Protein AF-0000000082836150 (afdb_homodimer)

Structure (mmCIF, N/CA/C/O backbone):
data_AF-0000000082836150-model_v1
#
loop_
_entity.id
_entity.type
_entity.pdbx_description
1 polymer 'Holliday junction resolvase RuvC'
#
loop_
_atom_site.group_PDB
_atom_site.id
_atom_site.type_symbol
_atom_site.label_atom_id
_atom_site.label_alt_id
_atom_site.label_comp_id
_atom_site.label_asym_id
_atom_site.label_entity_id
_atom_site.label_seq_id
_atom_site.pdbx_PDB_ins_code
_atom_site.Cartn_x
_atom_site.Cartn_y
_atom_site.Cartn_z
_atom_site.occupancy
_atom_site.B_iso_or_equiv
_atom_site.auth_seq_id
_atom_site.auth_comp_id
_atom_site.auth_asym_id
_atom_site.auth_atom_id
_atom_site.pdbx_PDB_model_num
ATOM 1 N N . MET A 1 1 ? -58.812 46.656 53 1 19.28 1 MET A N 1
ATOM 2 C CA . MET A 1 1 ? -58.562 45.25 53.25 1 19.28 1 MET A CA 1
ATOM 3 C C . MET A 1 1 ? -57.875 44.594 52.062 1 19.28 1 MET A C 1
ATOM 5 O O . MET A 1 1 ? -57.875 45.156 50.969 1 19.28 1 MET A O 1
ATOM 9 N N . ASN A 1 2 ? -57.625 43.281 52.031 1 16.45 2 ASN A N 1
ATOM 10 C CA . ASN A 1 2 ? -56.656 42.188 52 1 16.45 2 ASN A CA 1
ATOM 11 C C . ASN A 1 2 ? -56.625 41.5 50.625 1 16.45 2 ASN A C 1
ATOM 13 O O . ASN A 1 2 ? -55.719 40.688 50.344 1 16.45 2 ASN A O 1
ATOM 17 N N . ALA A 1 3 ? -57.781 41.344 49.938 1 24.3 3 ALA A N 1
ATOM 18 C CA . ALA A 1 3 ? -57.938 40 49.375 1 24.3 3 ALA A CA 1
ATOM 19 C C . ALA A 1 3 ? -57.062 39.844 48.125 1 24.3 3 ALA A C 1
ATOM 21 O O . ALA A 1 3 ? -57.281 40.562 47.125 1 24.3 3 ALA A O 1
ATOM 22 N N . SER A 1 4 ? -55.75 39.531 48.375 1 23.56 4 SER A N 1
ATOM 23 C CA . SER A 1 4 ? -54.5 39.25 47.656 1 23.56 4 SER A CA 1
ATOM 24 C C . SER A 1 4 ? -54.719 38.156 46.656 1 23.56 4 SER A C 1
ATOM 26 O O . SER A 1 4 ? -54.906 37 47 1 23.56 4 SER A O 1
ATOM 28 N N . PRO A 1 5 ? -55.562 38.469 45.625 1 25.16 5 PRO A N 1
ATOM 29 C CA . PRO A 1 5 ? -55.938 37.344 44.781 1 25.16 5 PRO A CA 1
ATOM 30 C C . PRO A 1 5 ? -54.75 36.531 44.281 1 25.16 5 PRO A C 1
ATOM 32 O O . PRO A 1 5 ? -53.688 37.125 43.938 1 25.16 5 PRO A O 1
ATOM 35 N N . ASN A 1 6 ? -54.5 35.406 44.906 1 22.23 6 ASN A N 1
ATOM 36 C CA . ASN A 1 6 ? -53.531 34.312 44.875 1 22.23 6 ASN A CA 1
ATOM 37 C C . ASN A 1 6 ? -53.375 33.719 43.469 1 22.23 6 ASN A C 1
ATOM 39 O O . ASN A 1 6 ? -54.188 32.875 43.062 1 22.23 6 ASN A O 1
ATOM 43 N N . LEU A 1 7 ? -53.375 34.562 42.406 1 25.02 7 LEU A N 1
ATOM 44 C CA . LEU A 1 7 ? -53.344 33.938 41.062 1 25.02 7 LEU A CA 1
ATOM 45 C C . LEU A 1 7 ? -52.25 32.875 40.969 1 25.02 7 LEU A C 1
ATOM 47 O O . LEU A 1 7 ? -51.094 33.156 41.25 1 25.02 7 LEU A O 1
ATOM 51 N N . THR A 1 8 ? -52.594 31.609 41.344 1 21.92 8 THR A N 1
ATOM 52 C CA . THR A 1 8 ? -51.906 30.312 41.438 1 21.92 8 THR A CA 1
ATOM 53 C C . THR A 1 8 ? -51.188 29.984 40.125 1 21.92 8 THR A C 1
ATOM 55 O O . THR A 1 8 ? -51.812 29.766 39.094 1 21.92 8 THR A O 1
ATOM 58 N N . ASP A 1 9 ? -50.156 30.719 39.656 1 22.52 9 ASP A N 1
ATOM 59 C CA . ASP A 1 9 ? -49.344 30.406 38.5 1 22.52 9 ASP A CA 1
ATOM 60 C C . ASP A 1 9 ? -48.938 28.938 38.5 1 22.52 9 ASP A C 1
ATOM 62 O O . ASP A 1 9 ? -48.312 28.469 39.469 1 22.52 9 ASP A O 1
ATOM 66 N N . PRO A 1 10 ? -49.781 27.969 37.969 1 24.14 10 PRO A N 1
ATOM 67 C CA . PRO A 1 10 ? -49.562 26.531 38.094 1 24.14 10 PRO A CA 1
ATOM 68 C C . PRO A 1 10 ? -48.156 26.109 37.656 1 24.14 10 PRO A C 1
ATOM 70 O O . PRO A 1 10 ? -47.656 26.578 36.625 1 24.14 10 PRO A O 1
ATOM 73 N N . TYR A 1 11 ? -47.156 25.844 38.625 1 20.38 11 TYR A N 1
ATOM 74 C CA . TYR A 1 11 ? -45.781 25.391 38.781 1 20.38 11 TYR A CA 1
ATOM 75 C C . TYR A 1 11 ? -45.5 24.219 37.875 1 20.38 11 TYR A C 1
ATOM 77 O O . TYR A 1 11 ? -46.406 23.594 37.312 1 20.38 11 TYR A O 1
ATOM 85 N N . ASP A 1 12 ? -44.531 23.375 38.281 1 20.66 12 ASP A N 1
ATOM 86 C CA . ASP A 1 12 ? -43.156 22.922 38.031 1 20.66 12 ASP A CA 1
ATOM 87 C C . ASP A 1 12 ? -43.125 21.484 37.531 1 20.66 12 ASP A C 1
ATOM 89 O O . ASP A 1 12 ? -42.062 20.984 37.156 1 20.66 12 ASP A O 1
ATOM 93 N N . PRO A 1 13 ? -44.25 20.656 37.5 1 19.5 13 PRO A N 1
ATOM 94 C CA . PRO A 1 13 ? -43.906 19.359 38.125 1 19.5 13 PRO A CA 1
ATOM 95 C C . PRO A 1 13 ? -42.906 18.578 37.281 1 19.5 13 PRO A C 1
ATOM 97 O O . PRO A 1 13 ? -42.156 17.766 37.812 1 19.5 13 PRO A O 1
ATOM 100 N N . MET A 1 14 ? -43.156 18.328 35.938 1 19.7 14 MET A N 1
ATOM 101 C CA . MET A 1 14 ? -42.906 16.984 35.438 1 19.7 14 MET A CA 1
ATOM 102 C C . MET A 1 14 ? -41.406 16.734 35.281 1 19.7 14 MET A C 1
ATOM 104 O O . MET A 1 14 ? -40.812 17.094 34.25 1 19.7 14 MET A O 1
ATOM 108 N N . ALA A 1 15 ? -40.531 16.953 36.219 1 21.48 15 ALA A N 1
ATOM 109 C CA . ALA A 1 15 ? -39.094 16.641 36.281 1 21.48 15 ALA A CA 1
ATOM 110 C C . ALA A 1 15 ? -38.875 15.133 36.188 1 21.48 15 ALA A C 1
ATOM 112 O O . ALA A 1 15 ? -38.75 14.453 37.219 1 21.48 15 ALA A O 1
ATOM 113 N N . GLY A 1 16 ? -39.688 14.43 35.406 1 19.19 16 GLY A N 1
ATOM 114 C CA . GLY A 1 16 ? -39.594 12.984 35.531 1 19.19 16 GLY A CA 1
ATOM 115 C C . GLY A 1 16 ? -38.156 12.469 35.375 1 19.19 16 GLY A C 1
ATOM 116 O O . GLY A 1 16 ? -37.312 13.141 34.781 1 19.19 16 GLY A O 1
ATOM 117 N N . THR A 1 17 ? -37.719 11.516 36.25 1 20.19 17 THR A N 1
ATOM 118 C CA . THR A 1 17 ? -36.562 10.734 36.625 1 20.19 17 THR A CA 1
ATOM 119 C C . THR A 1 17 ? -36.062 9.891 35.469 1 20.19 17 THR A C 1
ATOM 121 O O . THR A 1 17 ? -36.656 8.883 35.094 1 20.19 17 THR A O 1
ATOM 124 N N . LEU A 1 18 ? -35.906 10.422 34.25 1 19.55 18 LEU A N 1
ATOM 125 C CA . LEU A 1 18 ? -35.5 9.445 33.219 1 19.55 18 LEU A CA 1
ATOM 126 C C . LEU A 1 18 ? -34.219 8.758 33.594 1 19.55 18 LEU A C 1
ATOM 128 O O . LEU A 1 18 ? -33.125 9.297 33.375 1 19.55 18 LEU A O 1
ATOM 132 N N . ALA A 1 19 ? -34.125 8.312 34.906 1 18.8 19 ALA A N 1
ATOM 133 C CA . ALA A 1 19 ? -32.875 7.75 35.406 1 18.8 19 ALA A CA 1
ATOM 134 C C . ALA A 1 19 ? -32.312 6.703 34.438 1 18.8 19 ALA A C 1
ATOM 136 O O . ALA A 1 19 ? -31.141 6.773 34.031 1 18.8 19 ALA A O 1
ATOM 137 N N . GLY A 1 20 ? -32.531 5.379 34.688 1 19.42 20 GLY A N 1
ATOM 138 C CA . GLY A 1 20 ? -31.578 4.336 35.031 1 19.42 20 GLY A CA 1
ATOM 139 C C . GLY A 1 20 ? -31.031 3.611 33.812 1 19.42 20 GLY A C 1
ATOM 140 O O . GLY A 1 20 ? -30.047 2.871 33.906 1 19.42 20 GLY A O 1
ATOM 141 N N . SER A 1 21 ? -31.828 3.225 32.781 1 19.77 21 SER A N 1
ATOM 142 C CA . SER A 1 21 ? -31.484 1.906 32.25 1 19.77 21 SER A CA 1
ATOM 143 C C . SER A 1 21 ? -30.203 1.952 31.438 1 19.77 21 SER A C 1
ATOM 145 O O . SER A 1 21 ? -30.172 2.594 30.375 1 19.77 21 SER A O 1
ATOM 147 N N . TYR A 1 22 ? -29.094 2.133 32.062 1 20.72 22 TYR A N 1
ATOM 148 C CA . TYR A 1 22 ? -27.797 1.919 31.438 1 20.72 22 TYR A CA 1
ATOM 149 C C . TYR A 1 22 ? -27.781 0.61 30.656 1 20.72 22 TYR A C 1
ATOM 151 O O . TYR A 1 22 ? -27.781 -0.472 31.25 1 20.72 22 TYR A O 1
ATOM 159 N N . ALA A 1 23 ? -28.656 0.358 29.719 1 20.95 23 ALA A N 1
ATOM 160 C CA . ALA A 1 23 ? -28.578 -0.907 28.984 1 20.95 23 ALA A CA 1
ATOM 161 C C . ALA A 1 23 ? -27.125 -1.302 28.734 1 20.95 23 ALA A C 1
ATOM 163 O O . ALA A 1 23 ? -26.266 -0.438 28.562 1 20.95 23 ALA A O 1
ATOM 164 N N . ARG A 1 24 ? -26.844 -2.629 28.859 1 22.36 24 ARG A N 1
ATOM 165 C CA . ARG A 1 24 ? -25.75 -3.574 28.688 1 22.36 24 ARG A CA 1
ATOM 166 C C . ARG A 1 24 ? -25.031 -3.365 27.359 1 22.36 24 ARG A C 1
ATOM 168 O O . ARG A 1 24 ? -25.688 -3.246 26.312 1 22.36 24 ARG A O 1
ATOM 175 N N . ALA A 1 25 ? -23.953 -2.65 27.344 1 22.39 25 ALA A N 1
ATOM 176 C CA . ALA A 1 25 ? -23 -2.639 26.234 1 22.39 25 ALA A CA 1
ATOM 177 C C . ALA A 1 25 ? -22.891 -4.02 25.594 1 22.39 25 ALA A C 1
ATOM 179 O O . ALA A 1 25 ? -22.469 -4.977 26.234 1 22.39 25 ALA A O 1
ATOM 180 N N . GLY A 1 26 ? -23.891 -4.441 24.859 1 23 26 GLY A N 1
ATOM 181 C CA . GLY A 1 26 ? -23.75 -5.738 24.203 1 23 26 GLY A CA 1
ATOM 182 C C . GLY A 1 26 ? -22.359 -6.012 23.688 1 23 26 GLY A C 1
ATOM 183 O O . GLY A 1 26 ? -21.688 -5.109 23.188 1 23 26 GLY A O 1
ATOM 184 N N . THR A 1 27 ? -21.641 -6.848 24.375 1 23.73 27 THR A N 1
ATOM 185 C CA . THR A 1 27 ? -20.422 -7.535 23.969 1 23.73 27 THR A CA 1
ATOM 186 C C . THR A 1 27 ? -20.469 -7.875 22.469 1 23.73 27 THR A C 1
ATOM 188 O O . THR A 1 27 ? -21.375 -8.586 22.031 1 23.73 27 THR A O 1
ATOM 191 N N . PHE A 1 28 ? -20.125 -6.941 21.719 1 22.89 28 PHE A N 1
ATOM 192 C CA . PHE A 1 28 ? -19.922 -7.32 20.328 1 22.89 28 PHE A CA 1
ATOM 193 C C . PHE A 1 28 ? -19.234 -8.672 20.219 1 22.89 28 PHE A C 1
ATOM 195 O O . PHE A 1 28 ? -18.047 -8.789 20.516 1 22.89 28 PHE A O 1
ATOM 202 N N . GLN A 1 29 ? -19.812 -9.758 20.719 1 23.75 29 GLN A N 1
ATOM 203 C CA . GLN A 1 29 ? -19.266 -11.062 20.359 1 23.75 29 GLN A CA 1
ATOM 204 C C . GLN A 1 29 ? -18.812 -11.094 18.906 1 23.75 29 GLN A C 1
ATOM 206 O O . GLN A 1 29 ? -19.578 -10.758 18 1 23.75 29 GLN A O 1
ATOM 211 N N . ASP A 1 30 ? -17.562 -10.922 18.688 1 25.11 30 ASP A N 1
ATOM 212 C CA . ASP A 1 30 ? -16.859 -11.242 17.453 1 25.11 30 ASP A CA 1
ATOM 213 C C . ASP A 1 30 ? -17.5 -12.445 16.766 1 25.11 30 ASP A C 1
ATOM 215 O O . ASP A 1 30 ? -17.391 -13.57 17.234 1 25.11 30 ASP A O 1
ATOM 219 N N . GLU A 1 31 ? -18.734 -12.359 16.469 1 26.58 31 GLU A N 1
ATOM 220 C CA . GLU A 1 31 ? -19.141 -13.547 15.727 1 26.58 31 GLU A CA 1
ATOM 221 C C . GLU A 1 31 ? -18.094 -13.914 14.672 1 26.58 31 GLU A C 1
ATOM 223 O O . GLU A 1 31 ? -17.625 -13.055 13.922 1 26.58 31 GLU A O 1
ATOM 228 N N . PRO A 1 32 ? -17.375 -14.977 14.867 1 27.64 32 PRO A N 1
ATOM 229 C CA . PRO A 1 32 ? -16.422 -15.414 13.852 1 27.64 32 PRO A CA 1
ATOM 230 C C . PRO A 1 32 ? -16.984 -15.344 12.438 1 27.64 32 PRO A C 1
ATOM 232 O O . PRO A 1 32 ? -18.172 -15.578 12.234 1 27.64 32 PRO A O 1
ATOM 235 N N . PHE A 1 33 ? -16.641 -14.352 11.719 1 28.42 33 PHE A N 1
ATOM 236 C CA . PHE A 1 33 ? -17.016 -14.422 10.32 1 28.42 33 PHE A CA 1
ATOM 237 C C . PHE A 1 33 ? -17.094 -15.875 9.852 1 28.42 33 PHE A C 1
ATOM 239 O O . PHE A 1 33 ? -16.297 -16.703 10.273 1 28.42 33 PHE A O 1
ATOM 246 N N . PRO A 1 34 ? -18.219 -16.312 9.508 1 27.36 34 PRO A N 1
ATOM 247 C CA . PRO A 1 34 ? -18.203 -17.719 9.07 1 27.36 34 PRO A CA 1
ATOM 248 C C . PRO A 1 34 ? -16.984 -18.031 8.195 1 27.36 34 PRO A C 1
ATOM 250 O O . PRO A 1 34 ? -16.453 -17.156 7.52 1 27.36 34 PRO A O 1
ATOM 253 N N . PRO A 1 35 ? -16.188 -19.016 8.562 1 27.19 35 PRO A N 1
ATOM 254 C CA . PRO A 1 35 ? -15.094 -19.391 7.672 1 27.19 35 PRO A CA 1
ATOM 255 C C . PRO A 1 35 ? -15.484 -19.359 6.199 1 27.19 35 PRO A C 1
ATOM 257 O O . PRO A 1 35 ? -16.641 -19.641 5.859 1 27.19 35 PRO A O 1
ATOM 260 N N . LEU A 1 36 ? -14.992 -18.391 5.496 1 29.94 36 LEU A N 1
ATOM 261 C CA . LEU A 1 36 ? -15.18 -18.531 4.055 1 29.94 36 LEU A CA 1
ATOM 262 C C . LEU A 1 36 ? -15.203 -20 3.65 1 29.94 36 LEU A C 1
ATOM 264 O O . LEU A 1 36 ? -14.352 -20.781 4.074 1 29.94 36 LEU A O 1
ATOM 268 N N . GLY A 1 37 ? -16.359 -20.5 3.418 1 29.39 37 GLY A N 1
ATOM 269 C CA . GLY A 1 37 ? -16.391 -21.844 2.863 1 29.39 37 GLY A CA 1
ATOM 270 C C . GLY A 1 37 ? -15.266 -22.125 1.892 1 29.39 37 GLY A C 1
ATOM 271 O O . GLY A 1 37 ? -14.836 -21.234 1.153 1 29.39 37 GLY A O 1
ATOM 272 N N . VAL A 1 38 ? -14.406 -23.047 2.273 1 31.75 38 VAL A N 1
ATOM 273 C CA . VAL A 1 38 ? -13.453 -23.609 1.328 1 31.75 38 VAL A CA 1
ATOM 274 C C . VAL A 1 38 ? -14.125 -23.828 -0.024 1 31.75 38 VAL A C 1
ATOM 276 O O . VAL A 1 38 ? -15.031 -24.641 -0.149 1 31.75 38 VAL A O 1
ATOM 279 N N . VAL A 1 39 ? -14.438 -22.766 -0.762 1 31.16 39 VAL A N 1
ATOM 280 C CA . VAL A 1 39 ? -14.844 -23.125 -2.117 1 31.16 39 VAL A CA 1
ATOM 281 C C . VAL A 1 39 ? -13.906 -24.203 -2.664 1 31.16 39 VAL A C 1
ATOM 283 O O . VAL A 1 39 ? -12.703 -23.984 -2.807 1 31.16 39 VAL A O 1
ATOM 286 N N . GLU A 1 40 ? -14.219 -25.406 -2.443 1 30.34 40 GLU A N 1
ATOM 287 C CA . GLU A 1 40 ? -13.594 -26.547 -3.104 1 30.34 40 GLU A CA 1
ATOM 288 C C . GLU A 1 40 ? -13.633 -26.391 -4.621 1 30.34 40 GLU A C 1
ATOM 290 O O . GLU A 1 40 ? -14.594 -26.812 -5.27 1 30.34 40 GLU A O 1
ATOM 295 N N . HIS A 1 41 ? -13.367 -25.219 -5.184 1 33.5 41 HIS A N 1
ATOM 296 C CA . HIS A 1 41 ? -13.219 -25.422 -6.621 1 33.5 41 HIS A CA 1
ATOM 297 C C . HIS A 1 41 ? -12.031 -26.344 -6.926 1 33.5 41 HIS A C 1
ATOM 299 O O . HIS A 1 41 ? -10.883 -25.891 -6.887 1 33.5 41 HIS A O 1
ATOM 305 N N . GLY A 1 42 ? -12.164 -27.594 -6.645 1 32.91 42 GLY A N 1
ATOM 306 C CA . GLY A 1 42 ? -11.18 -28.578 -7.039 1 32.91 42 GLY A CA 1
ATOM 307 C C . GLY A 1 42 ? -10.844 -28.531 -8.523 1 32.91 42 GLY A C 1
ATOM 308 O O . GLY A 1 42 ? -11.633 -28.984 -9.352 1 32.91 42 GLY A O 1
ATOM 309 N N . ALA A 1 43 ? -10.148 -27.516 -9.055 1 37.47 43 ALA A N 1
ATOM 310 C CA . ALA A 1 43 ? -9.641 -27.781 -10.398 1 37.47 43 ALA A CA 1
ATOM 311 C C . ALA A 1 43 ? -8.891 -29.109 -10.445 1 37.47 43 ALA A C 1
ATOM 313 O O . ALA A 1 43 ? -8.289 -29.516 -9.445 1 37.47 43 ALA A O 1
ATOM 314 N N . PRO A 1 44 ? -9.172 -29.859 -11.477 1 34.84 44 PRO A N 1
ATOM 315 C CA . PRO A 1 44 ? -8.469 -31.141 -11.609 1 34.84 44 PRO A CA 1
ATOM 316 C C . PRO A 1 44 ? -6.965 -31.016 -11.414 1 34.84 44 PRO A C 1
ATOM 318 O O . PRO A 1 44 ? -6.375 -29.984 -11.758 1 34.84 44 PRO A O 1
ATOM 321 N N . THR A 1 45 ? -6.449 -31.703 -10.367 1 39.28 45 THR A N 1
ATOM 322 C CA . THR A 1 45 ? -5.016 -31.859 -10.125 1 39.28 45 THR A CA 1
ATOM 323 C C . THR A 1 45 ? -4.305 -32.344 -11.391 1 39.28 45 THR A C 1
ATOM 325 O O . THR A 1 45 ? -4.773 -33.25 -12.062 1 39.28 45 THR A O 1
ATOM 328 N N . VAL A 1 46 ? -3.715 -31.469 -12.133 1 37.75 46 VAL A N 1
ATOM 329 C CA . VAL A 1 46 ? -2.816 -31.953 -13.18 1 37.75 46 VAL A CA 1
ATOM 330 C C . VAL A 1 46 ? -1.953 -33.094 -12.625 1 37.75 46 VAL A C 1
ATOM 332 O O . VAL A 1 46 ? -1.522 -33.031 -11.469 1 37.75 46 VAL A O 1
ATOM 335 N N . PRO A 1 47 ? -1.928 -34.219 -13.32 1 35.28 47 PRO A N 1
ATOM 336 C CA . PRO A 1 47 ? -1.101 -35.344 -12.891 1 35.28 47 PRO A CA 1
ATOM 337 C C . PRO A 1 47 ? 0.334 -34.938 -12.57 1 35.28 47 PRO A C 1
ATOM 339 O O . PRO A 1 47 ? 0.83 -33.938 -13.094 1 35.28 47 PRO A O 1
ATOM 342 N N . ASP A 1 48 ? 0.925 -35.531 -11.516 1 38.78 48 ASP A N 1
ATOM 343 C CA . ASP A 1 48 ? 2.307 -35.438 -11.047 1 38.78 48 ASP A CA 1
ATOM 344 C C . ASP A 1 48 ? 3.285 -35.562 -12.219 1 38.78 48 ASP A C 1
ATOM 346 O O . ASP A 1 48 ? 3.146 -36.438 -13.07 1 38.78 48 ASP A O 1
ATOM 350 N N . VAL A 1 49 ? 3.805 -34.469 -12.648 1 36.62 49 VAL A N 1
ATOM 351 C CA . VAL A 1 49 ? 4.953 -34.719 -13.523 1 36.62 49 VAL A CA 1
ATOM 352 C C . VAL A 1 49 ? 5.812 -35.844 -12.961 1 36.62 49 VAL A C 1
ATOM 354 O O . VAL A 1 49 ? 6.137 -35.844 -11.773 1 36.62 49 VAL A O 1
ATOM 357 N N . PRO A 1 50 ? 5.914 -36.969 -13.617 1 36.19 50 PRO A N 1
ATOM 358 C CA . PRO A 1 50 ? 6.605 -38.125 -13.102 1 36.19 50 PRO A CA 1
ATOM 359 C C . PRO A 1 50 ? 7.977 -37.812 -12.516 1 36.19 50 PRO A C 1
ATOM 361 O O . PRO A 1 50 ? 8.617 -38.688 -11.914 1 36.19 50 PRO A O 1
ATOM 364 N N . GLY A 1 51 ? 8.859 -37.031 -13.258 1 37.12 51 GLY A N 1
ATOM 365 C CA . GLY A 1 51 ? 10.289 -37.188 -13.062 1 37.12 51 GLY A CA 1
ATOM 366 C C . GLY A 1 51 ? 10.75 -36.844 -11.664 1 37.12 51 GLY A C 1
ATOM 367 O O . GLY A 1 51 ? 10 -36.219 -10.898 1 37.12 51 GLY A O 1
ATOM 368 N N . ASP A 1 52 ? 11.938 -37.469 -11.234 1 38.44 52 ASP A N 1
ATOM 369 C CA . ASP A 1 52 ? 12.727 -37.188 -10.039 1 38.44 52 ASP A CA 1
ATOM 370 C C . ASP A 1 52 ? 12.898 -35.688 -9.828 1 38.44 52 ASP A C 1
ATOM 372 O O . ASP A 1 52 ? 13.883 -35.094 -10.289 1 38.44 52 ASP A O 1
ATOM 376 N N . VAL A 1 53 ? 11.977 -34.875 -10.133 1 45.28 53 VAL A N 1
ATOM 377 C CA . VAL A 1 53 ? 12.234 -33.5 -9.789 1 45.28 53 VAL A CA 1
ATOM 378 C C . VAL A 1 53 ? 12.633 -33.375 -8.32 1 45.28 53 VAL A C 1
ATOM 380 O O . VAL A 1 53 ? 11.969 -33.938 -7.449 1 45.28 53 VAL A O 1
ATOM 383 N N . PRO A 1 54 ? 13.984 -33.312 -8.102 1 51.94 54 PRO A N 1
ATOM 384 C CA . PRO A 1 54 ? 14.336 -33.156 -6.684 1 51.94 54 PRO A CA 1
ATOM 385 C C . PRO A 1 54 ? 13.273 -32.406 -5.883 1 51.94 54 PRO A C 1
ATOM 387 O O . PRO A 1 54 ? 12.68 -31.453 -6.379 1 51.94 54 PRO A O 1
ATOM 390 N N . ALA A 1 55 ? 12.711 -33.031 -4.879 1 63.69 55 ALA A N 1
ATOM 391 C CA . ALA A 1 55 ? 11.586 -32.625 -4.039 1 63.69 55 ALA A CA 1
ATOM 392 C C . ALA A 1 55 ? 11.789 -31.203 -3.51 1 63.69 55 ALA A C 1
ATOM 394 O O . ALA A 1 55 ? 12.898 -30.844 -3.092 1 63.69 55 ALA A O 1
ATOM 395 N N . LEU A 1 56 ? 11.086 -30.266 -4.027 1 73.62 56 LEU A N 1
ATOM 396 C CA . LEU A 1 56 ? 11.07 -28.938 -3.434 1 73.62 56 LEU A CA 1
ATOM 397 C C . LEU A 1 56 ? 10.938 -29.016 -1.916 1 73.62 56 LEU A C 1
ATOM 399 O O . LEU A 1 56 ? 10.133 -29.797 -1.4 1 73.62 56 LEU A O 1
ATOM 403 N N . ASN A 1 57 ? 11.852 -28.547 -1.164 1 83.44 57 ASN A N 1
ATOM 404 C CA . ASN A 1 57 ? 11.805 -28.578 0.294 1 83.44 57 ASN A CA 1
ATOM 405 C C . ASN A 1 57 ? 11.141 -27.328 0.867 1 83.44 57 ASN A C 1
ATOM 407 O O . ASN A 1 57 ? 11.211 -27.078 2.072 1 83.44 57 ASN A O 1
ATOM 411 N N . VAL A 1 58 ? 10.562 -26.547 -0.057 1 94 58 VAL A N 1
ATOM 412 C CA . VAL A 1 58 ? 9.914 -25.328 0.409 1 94 58 VAL A CA 1
ATOM 413 C C . VAL A 1 58 ? 8.547 -25.172 -0.262 1 94 58 VAL A C 1
ATOM 415 O O . VAL A 1 58 ? 8.352 -25.625 -1.396 1 94 58 VAL A O 1
ATOM 418 N N . ASN A 1 59 ? 7.551 -24.578 0.426 1 97.94 59 ASN A N 1
ATOM 419 C CA . ASN A 1 59 ? 6.27 -24.172 -0.146 1 97.94 59 ASN A CA 1
ATOM 420 C C . ASN A 1 59 ? 6.348 -22.781 -0.782 1 97.94 59 ASN A C 1
ATOM 422 O O . ASN A 1 59 ? 6.758 -21.828 -0.132 1 97.94 59 ASN A O 1
ATOM 426 N N . ILE A 1 60 ? 5.957 -22.688 -2.076 1 98.62 60 ILE A N 1
ATOM 427 C CA . ILE A 1 60 ? 6.156 -21.469 -2.842 1 98.62 60 ILE A CA 1
ATOM 428 C C . ILE A 1 60 ? 4.805 -20.922 -3.307 1 98.62 60 ILE A C 1
ATOM 430 O O . ILE A 1 60 ? 3.998 -21.656 -3.881 1 98.62 60 ILE A O 1
ATOM 434 N N . LEU A 1 61 ? 4.531 -19.688 -3.008 1 98.88 61 LEU A N 1
ATOM 435 C CA . LEU A 1 61 ? 3.391 -18.938 -3.533 1 98.88 61 LEU A CA 1
ATOM 436 C C . LEU A 1 61 ? 3.84 -17.922 -4.578 1 98.88 61 LEU A C 1
ATOM 438 O O . LEU A 1 61 ? 4.762 -17.141 -4.332 1 98.88 61 LEU A O 1
ATOM 442 N N . ALA A 1 62 ? 3.283 -17.953 -5.734 1 98.94 62 ALA A N 1
ATOM 443 C CA . ALA A 1 62 ? 3.516 -16.953 -6.77 1 98.94 62 ALA A CA 1
ATOM 444 C C . ALA A 1 62 ? 2.33 -16 -6.887 1 98.94 62 ALA A C 1
ATOM 446 O O . ALA A 1 62 ? 1.174 -16.422 -6.828 1 98.94 62 ALA A O 1
ATOM 447 N N . LEU A 1 63 ? 2.674 -14.773 -7.062 1 98.94 63 LEU A N 1
ATOM 448 C CA . LEU A 1 63 ? 1.634 -13.75 -7.125 1 98.94 63 LEU A CA 1
ATOM 449 C C . LEU A 1 63 ? 1.804 -12.883 -8.367 1 98.94 63 LEU A C 1
ATOM 451 O O . LEU A 1 63 ? 2.896 -12.375 -8.625 1 98.94 63 LEU A O 1
ATOM 455 N N . ASP A 1 64 ? 0.809 -12.727 -9.148 1 98.5 64 ASP A N 1
ATOM 456 C CA . ASP A 1 64 ? 0.629 -11.641 -10.102 1 98.5 64 ASP A CA 1
ATOM 457 C C . ASP A 1 64 ? -0.197 -10.508 -9.5 1 98.5 64 ASP A C 1
ATOM 459 O O . ASP A 1 64 ? -1.424 -10.5 -9.609 1 98.5 64 ASP A O 1
ATOM 463 N N . LEU A 1 65 ? 0.489 -9.578 -8.945 1 98.69 65 LEU A N 1
ATOM 464 C CA . LEU A 1 65 ? -0.125 -8.578 -8.086 1 98.69 65 LEU A CA 1
ATOM 465 C C . LEU A 1 65 ? -0.979 -7.609 -8.898 1 98.69 65 LEU A C 1
ATOM 467 O O . LEU A 1 65 ? -0.53 -7.09 -9.922 1 98.69 65 LEU A O 1
ATOM 471 N N . GLY A 1 66 ? -2.178 -7.266 -8.344 1 97.25 66 GLY A N 1
ATOM 472 C CA . GLY A 1 66 ? -3.098 -6.301 -8.93 1 97.25 66 GLY A CA 1
ATOM 473 C C . GLY A 1 66 ? -4.512 -6.426 -8.391 1 97.25 66 GLY A C 1
ATOM 474 O O . GLY A 1 66 ? -4.781 -7.258 -7.523 1 97.25 66 GLY A O 1
ATOM 475 N N . THR A 1 67 ? -5.293 -5.547 -8.914 1 97.25 67 THR A N 1
ATOM 476 C CA . THR A 1 67 ? -6.695 -5.559 -8.508 1 97.25 67 THR A CA 1
ATOM 477 C C . THR A 1 67 ? -7.332 -6.914 -8.797 1 97.25 67 THR A C 1
ATOM 479 O O . THR A 1 67 ? -8.133 -7.41 -8.008 1 97.25 67 THR A O 1
ATOM 482 N N . ARG A 1 68 ? -6.973 -7.398 -9.945 1 97.5 68 ARG A N 1
ATOM 483 C CA . ARG A 1 68 ? -7.23 -8.805 -10.227 1 97.5 68 ARG A CA 1
ATOM 484 C C . ARG A 1 68 ? -5.984 -9.648 -9.984 1 97.5 68 ARG A C 1
ATOM 486 O O . ARG A 1 68 ? -5.086 -9.695 -10.828 1 97.5 68 ARG A O 1
ATOM 493 N N . LEU A 1 69 ? -5.938 -10.289 -8.891 1 98.56 69 LEU A N 1
ATOM 494 C CA . LEU A 1 69 ? -4.75 -11.008 -8.43 1 98.56 69 LEU A CA 1
ATOM 495 C C . LEU A 1 69 ? -4.715 -12.422 -9 1 98.56 69 LEU A C 1
ATOM 497 O O . LEU A 1 69 ? -5.66 -13.195 -8.812 1 98.56 69 LEU A O 1
ATOM 501 N N . GLY A 1 70 ? -3.668 -12.812 -9.742 1 98.75 70 GLY A N 1
ATOM 502 C CA . GLY A 1 70 ? -3.352 -14.211 -10 1 98.75 70 GLY A CA 1
ATOM 503 C C . GLY A 1 70 ? -2.479 -14.828 -8.922 1 98.75 70 GLY A C 1
ATOM 504 O O . GLY A 1 70 ? -1.573 -14.172 -8.398 1 98.75 70 GLY A O 1
ATOM 505 N N . TRP A 1 71 ? -2.773 -16.047 -8.594 1 98.88 71 TRP A N 1
ATOM 506 C CA . TRP A 1 71 ? -1.956 -16.734 -7.602 1 98.88 71 TRP A CA 1
ATOM 507 C C . TRP A 1 71 ? -1.796 -18.219 -7.961 1 98.88 71 TRP A C 1
ATOM 509 O O . TRP A 1 71 ? -2.666 -18.797 -8.609 1 98.88 71 TRP A O 1
ATOM 519 N N . ALA A 1 72 ? -0.675 -18.766 -7.609 1 98.88 72 ALA A N 1
ATOM 520 C CA . ALA A 1 72 ? -0.354 -20.188 -7.785 1 98.88 72 ALA A CA 1
ATOM 521 C C . ALA A 1 72 ? 0.509 -20.703 -6.637 1 98.88 72 ALA A C 1
ATOM 523 O O . ALA A 1 72 ? 1.418 -20 -6.176 1 98.88 72 ALA A O 1
ATOM 524 N N . LEU A 1 73 ? 0.203 -21.875 -6.152 1 98.69 73 LEU A N 1
ATOM 525 C CA . LEU A 1 73 ? 0.829 -22.422 -4.953 1 98.69 73 LEU A CA 1
ATOM 526 C C . LEU A 1 73 ? 1.371 -23.828 -5.223 1 98.69 73 LEU A C 1
ATOM 528 O O . LEU A 1 73 ? 0.658 -24.672 -5.75 1 98.69 73 LEU A O 1
ATOM 532 N N . GLN A 1 74 ? 2.604 -24.016 -4.953 1 97.88 74 GLN A N 1
ATOM 533 C CA . GLN A 1 74 ? 3.236 -25.328 -4.988 1 97.88 74 GLN A CA 1
ATOM 534 C C . GLN A 1 74 ? 3.713 -25.75 -3.602 1 97.88 74 GLN A C 1
ATOM 536 O O . GLN A 1 74 ? 4.566 -25.078 -3.008 1 97.88 74 GLN A O 1
ATOM 541 N N . MET A 1 75 ? 3.141 -26.75 -3.139 1 95.19 75 MET A N 1
ATOM 542 C CA . MET A 1 75 ? 3.562 -27.375 -1.882 1 95.19 75 MET A CA 1
ATOM 543 C C . MET A 1 75 ? 4.25 -28.703 -2.133 1 95.19 75 MET A C 1
ATOM 545 O O . MET A 1 75 ? 3.932 -29.406 -3.098 1 95.19 75 MET A O 1
ATOM 549 N N . ARG A 1 76 ? 5.113 -29.047 -1.214 1 87.12 76 ARG A N 1
ATOM 550 C CA . ARG A 1 76 ? 5.816 -30.328 -1.332 1 87.12 76 ARG A CA 1
ATOM 551 C C . ARG A 1 76 ? 4.832 -31.484 -1.432 1 87.12 76 ARG A C 1
ATOM 553 O O . ARG A 1 76 ? 3.963 -31.641 -0.574 1 87.12 76 ARG A O 1
ATOM 560 N N . GLY A 1 77 ? 4.98 -32.219 -2.473 1 86.75 77 GLY A N 1
ATOM 561 C CA . GLY A 1 77 ? 4.23 -33.469 -2.637 1 86.75 77 GLY A CA 1
ATOM 562 C C . GLY A 1 77 ? 2.77 -33.219 -2.979 1 86.75 77 GLY A C 1
ATOM 563 O O . GLY A 1 77 ? 1.955 -34.156 -2.91 1 86.75 77 GLY A O 1
ATOM 564 N N . ARG A 1 78 ? 2.33 -32.031 -3.201 1 91.75 78 ARG A N 1
ATOM 565 C CA . ARG A 1 78 ? 0.944 -31.719 -3.541 1 91.75 78 ARG A CA 1
ATOM 566 C C . ARG A 1 78 ? 0.846 -31.109 -4.93 1 91.75 78 ARG A C 1
ATOM 568 O O . ARG A 1 78 ? 1.812 -30.516 -5.426 1 91.75 78 ARG A O 1
ATOM 575 N N . PRO A 1 79 ? -0.256 -31.391 -5.547 1 93.88 79 PRO A N 1
ATOM 576 C CA . PRO A 1 79 ? -0.455 -30.719 -6.832 1 93.88 79 PRO A CA 1
ATOM 577 C C . PRO A 1 79 ? -0.483 -29.203 -6.695 1 93.88 79 PRO A C 1
ATOM 579 O O . PRO A 1 79 ? -0.812 -28.672 -5.629 1 93.88 79 PRO A O 1
ATOM 582 N N . ILE A 1 80 ? -0.174 -28.578 -7.773 1 97.5 80 ILE A N 1
ATOM 583 C CA . ILE A 1 80 ? -0.237 -27.125 -7.828 1 97.5 80 ILE A CA 1
ATOM 584 C C . ILE A 1 80 ? -1.692 -26.672 -7.754 1 97.5 80 ILE A C 1
ATOM 586 O O . ILE A 1 80 ? -2.561 -27.234 -8.43 1 97.5 80 ILE A O 1
ATOM 590 N N . THR A 1 81 ? -2.002 -25.703 -6.883 1 98.12 81 THR A N 1
ATOM 591 C CA . THR A 1 81 ? -3.279 -25 -6.859 1 98.12 81 THR A CA 1
ATOM 592 C C . THR A 1 81 ? -3.111 -23.547 -7.324 1 98.12 81 THR A C 1
ATOM 594 O O . THR A 1 81 ? -2.08 -22.922 -7.066 1 98.12 81 THR A O 1
ATOM 597 N N . HIS A 1 82 ? -4.074 -23.078 -8.094 1 98.56 82 HIS A N 1
ATOM 598 C CA . HIS A 1 82 ? -3.943 -21.75 -8.695 1 98.56 82 HIS A CA 1
ATOM 599 C C . HIS A 1 82 ? -5.309 -21.125 -8.961 1 98.56 82 HIS A C 1
ATOM 601 O O . HIS A 1 82 ? -6.332 -21.812 -8.906 1 98.56 82 HIS A O 1
ATOM 607 N N . GLY A 1 83 ? -5.367 -19.812 -9.086 1 98.44 83 GLY A N 1
ATOM 608 C CA . GLY A 1 83 ? -6.621 -19.125 -9.359 1 98.44 83 GLY A CA 1
ATOM 609 C C . GLY A 1 83 ? -6.477 -17.609 -9.414 1 98.44 83 GLY A C 1
ATOM 610 O O . GLY A 1 83 ? -5.375 -17.094 -9.617 1 98.44 83 GLY A O 1
ATOM 611 N N . THR A 1 84 ? -7.605 -16.938 -9.445 1 98.62 84 THR A N 1
ATOM 612 C CA . THR A 1 84 ? -7.688 -15.484 -9.453 1 98.62 84 THR A CA 1
ATOM 613 C C . THR A 1 84 ? -8.602 -14.992 -8.336 1 98.62 84 THR A C 1
ATOM 615 O O . THR A 1 84 ? -9.617 -15.625 -8.031 1 98.62 84 THR A O 1
ATOM 618 N N . GLU A 1 85 ? -8.18 -13.961 -7.656 1 98.38 85 GLU A N 1
ATOM 619 C CA . GLU A 1 85 ? -9.008 -13.25 -6.684 1 98.38 85 GLU A CA 1
ATOM 620 C C . GLU A 1 85 ? -9.203 -11.797 -7.082 1 98.38 85 GLU A C 1
ATOM 622 O O . GLU A 1 85 ? -8.258 -11.133 -7.508 1 98.38 85 GLU A O 1
ATOM 627 N N . SER A 1 86 ? -10.461 -11.281 -7.008 1 98.06 86 SER A N 1
ATOM 628 C CA . SER A 1 86 ? -10.734 -9.898 -7.402 1 98.06 86 SER A CA 1
ATOM 629 C C . SER A 1 86 ? -10.875 -8.992 -6.184 1 98.06 86 SER A C 1
ATOM 631 O O . SER A 1 86 ? -11.609 -9.312 -5.246 1 98.06 86 SER A O 1
ATOM 633 N N . PHE A 1 87 ? -10.211 -7.887 -6.262 1 97.75 87 PHE A N 1
ATOM 634 C CA . PHE A 1 87 ? -10.289 -6.879 -5.211 1 97.75 87 PHE A CA 1
ATOM 635 C C . PHE A 1 87 ? -10.789 -5.551 -5.77 1 97.75 87 PHE A C 1
ATOM 637 O O . PHE A 1 87 ? -10.445 -4.488 -5.254 1 97.75 87 PHE A O 1
ATOM 644 N N . THR A 1 88 ? -11.531 -5.648 -6.754 1 96 88 THR A N 1
ATOM 645 C CA . THR A 1 88 ? -12.195 -4.473 -7.309 1 96 88 THR A CA 1
ATOM 646 C C . THR A 1 88 ? -13.125 -3.844 -6.281 1 96 88 THR A C 1
ATOM 648 O O . THR A 1 88 ? -13.984 -4.523 -5.711 1 96 88 THR A O 1
ATOM 651 N N . PRO A 1 89 ? -12.898 -2.582 -6.105 1 93.88 89 PRO A N 1
ATOM 652 C CA . PRO A 1 89 ? -13.766 -1.937 -5.117 1 93.88 89 PRO A CA 1
ATOM 653 C C . PRO A 1 89 ? -15.242 -2.004 -5.492 1 93.88 89 PRO A C 1
ATOM 655 O O . PRO A 1 89 ? -15.586 -1.932 -6.676 1 93.88 89 PRO A O 1
ATOM 658 N N . ARG A 1 90 ? -16.031 -2.139 -4.461 1 93.88 90 ARG A N 1
ATOM 659 C CA . ARG A 1 90 ? -17.469 -2.08 -4.598 1 93.88 90 ARG A CA 1
ATOM 660 C C . ARG A 1 90 ? -18.031 -0.805 -3.977 1 93.88 90 ARG A C 1
ATOM 662 O O . ARG A 1 90 ? -17.438 -0.245 -3.055 1 93.88 90 ARG A O 1
ATOM 669 N N . LYS A 1 91 ? -19.141 -0.349 -4.492 1 92.12 91 LYS A N 1
ATOM 670 C CA . LYS A 1 91 ? -19.797 0.865 -4.004 1 92.12 91 LYS A CA 1
ATOM 671 C C . LYS A 1 91 ? -20.031 0.794 -2.498 1 92.12 91 LYS A C 1
ATOM 673 O O . LYS A 1 91 ? -19.953 1.81 -1.803 1 92.12 91 LYS A O 1
ATOM 678 N N . SER A 1 92 ? -20.281 -0.403 -1.993 1 94.25 92 SER A N 1
ATOM 679 C CA . SER A 1 92 ? -20.609 -0.595 -0.585 1 94.25 92 SER A CA 1
ATOM 680 C C . SER A 1 92 ? -19.359 -0.647 0.276 1 94.25 92 SER A C 1
ATOM 682 O O . SER A 1 92 ? -19.438 -0.674 1.506 1 94.25 92 SER A O 1
ATOM 684 N N . TRP A 1 93 ? -18.203 -0.598 -0.349 1 93.69 93 TRP A N 1
ATOM 685 C CA . TRP A 1 93 ? -16.969 -0.75 0.41 1 93.69 93 TRP A CA 1
ATOM 686 C C . TRP A 1 93 ? -16.438 0.605 0.876 1 93.69 93 TRP A C 1
ATOM 688 O O . TRP A 1 93 ? -16.5 1.589 0.136 1 93.69 93 TRP A O 1
ATOM 698 N N . SER A 1 94 ? -15.977 0.605 2.135 1 94.69 94 SER A N 1
ATOM 699 C CA . SER A 1 94 ? -15.148 1.722 2.592 1 94.69 94 SER A CA 1
ATOM 700 C C . SER A 1 94 ? -13.805 1.742 1.88 1 94.69 94 SER A C 1
ATOM 702 O O . SER A 1 94 ? -13.391 0.742 1.287 1 94.69 94 SER A O 1
ATOM 704 N N . PRO A 1 95 ? -13.07 2.83 1.924 1 93.12 95 PRO A N 1
ATOM 705 C CA . PRO A 1 95 ? -11.812 2.951 1.185 1 93.12 95 PRO A CA 1
ATOM 706 C C . PRO A 1 95 ? -10.805 1.867 1.559 1 93.12 95 PRO A C 1
ATOM 708 O O . PRO A 1 95 ? -10.078 1.371 0.694 1 93.12 95 PRO A O 1
ATOM 711 N N . GLY A 1 96 ? -10.781 1.508 2.762 1 97.31 96 GLY A N 1
ATOM 712 C CA . GLY A 1 96 ? -9.789 0.56 3.236 1 97.31 96 GLY A CA 1
ATOM 713 C C . GLY A 1 96 ? -10.195 -0.887 3.029 1 97.31 96 GLY A C 1
ATOM 714 O O . GLY A 1 96 ? -9.375 -1.796 3.199 1 97.31 96 GLY A O 1
ATOM 715 N N . GLN A 1 97 ? -11.375 -1.111 2.598 1 97.62 97 GLN A N 1
ATOM 716 C CA . GLN A 1 97 ? -11.922 -2.463 2.602 1 97.62 97 GLN A CA 1
ATOM 717 C C . GLN A 1 97 ? -11.195 -3.355 1.6 1 97.62 97 GLN A C 1
ATOM 719 O O . GLN A 1 97 ? -10.945 -4.531 1.873 1 97.62 97 GLN A O 1
ATOM 724 N N . ARG A 1 98 ? -10.93 -2.857 0.409 1 97.88 98 ARG A N 1
ATOM 725 C CA . ARG A 1 98 ? -10.203 -3.652 -0.576 1 97.88 98 ARG A CA 1
ATOM 726 C C . ARG A 1 98 ? -8.859 -4.117 -0.022 1 97.88 98 ARG A C 1
ATOM 728 O O . ARG A 1 98 ? -8.445 -5.258 -0.256 1 97.88 98 ARG A O 1
ATOM 735 N N . TRP A 1 99 ? -8.242 -3.289 0.67 1 98.62 99 TRP A N 1
ATOM 736 C CA . TRP A 1 99 ? -6.93 -3.6 1.229 1 98.62 99 TRP A CA 1
ATOM 737 C C . TRP A 1 99 ? -7.047 -4.609 2.365 1 98.62 99 TRP A C 1
ATOM 739 O O . TRP A 1 99 ? -6.215 -5.516 2.486 1 98.62 99 TRP A O 1
ATOM 749 N N . GLN A 1 100 ? -8.031 -4.391 3.162 1 98.19 100 GLN A N 1
ATOM 750 C CA . GLN A 1 100 ? -8.281 -5.34 4.238 1 98.19 100 GLN A CA 1
ATOM 751 C C . GLN A 1 100 ? -8.57 -6.734 3.684 1 98.19 100 GLN A C 1
ATOM 753 O O . GLN A 1 100 ? -8.086 -7.73 4.219 1 98.19 100 GLN A O 1
ATOM 758 N N . ARG A 1 101 ? -9.328 -6.816 2.67 1 98.38 101 ARG A N 1
ATOM 759 C CA . ARG A 1 101 ? -9.664 -8.094 2.045 1 98.38 101 ARG A CA 1
ATOM 760 C C . ARG A 1 101 ? -8.422 -8.758 1.459 1 98.38 101 ARG A C 1
ATOM 762 O O . ARG A 1 101 ? -8.219 -9.961 1.64 1 98.38 101 ARG A O 1
ATOM 769 N N . PHE A 1 102 ? -7.621 -8.023 0.786 1 98.81 102 PHE A N 1
ATOM 770 C CA . PHE A 1 102 ? -6.395 -8.578 0.226 1 98.81 102 PHE A CA 1
ATOM 771 C C . PHE A 1 102 ? -5.48 -9.102 1.331 1 98.81 102 PHE A C 1
ATOM 773 O O . PHE A 1 102 ? -4.965 -10.219 1.245 1 98.81 102 PHE A O 1
ATOM 780 N N . ARG A 1 103 ? -5.25 -8.234 2.283 1 98.5 103 ARG A N 1
ATOM 781 C CA . ARG A 1 103 ? -4.383 -8.625 3.389 1 98.5 103 ARG A CA 1
ATOM 782 C C . ARG A 1 103 ? -4.871 -9.914 4.043 1 98.5 103 ARG A C 1
ATOM 784 O O . ARG A 1 103 ? -4.074 -10.797 4.348 1 98.5 103 ARG A O 1
ATOM 791 N N . THR A 1 104 ? -6.145 -10.008 4.289 1 98.31 104 THR A N 1
ATOM 792 C CA . THR A 1 104 ? -6.738 -11.188 4.898 1 98.31 104 THR A CA 1
ATOM 793 C C . THR A 1 104 ? -6.531 -12.414 4.012 1 98.31 104 THR A C 1
ATOM 795 O O . THR A 1 104 ? -6.105 -13.469 4.492 1 98.31 104 THR A O 1
ATOM 798 N N . PHE A 1 105 ? -6.852 -12.258 2.762 1 98.69 105 PHE A N 1
ATOM 799 C CA . PHE A 1 105 ? -6.66 -13.344 1.808 1 98.69 105 PHE A CA 1
ATOM 800 C C . PHE A 1 105 ? -5.223 -13.852 1.85 1 98.69 105 PHE A C 1
ATOM 802 O O . PHE A 1 105 ? -4.988 -15.055 1.995 1 98.69 105 PHE A O 1
ATOM 809 N N . LEU A 1 106 ? -4.305 -12.945 1.734 1 98.81 106 LEU A N 1
ATOM 810 C CA . LEU A 1 106 ? -2.898 -13.328 1.662 1 98.81 106 LEU A CA 1
ATOM 811 C C . LEU A 1 106 ? -2.445 -13.984 2.961 1 98.81 106 LEU A C 1
ATOM 813 O O . LEU A 1 106 ? -1.73 -14.992 2.938 1 98.81 106 LEU A O 1
ATOM 817 N N . HIS A 1 107 ? -2.838 -13.375 4.066 1 98.38 107 HIS A N 1
ATOM 818 C CA . HIS A 1 107 ? -2.504 -13.953 5.367 1 98.38 107 HIS A CA 1
ATOM 819 C C . HIS A 1 107 ? -3 -15.391 5.477 1 98.38 107 HIS A C 1
ATOM 821 O O . HIS A 1 107 ? -2.262 -16.281 5.914 1 98.38 107 HIS A O 1
ATOM 827 N N . GLU A 1 108 ? -4.172 -15.609 5.07 1 98.44 108 GLU A N 1
ATOM 828 C CA . GLU A 1 108 ? -4.766 -16.938 5.16 1 98.44 108 GLU A CA 1
ATOM 829 C C . GLU A 1 108 ? -4.02 -17.938 4.285 1 98.44 108 GLU A C 1
ATOM 831 O O . GLU A 1 108 ? -3.73 -19.047 4.715 1 98.44 108 GLU A O 1
ATOM 836 N N . VAL A 1 109 ? -3.727 -17.547 3.053 1 98.56 109 VAL A N 1
ATOM 837 C CA . VAL A 1 109 ? -3.004 -18.438 2.139 1 98.56 109 VAL A CA 1
ATOM 838 C C . VAL A 1 109 ? -1.637 -18.781 2.727 1 98.56 109 VAL A C 1
ATOM 840 O O . VAL A 1 109 ? -1.24 -19.953 2.75 1 98.56 109 VAL A O 1
ATOM 843 N N . VAL A 1 110 ? -0.952 -17.797 3.248 1 98.56 110 VAL A N 1
ATOM 844 C CA . VAL A 1 110 ? 0.407 -17.953 3.756 1 98.56 110 VAL A CA 1
ATOM 845 C C . VAL A 1 110 ? 0.386 -18.812 5.016 1 98.56 110 VAL A C 1
ATOM 847 O O . VAL A 1 110 ? 1.147 -19.781 5.133 1 98.56 110 VAL A O 1
ATOM 850 N N . ALA A 1 111 ? -0.488 -18.484 5.934 1 98.12 111 ALA A N 1
ATOM 851 C CA . ALA A 1 111 ? -0.548 -19.156 7.223 1 98.12 111 ALA A CA 1
ATOM 852 C C . ALA A 1 111 ? -1.035 -20.594 7.055 1 98.12 111 ALA A C 1
ATOM 854 O O . ALA A 1 111 ? -0.444 -21.531 7.609 1 98.12 111 ALA A O 1
ATOM 855 N N . HIS A 1 112 ? -2.045 -20.844 6.27 1 97.62 112 HIS A N 1
ATOM 856 C CA . HIS A 1 112 ? -2.68 -22.156 6.137 1 97.62 112 HIS A CA 1
ATOM 857 C C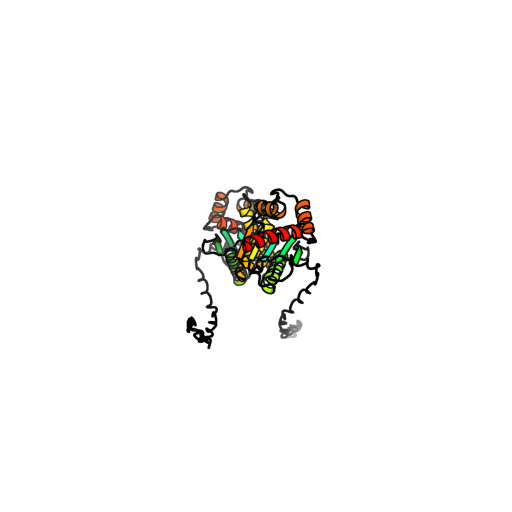 . HIS A 1 112 ? -1.777 -23.125 5.391 1 97.62 112 HIS A C 1
ATOM 859 O O . HIS A 1 112 ? -1.855 -24.344 5.602 1 97.62 112 HIS A O 1
ATOM 865 N N . ASN A 1 113 ? -0.932 -22.609 4.523 1 97.69 113 ASN A N 1
ATOM 866 C CA . ASN A 1 113 ? -0.141 -23.5 3.676 1 97.69 113 ASN A CA 1
ATOM 867 C C . ASN A 1 113 ? 1.338 -23.453 4.051 1 97.69 113 ASN A C 1
ATOM 869 O O . ASN A 1 113 ? 2.178 -24 3.332 1 97.69 113 ASN A O 1
ATOM 873 N N . ASN A 1 114 ? 1.634 -22.766 5.145 1 96.69 114 ASN A N 1
ATOM 874 C CA . ASN A 1 114 ? 3.014 -22.641 5.609 1 96.69 114 ASN A CA 1
ATOM 875 C C . ASN A 1 114 ? 3.953 -22.25 4.473 1 96.69 114 ASN A C 1
ATOM 877 O O . ASN A 1 114 ? 4.957 -22.922 4.227 1 96.69 114 ASN A O 1
ATOM 881 N N . VAL A 1 115 ? 3.623 -21.203 3.826 1 98.5 115 VAL A N 1
ATOM 882 C CA . VAL A 1 115 ? 4.395 -20.688 2.697 1 98.5 115 VAL A CA 1
ATOM 883 C C . VAL A 1 115 ? 5.77 -20.234 3.18 1 98.5 115 VAL A C 1
ATOM 885 O O . VAL A 1 115 ? 5.879 -19.547 4.203 1 98.5 115 VAL A O 1
ATOM 888 N N . HIS A 1 116 ? 6.805 -20.594 2.432 1 98.19 116 HIS A N 1
ATOM 889 C CA . HIS A 1 116 ? 8.172 -20.219 2.779 1 98.19 116 HIS A CA 1
ATOM 890 C C . HIS A 1 116 ? 8.68 -19.109 1.865 1 98.19 116 HIS A C 1
ATOM 892 O O . HIS A 1 116 ? 9.523 -18.297 2.27 1 98.19 116 HIS A O 1
ATOM 898 N N . VAL A 1 117 ? 8.18 -19.094 0.644 1 98.44 117 VAL A N 1
ATOM 899 C CA . VAL A 1 117 ? 8.664 -18.172 -0.386 1 98.44 117 VAL A CA 1
ATOM 900 C C . VAL A 1 117 ? 7.48 -17.578 -1.144 1 98.44 117 VAL A C 1
ATOM 902 O O . VAL A 1 117 ? 6.535 -18.281 -1.494 1 98.44 117 VAL A O 1
ATOM 905 N N . ILE A 1 118 ? 7.512 -16.312 -1.336 1 98.88 118 ILE A N 1
ATOM 906 C CA . ILE A 1 118 ? 6.598 -15.641 -2.252 1 98.88 118 ILE A CA 1
ATOM 907 C C . ILE A 1 118 ? 7.383 -15.062 -3.428 1 98.88 118 ILE A C 1
ATOM 909 O O . ILE A 1 118 ? 8.289 -14.25 -3.238 1 98.88 118 ILE A O 1
ATOM 913 N N . ALA A 1 119 ? 7.078 -15.492 -4.598 1 98.94 119 ALA A N 1
ATOM 914 C CA . ALA A 1 119 ? 7.605 -14.898 -5.828 1 98.94 119 ALA A CA 1
ATOM 915 C C . ALA A 1 119 ? 6.574 -13.984 -6.48 1 98.94 119 ALA A C 1
ATOM 917 O O . ALA A 1 119 ? 5.379 -14.289 -6.48 1 98.94 119 ALA A O 1
ATOM 918 N N . TYR A 1 120 ? 6.996 -12.859 -7.043 1 98.88 120 TYR A N 1
ATOM 919 C CA . TYR A 1 120 ? 6.074 -11.93 -7.688 1 98.88 120 TYR A CA 1
ATOM 920 C C . TYR A 1 120 ? 6.777 -11.125 -8.773 1 98.88 120 TYR A C 1
ATOM 922 O O . TYR A 1 120 ? 8 -10.992 -8.758 1 98.88 120 TYR A O 1
ATOM 930 N N . GLU A 1 121 ? 5.973 -10.641 -9.703 1 97.44 121 GLU A N 1
ATOM 931 C CA . GLU A 1 121 ? 6.504 -9.812 -10.773 1 97.44 121 GLU A CA 1
ATOM 932 C C . GLU A 1 121 ? 6.883 -8.422 -10.266 1 97.44 121 GLU A C 1
ATOM 934 O O . GLU A 1 121 ? 6.062 -7.738 -9.648 1 97.44 121 GLU A O 1
ATOM 939 N N . ASP A 1 122 ? 8.109 -8.055 -10.523 1 96.94 122 ASP A N 1
ATOM 940 C CA . ASP A 1 122 ? 8.609 -6.734 -10.156 1 96.94 122 ASP A CA 1
ATOM 941 C C . ASP A 1 122 ? 8.305 -5.707 -11.242 1 96.94 122 ASP A C 1
ATOM 943 O O . ASP A 1 122 ? 9.133 -5.465 -12.117 1 96.94 122 ASP A O 1
ATOM 947 N N . VAL A 1 123 ? 7.172 -5.117 -11.133 1 95.12 123 VAL A N 1
ATOM 948 C CA . VAL A 1 123 ? 6.691 -4.203 -12.164 1 95.12 123 VAL A CA 1
ATOM 949 C C . VAL A 1 123 ? 7.324 -2.826 -11.969 1 95.12 123 VAL A C 1
ATOM 951 O O . VAL A 1 123 ? 7.172 -2.207 -10.914 1 95.12 123 VAL A O 1
ATOM 954 N N . LYS A 1 124 ? 7.926 -2.318 -13.016 1 94.38 124 LYS A N 1
ATOM 955 C CA . LYS A 1 124 ? 8.648 -1.055 -12.914 1 94.38 124 LYS A CA 1
ATOM 956 C C . LYS A 1 124 ? 7.957 0.041 -13.719 1 94.38 124 LYS A C 1
ATOM 958 O O . LYS A 1 124 ? 8.32 1.216 -13.617 1 94.38 124 LYS A O 1
ATOM 963 N N . ARG A 1 125 ? 7.047 -0.388 -14.492 1 93.12 125 ARG A N 1
ATOM 964 C CA . ARG A 1 125 ? 6.34 0.575 -15.336 1 93.12 125 ARG A CA 1
ATOM 965 C C . ARG A 1 125 ? 4.852 0.257 -15.398 1 93.12 125 ARG A C 1
ATOM 967 O O . ARG A 1 125 ? 4.461 -0.913 -15.43 1 93.12 125 ARG A O 1
ATOM 974 N N . HIS A 1 126 ? 4.121 1.314 -15.438 1 94.12 126 HIS A N 1
ATOM 975 C CA . HIS A 1 126 ? 2.672 1.181 -15.516 1 94.12 126 HIS A CA 1
ATOM 976 C C . HIS A 1 126 ? 2.096 2.084 -16.594 1 94.12 126 HIS A C 1
ATOM 978 O O . HIS A 1 126 ? 2.719 3.074 -16.984 1 94.12 126 HIS A O 1
ATOM 984 N N . ALA A 1 127 ? 0.899 1.694 -17.047 1 87.69 127 ALA A N 1
ATOM 985 C CA . ALA A 1 127 ? 0.215 2.5 -18.047 1 87.69 127 ALA A CA 1
ATOM 986 C C . ALA A 1 127 ? -0.278 3.818 -17.453 1 87.69 127 ALA A C 1
ATOM 988 O O . ALA A 1 127 ? -0.407 4.816 -18.172 1 87.69 127 ALA A O 1
ATOM 989 N N . GLY A 1 128 ? -0.55 3.766 -16.109 1 93.06 128 GLY A N 1
ATOM 990 C CA . GLY A 1 128 ? -1.062 4.961 -15.453 1 93.06 128 GLY A CA 1
ATOM 991 C C . GLY A 1 128 ? -0.756 5.012 -13.969 1 93.06 128 GLY A C 1
ATOM 992 O O . GLY A 1 128 ? -0.339 4.008 -13.383 1 93.06 128 GLY A O 1
ATOM 993 N N . THR A 1 129 ? -0.999 6.207 -13.453 1 95.5 129 THR A N 1
ATOM 994 C CA . THR A 1 129 ? -0.662 6.48 -12.062 1 95.5 129 THR A CA 1
ATOM 995 C C . THR A 1 129 ? -1.513 5.633 -11.125 1 95.5 129 THR A C 1
ATOM 997 O O . THR A 1 129 ? -1.016 5.125 -10.117 1 95.5 129 THR A O 1
ATOM 1000 N N . ASP A 1 130 ? -2.752 5.445 -11.469 1 95.5 130 ASP A N 1
ATOM 1001 C CA . ASP A 1 130 ? -3.646 4.652 -10.633 1 95.5 130 ASP A CA 1
ATOM 1002 C C . ASP A 1 130 ? -3.156 3.209 -10.523 1 95.5 130 ASP A C 1
ATOM 1004 O O . ASP A 1 130 ? -3.205 2.613 -9.445 1 95.5 130 ASP A O 1
ATOM 1008 N N . ALA A 1 131 ? -2.766 2.684 -11.633 1 96.25 131 ALA A N 1
ATOM 1009 C CA . ALA A 1 131 ? -2.234 1.323 -11.641 1 96.25 131 ALA A CA 1
ATOM 1010 C C . ALA A 1 131 ? -0.969 1.223 -10.797 1 96.25 131 ALA A C 1
ATOM 1012 O O . ALA A 1 131 ? -0.773 0.241 -10.078 1 96.25 131 ALA A O 1
ATOM 1013 N N . ALA A 1 132 ? -0.134 2.256 -10.914 1 97.81 132 ALA A N 1
ATOM 1014 C CA . ALA A 1 132 ? 1.09 2.293 -10.117 1 97.81 132 ALA A CA 1
ATOM 1015 C C . ALA A 1 132 ? 0.772 2.363 -8.625 1 97.81 132 ALA A C 1
ATOM 1017 O O . ALA A 1 132 ? 1.39 1.663 -7.816 1 97.81 132 ALA A O 1
ATOM 1018 N N . HIS A 1 133 ? -0.203 3.168 -8.25 1 98.25 133 HIS A N 1
ATOM 1019 C CA . HIS A 1 133 ? -0.642 3.26 -6.859 1 98.25 133 HIS A CA 1
ATOM 1020 C C . HIS A 1 133 ? -1.115 1.907 -6.34 1 98.25 133 HIS A C 1
ATOM 1022 O O . HIS A 1 133 ? -0.713 1.478 -5.258 1 98.25 133 HIS A O 1
ATOM 1028 N N . ALA A 1 134 ? -1.953 1.308 -7.152 1 97.88 134 ALA A N 1
ATOM 1029 C CA . ALA A 1 134 ? -2.516 0.024 -6.738 1 97.88 134 ALA A CA 1
ATOM 1030 C C . ALA A 1 134 ? -1.42 -1.021 -6.551 1 97.88 134 ALA A C 1
ATOM 1032 O O . ALA A 1 134 ? -1.398 -1.73 -5.543 1 97.88 134 ALA A O 1
ATOM 1033 N N . TYR A 1 135 ? -0.55 -1.081 -7.5 1 98.38 135 TYR A N 1
ATOM 1034 C CA . TYR A 1 135 ? 0.552 -2.031 -7.398 1 98.38 135 TYR A CA 1
ATOM 1035 C C . TYR A 1 135 ? 1.362 -1.79 -6.129 1 98.38 135 TYR A C 1
ATOM 1037 O O . TYR A 1 135 ? 1.666 -2.73 -5.391 1 98.38 135 TYR A O 1
ATOM 1045 N N . GLY A 1 136 ? 1.721 -0.553 -5.898 1 98.5 136 GLY A N 1
ATOM 1046 C CA . GLY A 1 136 ? 2.463 -0.21 -4.695 1 98.5 136 GLY A CA 1
ATOM 1047 C C . GLY A 1 136 ? 1.76 -0.635 -3.418 1 98.5 136 GLY A C 1
ATOM 1048 O O . GLY A 1 136 ? 2.4 -1.117 -2.48 1 98.5 136 GLY A O 1
ATOM 1049 N N . ALA A 1 137 ? 0.53 -0.461 -3.41 1 98.81 137 ALA A N 1
ATOM 1050 C CA . ALA A 1 137 ? -0.271 -0.856 -2.254 1 98.81 137 ALA A CA 1
ATOM 1051 C C . ALA A 1 137 ? -0.253 -2.369 -2.066 1 98.81 137 ALA A C 1
ATOM 1053 O O . ALA A 1 137 ? 0.022 -2.863 -0.97 1 98.81 137 ALA A O 1
ATOM 1054 N N . PHE A 1 138 ? -0.548 -3.113 -3.135 1 98.81 138 PHE A N 1
ATOM 1055 C CA . PHE A 1 138 ? -0.542 -4.57 -3.066 1 98.81 138 PHE A CA 1
ATOM 1056 C C . PHE A 1 138 ? 0.826 -5.086 -2.637 1 98.81 138 PHE A C 1
ATOM 1058 O O . PHE A 1 138 ? 0.921 -6.008 -1.825 1 98.81 138 PHE A O 1
ATOM 1065 N N . LEU A 1 139 ? 1.845 -4.48 -3.143 1 98.81 139 LEU A N 1
ATOM 1066 C CA . LEU A 1 139 ? 3.197 -4.91 -2.803 1 98.81 139 LEU A CA 1
ATOM 1067 C C . LEU A 1 139 ? 3.506 -4.625 -1.337 1 98.81 139 LEU A C 1
ATOM 1069 O O . LEU A 1 139 ? 4.059 -5.477 -0.638 1 98.81 139 LEU A O 1
ATOM 1073 N N . ALA A 1 140 ? 3.141 -3.463 -0.881 1 98.81 140 ALA A N 1
ATOM 1074 C CA . ALA A 1 140 ? 3.391 -3.102 0.512 1 98.81 140 ALA A CA 1
ATOM 1075 C C . ALA A 1 140 ? 2.699 -4.078 1.463 1 98.81 140 ALA A C 1
ATOM 1077 O O . ALA A 1 140 ? 3.291 -4.512 2.453 1 98.81 140 ALA A O 1
ATOM 1078 N N . LEU A 1 141 ? 1.498 -4.41 1.183 1 98.88 141 LEU A N 1
ATOM 1079 C CA . LEU A 1 141 ? 0.753 -5.34 2.023 1 98.88 141 LEU A CA 1
ATOM 1080 C C . LEU A 1 141 ? 1.345 -6.742 1.938 1 98.88 141 LEU A C 1
ATOM 1082 O O . LEU A 1 141 ? 1.358 -7.477 2.928 1 98.88 141 LEU A O 1
ATOM 1086 N N . THR A 1 142 ? 1.799 -7.133 0.75 1 98.94 142 THR A N 1
ATOM 1087 C CA . THR A 1 142 ? 2.51 -8.398 0.599 1 98.94 142 THR A CA 1
ATOM 1088 C C . THR A 1 142 ? 3.76 -8.422 1.475 1 98.94 142 THR A C 1
ATOM 1090 O O . THR A 1 142 ? 4.016 -9.406 2.172 1 98.94 142 THR A O 1
ATOM 1093 N N . GLU A 1 143 ? 4.477 -7.348 1.479 1 98.81 143 GLU A N 1
ATOM 1094 C CA . GLU A 1 143 ? 5.691 -7.238 2.283 1 98.81 143 GLU A CA 1
ATOM 1095 C C . GLU A 1 143 ? 5.371 -7.309 3.773 1 98.81 143 GLU A C 1
ATOM 1097 O O . GLU A 1 143 ? 6.105 -7.934 4.543 1 98.81 143 GLU A O 1
ATOM 1102 N N . LEU A 1 144 ? 4.324 -6.645 4.152 1 98.56 144 LEU A N 1
ATOM 1103 C CA . LEU A 1 144 ? 3.902 -6.684 5.547 1 98.56 144 LEU A CA 1
ATOM 1104 C C . LEU A 1 144 ? 3.582 -8.109 5.977 1 98.56 144 LEU A C 1
ATOM 1106 O O . LEU A 1 144 ? 4.051 -8.57 7.023 1 98.56 144 LEU A O 1
ATOM 1110 N N . VAL A 1 145 ? 2.811 -8.828 5.164 1 98.62 145 VAL A N 1
ATOM 1111 C CA . VAL A 1 145 ? 2.41 -10.188 5.496 1 98.62 145 VAL A CA 1
ATOM 1112 C C . VAL A 1 145 ? 3.635 -11.102 5.504 1 98.62 145 VAL A C 1
ATOM 1114 O O . VAL A 1 145 ? 3.797 -11.93 6.406 1 98.62 145 VAL A O 1
ATOM 1117 N N . ALA A 1 146 ? 4.477 -10.953 4.543 1 98.62 146 ALA A N 1
ATOM 1118 C CA . ALA A 1 146 ? 5.688 -11.773 4.465 1 98.62 146 ALA A CA 1
ATOM 1119 C C . ALA A 1 146 ? 6.547 -11.602 5.711 1 98.62 146 ALA A C 1
ATOM 1121 O O . ALA A 1 146 ? 7.055 -12.586 6.262 1 98.62 146 ALA A O 1
ATOM 1122 N N . ASP A 1 147 ? 6.695 -10.375 6.168 1 97.69 147 ASP A N 1
ATOM 1123 C CA . ASP A 1 147 ? 7.496 -10.094 7.352 1 97.69 147 ASP A CA 1
ATOM 1124 C C . ASP A 1 147 ? 6.91 -10.773 8.586 1 97.69 147 ASP A C 1
ATOM 1126 O O . ASP A 1 147 ? 7.645 -11.328 9.406 1 97.69 147 ASP A O 1
ATOM 1130 N N . SER A 1 148 ? 5.637 -10.719 8.68 1 96.75 148 SER A N 1
ATOM 1131 C CA . SER A 1 148 ? 4.969 -11.258 9.859 1 96.75 148 SER A CA 1
ATOM 1132 C C . SER A 1 148 ? 5.09 -12.781 9.922 1 96.75 148 SER A C 1
ATOM 1134 O O . SER A 1 148 ? 4.918 -13.375 10.984 1 96.75 148 SER A O 1
ATOM 1136 N N . HIS A 1 149 ? 5.402 -13.438 8.781 1 97.25 149 HIS A N 1
ATOM 1137 C CA . HIS A 1 149 ? 5.449 -14.898 8.727 1 97.25 149 HIS A CA 1
ATOM 1138 C C . HIS A 1 149 ? 6.844 -15.391 8.359 1 97.25 149 HIS A C 1
ATOM 1140 O O . HIS A 1 149 ? 7.043 -16.578 8.117 1 97.25 149 HIS A O 1
ATOM 1146 N N . ARG A 1 150 ? 7.812 -14.445 8.258 1 96.12 150 ARG A N 1
ATOM 1147 C CA . ARG A 1 150 ? 9.195 -14.75 7.918 1 96.12 150 ARG A CA 1
ATOM 1148 C C . ARG A 1 150 ? 9.289 -15.445 6.562 1 96.12 150 ARG A C 1
ATOM 1150 O O . ARG A 1 150 ? 9.992 -16.453 6.418 1 96.12 150 ARG A O 1
ATOM 1157 N N . VAL A 1 151 ? 8.492 -15.047 5.66 1 98.44 151 VAL A N 1
ATOM 1158 C CA . VAL A 1 151 ? 8.469 -15.555 4.289 1 98.44 151 VAL A CA 1
ATOM 1159 C C . VAL A 1 151 ? 9.484 -14.789 3.445 1 98.44 151 VAL A C 1
ATOM 1161 O O . VAL A 1 151 ? 9.57 -13.562 3.518 1 98.44 151 VAL A O 1
ATOM 1164 N N . ARG A 1 152 ? 10.297 -15.453 2.715 1 98.06 152 ARG A N 1
ATOM 1165 C CA . ARG A 1 152 ? 11.242 -14.828 1.799 1 98.06 152 ARG A CA 1
ATOM 1166 C C . ARG A 1 152 ? 10.539 -14.297 0.555 1 98.06 152 ARG A C 1
ATOM 1168 O O . ARG A 1 152 ? 9.719 -15 -0.044 1 98.06 152 ARG A O 1
ATOM 1175 N N . LEU A 1 153 ? 10.836 -13.109 0.105 1 98.62 153 LEU A N 1
ATOM 1176 C CA . LEU A 1 153 ? 10.281 -12.492 -1.095 1 98.62 153 LEU A CA 1
ATOM 1177 C C . LEU A 1 153 ? 11.273 -12.562 -2.25 1 98.62 153 LEU A C 1
ATOM 1179 O O . LEU A 1 153 ? 12.445 -12.227 -2.084 1 98.62 153 LEU A O 1
ATOM 1183 N N . VAL A 1 154 ? 10.758 -12.938 -3.43 1 98.44 154 VAL A N 1
ATOM 1184 C CA . VAL A 1 154 ? 11.617 -13.086 -4.598 1 98.44 154 VAL A CA 1
ATOM 1185 C C . VAL A 1 154 ? 11.008 -12.352 -5.789 1 98.44 154 VAL A C 1
ATOM 1187 O O . VAL A 1 154 ? 10.188 -12.914 -6.52 1 98.44 154 VAL A O 1
ATOM 1190 N N . PRO A 1 155 ? 11.438 -11.125 -6.008 1 98.5 155 PRO A N 1
ATOM 1191 C CA . PRO A 1 155 ? 10.969 -10.391 -7.188 1 98.5 155 PRO A CA 1
ATOM 1192 C C . PRO A 1 155 ? 11.617 -10.891 -8.477 1 98.5 155 PRO A C 1
ATOM 1194 O O . PRO A 1 155 ? 12.781 -11.297 -8.477 1 98.5 155 PRO A O 1
ATOM 1197 N N . VAL A 1 156 ? 10.875 -10.828 -9.578 1 98.5 156 VAL A N 1
ATOM 1198 C CA . VAL A 1 156 ? 11.398 -11.227 -10.883 1 98.5 156 VAL A CA 1
ATOM 1199 C C . VAL A 1 156 ? 10.852 -10.297 -11.961 1 98.5 156 VAL A C 1
ATOM 1201 O O . VAL A 1 156 ? 9.672 -9.938 -11.938 1 98.5 156 VAL A O 1
ATOM 1204 N N . GLY A 1 157 ? 11.672 -9.922 -12.898 1 97.25 157 GLY A N 1
ATOM 1205 C CA . GLY A 1 157 ? 11.281 -9.031 -13.984 1 97.25 157 GLY A CA 1
ATOM 1206 C C . GLY A 1 157 ? 10.359 -9.688 -14.992 1 97.25 157 GLY A C 1
ATOM 1207 O O . GLY A 1 157 ? 10.453 -10.891 -15.242 1 97.25 157 GLY A O 1
ATOM 1208 N N . VAL A 1 158 ? 9.578 -8.891 -15.648 1 93.62 158 VAL A N 1
ATOM 1209 C CA . VAL A 1 158 ? 8.57 -9.336 -16.609 1 93.62 158 VAL A CA 1
ATOM 1210 C C . VAL A 1 158 ? 9.25 -10.086 -17.75 1 93.62 158 VAL A C 1
ATOM 1212 O O . VAL A 1 158 ? 8.828 -11.188 -18.109 1 93.62 158 VAL A O 1
ATOM 1215 N N . GLY A 1 159 ? 10.273 -9.555 -18.266 1 95.69 159 GLY A N 1
ATOM 1216 C CA . GLY A 1 159 ? 10.969 -10.188 -19.375 1 95.69 159 GLY A CA 1
ATOM 1217 C C . GLY A 1 159 ? 11.562 -11.531 -19.016 1 95.69 159 GLY A C 1
ATOM 1218 O O . GLY A 1 159 ? 11.555 -12.461 -19.828 1 95.69 159 GLY A O 1
ATOM 1219 N N . THR A 1 160 ? 12.109 -11.68 -17.812 1 97.69 160 THR A N 1
ATOM 1220 C CA . THR A 1 160 ? 12.695 -12.922 -17.328 1 97.69 160 THR A CA 1
ATOM 1221 C C . THR A 1 160 ? 11.641 -14.023 -17.266 1 97.69 160 THR A C 1
ATOM 1223 O O . THR A 1 160 ? 11.898 -15.156 -17.688 1 97.69 160 THR A O 1
ATOM 1226 N N . ILE A 1 161 ? 10.453 -13.695 -16.812 1 97.81 161 ILE A N 1
ATOM 1227 C CA . ILE A 1 161 ? 9.367 -14.656 -16.688 1 97.81 161 ILE A CA 1
ATOM 1228 C C . ILE A 1 161 ? 8.938 -15.133 -18.078 1 97.81 161 ILE A C 1
ATOM 1230 O O . ILE A 1 161 ? 8.797 -16.328 -18.312 1 97.81 161 ILE A O 1
ATOM 1234 N N . LYS A 1 162 ? 8.719 -14.156 -18.953 1 97.31 162 LYS A N 1
ATOM 1235 C CA . LYS A 1 162 ? 8.273 -14.469 -20.312 1 97.31 162 LYS A CA 1
ATOM 1236 C C . LYS A 1 162 ? 9.289 -15.359 -21.031 1 97.31 162 LYS A C 1
ATOM 1238 O O . LYS A 1 162 ? 8.914 -16.344 -21.656 1 97.31 162 LYS A O 1
ATOM 1243 N N . LYS A 1 163 ? 10.547 -15.023 -20.875 1 98.19 163 LYS A N 1
ATOM 1244 C CA . LYS A 1 163 ? 11.602 -15.797 -21.516 1 98.19 163 LYS A CA 1
ATOM 1245 C C . LYS A 1 163 ? 11.672 -17.203 -20.938 1 98.19 163 LYS A C 1
ATOM 1247 O O . LYS A 1 163 ? 11.773 -18.188 -21.672 1 98.19 163 LYS A O 1
ATOM 1252 N N . HIS A 1 164 ? 11.602 -17.328 -19.703 1 97.75 164 HIS A N 1
ATOM 1253 C CA . HIS A 1 164 ? 11.641 -18.625 -19.031 1 97.75 164 HIS A CA 1
ATOM 1254 C C . HIS A 1 164 ? 10.453 -19.5 -19.453 1 97.75 164 HIS A C 1
ATOM 1256 O O . HIS A 1 164 ? 10.609 -20.703 -19.656 1 97.75 164 HIS A O 1
ATOM 1262 N N . TRP A 1 165 ? 9.258 -18.891 -19.594 1 98.06 165 TRP A N 1
ATOM 1263 C CA . TRP A 1 165 ? 7.984 -19.562 -19.781 1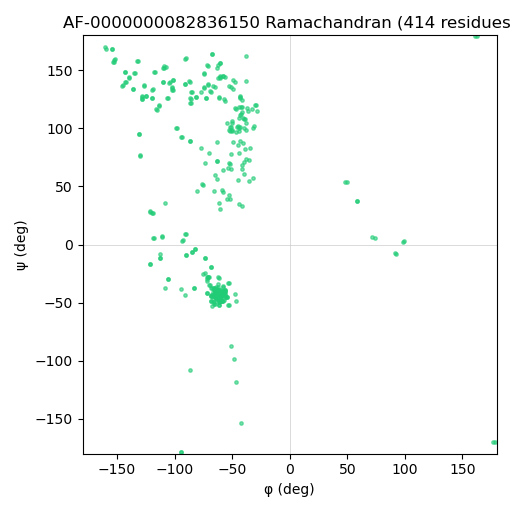 98.06 165 TRP A CA 1
ATOM 1264 C C . TRP A 1 165 ? 7.766 -19.922 -21.25 1 98.06 165 TRP A C 1
ATOM 1266 O O . TRP A 1 165 ? 7.32 -21.031 -21.562 1 98.06 165 TRP A O 1
ATOM 1276 N N . THR A 1 166 ? 8.203 -19.016 -22.125 1 98 166 THR A N 1
ATOM 1277 C CA . THR A 1 166 ? 7.836 -19.188 -23.531 1 98 166 THR A CA 1
ATOM 1278 C C . THR A 1 166 ? 9.078 -19.297 -24.406 1 98 166 THR A C 1
ATOM 1280 O O . THR A 1 166 ? 8.992 -19.656 -25.578 1 98 166 THR A O 1
ATOM 1283 N N . GLY A 1 167 ? 10.227 -18.875 -23.844 1 97.5 167 GLY A N 1
ATOM 1284 C CA . GLY A 1 167 ? 11.438 -18.781 -24.641 1 97.5 167 GLY A CA 1
ATOM 1285 C C . GLY A 1 167 ? 11.625 -17.406 -25.281 1 97.5 167 GLY A C 1
ATOM 1286 O O . GLY A 1 167 ? 12.664 -17.141 -25.875 1 97.5 167 GLY A O 1
ATOM 1287 N N . LYS A 1 168 ? 10.602 -16.5 -25.172 1 96.5 168 LYS A N 1
ATOM 1288 C CA . LYS A 1 168 ? 10.641 -15.164 -25.734 1 96.5 168 LYS A CA 1
ATOM 1289 C C . LYS A 1 168 ? 10.367 -14.109 -24.672 1 96.5 168 LYS A C 1
ATOM 1291 O O . LYS A 1 168 ? 9.32 -14.133 -24.016 1 96.5 168 LYS A O 1
ATOM 1296 N N . GLY A 1 169 ? 11.211 -13.18 -24.578 1 95.06 169 GLY A N 1
ATOM 1297 C CA . GLY A 1 169 ? 11.117 -12.164 -23.547 1 95.06 169 GLY A CA 1
ATOM 1298 C C . GLY A 1 169 ? 10.008 -11.156 -23.797 1 95.06 169 GLY A C 1
ATOM 1299 O O . GLY A 1 169 ? 9.656 -10.375 -22.906 1 95.06 169 GLY A O 1
ATOM 1300 N N . ASN A 1 170 ? 9.445 -11.18 -24.984 1 94.5 170 ASN A N 1
ATOM 1301 C CA . ASN A 1 170 ? 8.367 -10.258 -25.312 1 94.5 170 ASN A CA 1
ATOM 1302 C C . ASN A 1 170 ? 7.074 -11 -25.656 1 94.5 170 ASN A C 1
ATOM 1304 O O . ASN A 1 170 ? 6.258 -10.508 -26.438 1 94.5 170 ASN A O 1
ATOM 1308 N N . ALA A 1 171 ? 6.926 -12.188 -25.094 1 96.25 171 ALA A N 1
ATOM 1309 C CA . ALA A 1 171 ? 5.738 -13.008 -25.344 1 96.25 171 ALA A CA 1
ATOM 1310 C C . ALA A 1 171 ? 4.469 -12.258 -24.953 1 96.25 171 ALA A C 1
ATOM 1312 O O . ALA A 1 171 ? 4.453 -11.523 -23.953 1 96.25 171 ALA A O 1
ATOM 1313 N N . ASP A 1 172 ? 3.395 -12.477 -25.719 1 96.25 172 ASP A N 1
ATOM 1314 C CA . ASP A 1 172 ? 2.131 -11.812 -25.406 1 96.25 172 ASP A CA 1
ATOM 1315 C C . ASP A 1 172 ? 1.243 -12.711 -24.547 1 96.25 172 ASP A C 1
ATOM 1317 O O . ASP A 1 172 ? 1.652 -13.805 -24.141 1 96.25 172 ASP A O 1
ATOM 1321 N N . LYS A 1 173 ? 0.067 -12.219 -24.234 1 95.06 173 LYS A N 1
ATOM 1322 C CA . LYS A 1 173 ? -0.828 -12.898 -23.297 1 95.06 173 LYS A CA 1
ATOM 1323 C C . LYS A 1 173 ? -1.279 -14.242 -23.859 1 95.06 173 LYS A C 1
ATOM 1325 O O . LYS A 1 173 ? -1.41 -15.219 -23.109 1 95.06 173 LYS A O 1
ATOM 1330 N N . ALA A 1 174 ? -1.545 -14.289 -25.078 1 96.88 174 ALA A N 1
ATOM 1331 C CA . ALA A 1 174 ? -1.978 -15.531 -25.719 1 96.88 174 ALA A CA 1
ATOM 1332 C C . ALA A 1 174 ? -0.898 -16.609 -25.625 1 96.88 174 ALA A C 1
ATOM 1334 O O . ALA A 1 174 ? -1.196 -17.766 -25.344 1 96.88 174 ALA A O 1
ATOM 1335 N N . ALA A 1 175 ? 0.309 -16.219 -25.891 1 97.75 175 ALA A N 1
ATOM 1336 C CA . ALA A 1 175 ? 1.434 -17.141 -25.797 1 97.75 175 ALA A CA 1
ATOM 1337 C C . ALA A 1 175 ? 1.592 -17.672 -24.359 1 97.75 175 ALA A C 1
ATOM 1339 O O . ALA A 1 175 ? 1.884 -18.844 -24.156 1 97.75 175 ALA A O 1
ATOM 1340 N N . MET A 1 176 ? 1.438 -16.812 -23.391 1 97.81 176 MET A N 1
ATOM 1341 C CA . MET A 1 176 ? 1.532 -17.188 -21.984 1 97.81 176 MET A CA 1
ATOM 1342 C C . MET A 1 176 ? 0.48 -18.234 -21.625 1 97.81 176 MET A C 1
ATOM 1344 O O . MET A 1 176 ? 0.792 -19.25 -21 1 97.81 176 MET A O 1
ATOM 1348 N N . GLU A 1 177 ? -0.743 -18.016 -22.062 1 97.88 177 GLU A N 1
ATOM 1349 C CA . GLU A 1 177 ? -1.848 -18.922 -21.812 1 97.88 177 GLU A CA 1
ATOM 1350 C C . GLU A 1 177 ? -1.633 -20.266 -22.5 1 97.88 177 GLU A C 1
ATOM 1352 O O . GLU A 1 177 ? -1.92 -21.328 -21.938 1 97.88 177 GLU A O 1
ATOM 1357 N N . ALA A 1 178 ? -1.217 -20.219 -23.703 1 97.88 178 ALA A N 1
ATOM 1358 C CA . ALA A 1 178 ? -0.972 -21.438 -24.469 1 97.88 178 ALA A CA 1
ATOM 1359 C C . ALA A 1 178 ? 0.039 -22.344 -23.766 1 97.88 178 ALA A C 1
ATOM 1361 O O . ALA A 1 178 ? -0.114 -23.562 -23.75 1 97.88 178 ALA A O 1
ATOM 1362 N N . GLN A 1 179 ? 1.047 -21.703 -23.219 1 98.19 179 GLN A N 1
ATOM 1363 C CA . GLN A 1 179 ? 2.057 -22.469 -22.5 1 98.19 179 GLN A CA 1
ATOM 1364 C C . GLN A 1 179 ? 1.464 -23.141 -21.25 1 98.19 179 GLN A C 1
ATOM 1366 O O . GLN A 1 179 ? 1.816 -24.266 -20.922 1 98.19 179 GLN A O 1
ATOM 1371 N N . ALA A 1 180 ? 0.607 -22.438 -20.562 1 98.25 180 ALA A N 1
ATOM 1372 C CA . ALA A 1 180 ? -0.055 -23.031 -19.391 1 98.25 180 ALA A CA 1
ATOM 1373 C C . ALA A 1 180 ? -0.855 -24.266 -19.781 1 98.25 180 ALA A C 1
ATOM 1375 O O . ALA A 1 180 ? -0.752 -25.312 -19.141 1 98.25 180 ALA A O 1
ATOM 1376 N N . ARG A 1 181 ? -1.584 -24.156 -20.859 1 97.81 181 ARG A N 1
ATOM 1377 C CA . ARG A 1 181 ? -2.404 -25.266 -21.344 1 97.81 181 ARG A CA 1
ATOM 1378 C C . ARG A 1 181 ? -1.537 -26.438 -21.781 1 97.81 181 ARG A C 1
ATOM 1380 O O . ARG A 1 181 ? -1.857 -27.594 -21.516 1 97.81 181 ARG A O 1
ATOM 1387 N N . ALA A 1 182 ? -0.468 -26.141 -22.438 1 97.88 182 ALA A N 1
ATOM 1388 C CA . ALA A 1 182 ? 0.46 -27.156 -22.906 1 97.88 182 ALA A CA 1
ATOM 1389 C C . ALA A 1 182 ? 1.054 -27.938 -21.734 1 97.88 182 ALA A C 1
ATOM 1391 O O . ALA A 1 182 ? 1.402 -29.109 -21.859 1 97.88 182 ALA A O 1
ATOM 1392 N N . ARG A 1 183 ? 1.159 -27.328 -20.594 1 96.62 183 ARG A N 1
ATOM 1393 C CA . ARG A 1 183 ? 1.752 -27.922 -19.406 1 96.62 183 ARG A CA 1
ATOM 1394 C C . ARG A 1 183 ? 0.684 -28.578 -18.531 1 96.62 183 ARG A C 1
ATOM 1396 O O . ARG A 1 183 ? 0.96 -28.969 -17.391 1 96.62 183 ARG A O 1
ATOM 1403 N N . GLY A 1 184 ? -0.576 -28.547 -19.047 1 96.94 184 GLY A N 1
ATOM 1404 C CA . GLY A 1 184 ? -1.64 -29.297 -18.406 1 96.94 184 GLY A CA 1
ATOM 1405 C C . GLY A 1 184 ? -2.514 -28.453 -17.516 1 96.94 184 GLY A C 1
ATOM 1406 O O . GLY A 1 184 ? -3.395 -28.953 -16.812 1 96.94 184 GLY A O 1
ATOM 1407 N N . PHE A 1 185 ? -2.211 -27.156 -17.5 1 97.81 185 PHE A N 1
ATOM 1408 C CA . PHE A 1 185 ? -3.021 -26.266 -16.672 1 97.81 185 PHE A CA 1
ATOM 1409 C C . PHE A 1 185 ? -4.195 -25.703 -17.469 1 97.81 185 PHE A C 1
ATOM 1411 O O . PHE A 1 185 ? -4.195 -25.75 -18.703 1 97.81 185 PHE A O 1
ATOM 1418 N N . ARG A 1 186 ? -5.27 -25.203 -16.766 1 97.56 186 ARG A N 1
ATOM 1419 C CA . ARG A 1 186 ? -6.422 -24.516 -17.328 1 97.56 186 ARG A CA 1
ATOM 1420 C C . ARG A 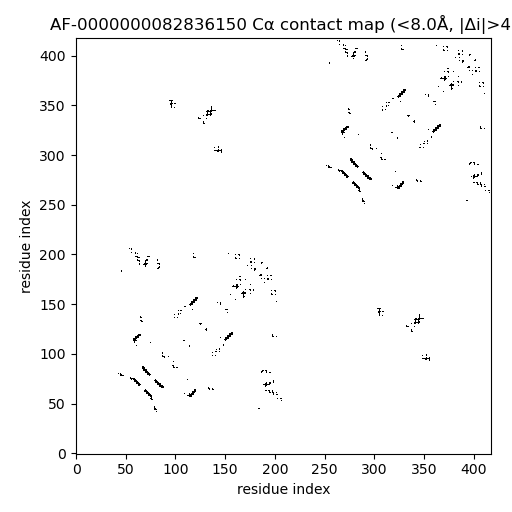1 186 ? -6.695 -23.203 -16.594 1 97.56 186 ARG A C 1
ATOM 1422 O O . ARG A 1 186 ? -7.641 -23.125 -15.812 1 97.56 186 ARG A O 1
ATOM 1429 N N . PRO A 1 187 ? -5.898 -22.234 -16.891 1 98.12 187 PRO A N 1
ATOM 1430 C CA . PRO A 1 187 ? -6.062 -20.969 -16.188 1 98.12 187 PRO A CA 1
ATOM 1431 C C . PRO A 1 187 ? -7.43 -20.328 -16.438 1 98.12 187 PRO A C 1
ATOM 1433 O O . PRO A 1 187 ? -7.973 -20.422 -17.531 1 98.12 187 PRO A O 1
ATOM 1436 N N . GLU A 1 188 ? -7.977 -19.703 -15.406 1 97.88 188 GLU A N 1
ATOM 1437 C CA . GLU A 1 188 ? -9.297 -19.094 -15.508 1 97.88 188 GLU A CA 1
ATOM 1438 C C . GLU A 1 188 ? -9.203 -17.641 -15.977 1 97.88 188 GLU A C 1
ATOM 1440 O O . GLU A 1 188 ? -10.219 -17 -16.234 1 97.88 188 GLU A O 1
ATOM 1445 N N . SER A 1 189 ? -8.016 -17.031 -16.062 1 97.5 189 SER A N 1
ATOM 1446 C CA . SER A 1 189 ? -7.754 -15.672 -16.5 1 97.5 189 SER A CA 1
ATOM 1447 C C . SER A 1 189 ? -6.301 -15.492 -16.922 1 97.5 189 SER A C 1
ATOM 1449 O O . SER A 1 189 ? -5.469 -16.375 -16.703 1 97.5 189 SER A O 1
ATOM 1451 N N . ASP A 1 190 ? -6.031 -14.359 -17.531 1 97.19 190 ASP A N 1
ATOM 1452 C CA . ASP A 1 190 ? -4.652 -14.039 -17.891 1 97.19 190 ASP A CA 1
ATOM 1453 C C . ASP A 1 190 ? -3.783 -13.898 -16.641 1 97.19 190 ASP A C 1
ATOM 1455 O O . ASP A 1 190 ? -2.619 -14.305 -16.641 1 97.19 190 ASP A O 1
ATOM 1459 N N . ASN A 1 191 ? -4.336 -13.359 -15.586 1 97.75 191 ASN A N 1
ATOM 1460 C CA . ASN A 1 191 ? -3.604 -13.195 -14.336 1 97.75 191 ASN A CA 1
ATOM 1461 C C . ASN A 1 191 ? -3.258 -14.539 -13.703 1 97.75 191 ASN A C 1
ATOM 1463 O O . ASN A 1 191 ? -2.178 -14.703 -13.133 1 97.75 191 ASN A O 1
ATOM 1467 N N . ASP A 1 192 ? -4.172 -15.422 -13.828 1 98.5 192 ASP A N 1
ATOM 1468 C CA . ASP A 1 192 ? -3.943 -16.797 -13.391 1 98.5 192 ASP A CA 1
ATOM 1469 C C . ASP A 1 192 ? -2.785 -17.438 -14.148 1 98.5 192 ASP A C 1
ATOM 1471 O O . ASP A 1 192 ? -1.868 -17.984 -13.547 1 98.5 192 ASP A O 1
ATOM 1475 N N . ALA A 1 193 ? -2.83 -17.281 -15.438 1 98.5 193 ALA A N 1
ATOM 1476 C CA . ALA A 1 193 ? -1.771 -17.812 -16.281 1 98.5 193 ALA A CA 1
ATOM 1477 C C . ALA A 1 193 ? -0.418 -17.203 -15.93 1 98.5 193 ALA A C 1
ATOM 1479 O O . ALA A 1 193 ? 0.589 -17.906 -15.852 1 98.5 193 ALA A O 1
ATOM 1480 N N . ASP A 1 194 ? -0.389 -15.922 -15.711 1 98.12 194 ASP A N 1
ATOM 1481 C CA . ASP A 1 194 ? 0.847 -15.234 -15.352 1 98.12 194 ASP A CA 1
ATOM 1482 C C . ASP A 1 194 ? 1.399 -15.734 -14.023 1 98.12 194 ASP A C 1
ATOM 1484 O O . ASP A 1 194 ? 2.611 -15.906 -13.875 1 98.12 194 ASP A O 1
ATOM 1488 N N . ALA A 1 195 ? 0.5 -15.977 -13.086 1 98.81 195 ALA A N 1
ATOM 1489 C CA . ALA A 1 195 ? 0.934 -16.5 -11.789 1 98.81 195 ALA A CA 1
ATOM 1490 C C . ALA A 1 195 ? 1.573 -17.875 -11.945 1 98.81 195 ALA A C 1
ATOM 1492 O O . ALA A 1 195 ? 2.572 -18.188 -11.289 1 98.81 195 ALA A O 1
ATOM 1493 N N . LEU A 1 196 ? 1.003 -18.688 -12.773 1 98.75 196 LEU A N 1
ATOM 1494 C CA . LEU A 1 196 ? 1.569 -20.016 -13.047 1 98.75 196 LEU A CA 1
ATOM 1495 C C . LEU A 1 196 ? 2.977 -19.891 -13.617 1 98.75 196 LEU A C 1
ATOM 1497 O O . LEU A 1 196 ? 3.875 -20.641 -13.234 1 98.75 196 LEU A O 1
ATOM 1501 N N . ALA A 1 197 ? 3.152 -18.953 -14.508 1 98.75 197 ALA A N 1
ATOM 1502 C CA . ALA A 1 197 ? 4.473 -18.734 -15.102 1 98.75 197 ALA A CA 1
ATOM 1503 C C . ALA A 1 197 ? 5.477 -18.297 -14.039 1 98.75 197 ALA A C 1
ATOM 1505 O O . ALA A 1 197 ? 6.617 -18.766 -14.016 1 98.75 197 ALA A O 1
ATOM 1506 N N . ILE A 1 198 ? 5.059 -17.406 -13.172 1 98.81 198 ILE A N 1
ATOM 1507 C CA . ILE A 1 198 ? 5.918 -16.953 -12.086 1 98.81 198 ILE A CA 1
ATOM 1508 C C . ILE A 1 198 ? 6.305 -18.125 -11.195 1 98.81 198 ILE A C 1
ATOM 1510 O O . ILE A 1 198 ? 7.469 -18.266 -10.82 1 98.81 198 ILE A O 1
ATOM 1514 N N . LEU A 1 199 ? 5.348 -18.938 -10.859 1 98.75 199 LEU A N 1
ATOM 1515 C CA . LEU A 1 199 ? 5.598 -20.094 -10 1 98.75 199 LEU A CA 1
ATOM 1516 C C . LEU A 1 199 ? 6.621 -21.031 -10.641 1 98.75 199 LEU A C 1
ATOM 1518 O O . LEU A 1 199 ? 7.551 -21.484 -9.969 1 98.75 199 LEU A O 1
ATOM 1522 N N . HIS A 1 200 ? 6.379 -21.297 -11.891 1 98.06 200 HIS A N 1
ATOM 1523 C CA . HIS A 1 200 ? 7.281 -22.188 -12.609 1 98.06 200 HIS A CA 1
ATOM 1524 C C . HIS A 1 200 ? 8.719 -21.688 -12.562 1 98.06 200 HIS A C 1
ATOM 1526 O O . HIS A 1 200 ? 9.648 -22.453 -12.344 1 98.06 200 HIS A O 1
ATOM 1532 N N . TRP A 1 201 ? 8.898 -20.422 -12.742 1 98.31 201 TRP A N 1
ATOM 1533 C CA . TRP A 1 201 ? 10.211 -19.812 -12.648 1 98.31 201 TRP A CA 1
ATOM 1534 C C . TRP A 1 201 ? 10.781 -19.953 -11.242 1 98.31 201 TRP A C 1
ATOM 1536 O O . TRP A 1 201 ? 11.938 -20.359 -11.07 1 98.31 201 TRP A O 1
ATOM 1546 N N . ALA A 1 202 ? 10 -19.656 -10.242 1 98.25 202 ALA A N 1
ATOM 1547 C CA . ALA A 1 202 ? 10.453 -19.688 -8.859 1 98.25 202 ALA A CA 1
ATOM 1548 C C . ALA A 1 202 ? 10.867 -21.109 -8.453 1 98.25 202 ALA A C 1
ATOM 1550 O O . ALA A 1 202 ? 11.867 -21.281 -7.754 1 98.25 202 ALA A O 1
ATOM 1551 N N . VAL A 1 203 ? 10.133 -22.062 -8.867 1 96.94 203 VAL A N 1
ATOM 1552 C CA . VAL A 1 203 ? 10.453 -23.453 -8.578 1 96.94 203 VAL A CA 1
ATOM 1553 C C . VAL A 1 203 ? 11.812 -23.812 -9.188 1 96.94 203 VAL A C 1
ATOM 1555 O O . VAL A 1 203 ? 12.641 -24.453 -8.531 1 96.94 203 VAL A O 1
ATOM 1558 N N . ALA A 1 204 ? 11.969 -23.375 -10.422 1 95.81 204 ALA A N 1
ATOM 1559 C CA . ALA A 1 204 ? 13.242 -23.641 -11.094 1 95.81 204 ALA A CA 1
ATOM 1560 C C . ALA A 1 204 ? 14.398 -23 -10.344 1 95.81 204 ALA A C 1
ATOM 1562 O O . ALA A 1 204 ? 15.484 -23.578 -10.242 1 95.81 204 ALA A O 1
ATOM 1563 N N . GLN A 1 205 ? 14.18 -21.797 -9.836 1 95.88 205 GLN A N 1
ATOM 1564 C CA . GLN A 1 205 ? 15.219 -21.109 -9.078 1 95.88 205 GLN A CA 1
ATOM 1565 C C . GLN A 1 205 ? 15.562 -21.875 -7.805 1 95.88 205 GLN A C 1
ATOM 1567 O O . GLN A 1 205 ? 16.734 -21.953 -7.41 1 95.88 205 GLN A O 1
ATOM 1572 N N . GLU A 1 206 ? 14.57 -22.422 -7.113 1 93.31 206 GLU A N 1
ATOM 1573 C CA . GLU A 1 206 ? 14.773 -23.156 -5.867 1 93.31 206 GLU A CA 1
ATOM 1574 C C . GLU A 1 206 ? 15.477 -24.484 -6.113 1 93.31 206 GLU A C 1
ATOM 1576 O O . GLU A 1 206 ? 16.25 -24.938 -5.273 1 93.31 206 GLU A O 1
ATOM 1581 N N . ARG A 1 207 ? 15.188 -25.078 -7.191 1 89.75 207 ARG A N 1
ATOM 1582 C CA . ARG A 1 207 ? 15.805 -26.359 -7.531 1 89.75 207 ARG A CA 1
ATOM 1583 C C . ARG A 1 207 ? 17.266 -26.188 -7.906 1 89.75 207 ARG A C 1
ATOM 1585 O O . ARG A 1 207 ? 18.078 -27.094 -7.73 1 89.75 207 ARG A O 1
ATOM 1592 N N . LYS A 1 208 ? 17.578 -25.078 -8.438 1 85.81 208 LYS A N 1
ATOM 1593 C CA . LYS A 1 208 ? 18.969 -24.766 -8.766 1 85.81 208 LYS A CA 1
ATOM 1594 C C . LYS A 1 208 ? 19.781 -24.422 -7.516 1 85.81 208 LYS A C 1
ATOM 1596 O O . LYS A 1 208 ? 20.984 -24.641 -7.473 1 85.81 208 LYS A O 1
ATOM 1601 N N . ALA A 1 209 ? 19.141 -23.953 -6.477 1 75.38 209 ALA A N 1
ATOM 1602 C CA . ALA A 1 209 ? 19.812 -23.562 -5.238 1 75.38 209 ALA A CA 1
ATOM 1603 C C . ALA A 1 209 ? 20.094 -24.781 -4.367 1 75.38 209 ALA A C 1
A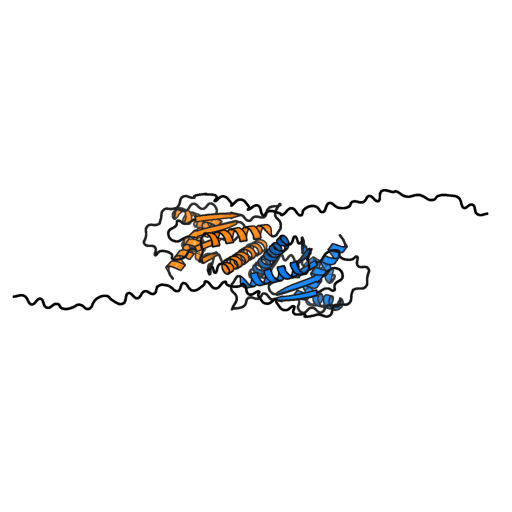TOM 1605 O O . ALA A 1 209 ? 21.125 -24.844 -3.693 1 75.38 209 ALA A O 1
ATOM 1606 N N . MET B 1 1 ? 39.344 -78.062 6.785 1 21.94 1 MET B N 1
ATOM 1607 C CA . MET B 1 1 ? 38.188 -77.188 6.938 1 21.94 1 MET B CA 1
ATOM 1608 C C . MET B 1 1 ? 38.594 -75.75 6.941 1 21.94 1 MET B C 1
ATOM 1610 O O . MET B 1 1 ? 39.75 -75.438 7.246 1 21.94 1 MET B O 1
ATOM 1614 N N . ASN B 1 2 ? 37.688 -74.75 6.465 1 19.11 2 ASN B N 1
ATOM 1615 C CA . ASN B 1 2 ? 37.469 -73.5 5.816 1 19.11 2 ASN B CA 1
ATOM 1616 C C . ASN B 1 2 ? 37.688 -72.312 6.777 1 19.11 2 ASN B C 1
ATOM 1618 O O . ASN B 1 2 ? 36.781 -71.875 7.426 1 19.11 2 ASN B O 1
ATOM 1622 N N . ALA B 1 3 ? 38.812 -72.375 7.551 1 28.59 3 ALA B N 1
ATOM 1623 C CA . ALA B 1 3 ? 39.094 -71.5 8.688 1 28.59 3 ALA B CA 1
ATOM 1624 C C . ALA B 1 3 ? 39.219 -70.062 8.242 1 28.59 3 ALA B C 1
ATOM 1626 O O . ALA B 1 3 ? 40.281 -69.688 7.766 1 28.59 3 ALA B O 1
ATOM 1627 N N . SER B 1 4 ? 38 -69.625 7.535 1 24.44 4 SER B N 1
ATOM 1628 C CA . SER B 1 4 ? 37.938 -68.312 6.828 1 24.44 4 SER B CA 1
ATOM 1629 C C . SER B 1 4 ? 38.312 -67.188 7.742 1 24.44 4 SER B C 1
ATOM 1631 O O . SER B 1 4 ? 37.75 -67 8.82 1 24.44 4 SER B O 1
ATOM 1633 N N . PRO B 1 5 ? 39.5 -66.688 7.57 1 23.7 5 PRO B N 1
ATOM 1634 C CA . PRO B 1 5 ? 40.281 -65.812 8.422 1 23.7 5 PRO B CA 1
ATOM 1635 C C . PRO B 1 5 ? 39.531 -64.562 8.883 1 23.7 5 PRO B C 1
ATOM 1637 O O . PRO B 1 5 ? 39.469 -64.25 10.086 1 23.7 5 PRO B O 1
ATOM 1640 N N . ASN B 1 6 ? 39.625 -63.594 8.078 1 21.95 6 ASN B N 1
ATOM 1641 C CA . ASN B 1 6 ? 40.281 -62.312 8.43 1 21.95 6 ASN B CA 1
ATOM 1642 C C . ASN B 1 6 ? 39.312 -61.344 9.109 1 21.95 6 ASN B C 1
ATOM 1644 O O . ASN B 1 6 ? 39.594 -60.844 10.203 1 21.95 6 ASN B O 1
ATOM 1648 N N . LEU B 1 7 ? 38.844 -60.188 8.398 1 23.58 7 LEU B N 1
ATOM 1649 C CA . LEU B 1 7 ? 39.156 -58.781 8.5 1 23.58 7 LEU B CA 1
ATOM 1650 C C . LEU B 1 7 ? 38 -58 9.117 1 23.58 7 LEU B C 1
ATOM 1652 O O . LEU B 1 7 ? 37.188 -57.438 8.406 1 23.58 7 LEU B O 1
ATOM 1656 N N . THR B 1 8 ? 37.25 -58.531 10.07 1 23.27 8 THR B N 1
ATOM 1657 C CA . THR B 1 8 ? 35.969 -57.906 10.406 1 23.27 8 THR B CA 1
ATOM 1658 C C . THR B 1 8 ? 36.188 -56.5 10.945 1 23.27 8 THR B C 1
ATOM 1660 O O . THR B 1 8 ? 36.906 -56.312 11.93 1 23.27 8 THR B O 1
ATOM 1663 N N . ASP B 1 9 ? 36.25 -55.406 10.016 1 22.75 9 ASP B N 1
ATOM 1664 C CA . ASP B 1 9 ? 36.5 -53.969 10.234 1 22.75 9 ASP B CA 1
ATOM 1665 C C . ASP B 1 9 ? 35.562 -53.438 11.328 1 22.75 9 ASP B C 1
ATOM 1667 O O . ASP B 1 9 ? 34.344 -53.406 11.156 1 22.75 9 ASP B O 1
ATOM 1671 N N . PRO B 1 10 ? 35.781 -53.656 12.602 1 25 10 PRO B N 1
ATOM 1672 C CA . PRO B 1 10 ? 34.781 -53.375 13.648 1 25 10 PRO B CA 1
ATOM 1673 C C . PRO B 1 10 ? 34.469 -51.906 13.766 1 25 10 PRO B C 1
ATOM 1675 O O . PRO B 1 10 ? 35.344 -51.094 14.141 1 25 10 PRO B O 1
ATOM 1678 N N . TYR B 1 11 ? 33.938 -51.188 12.625 1 22.88 11 TYR B N 1
ATOM 1679 C CA . TYR B 1 11 ? 33.625 -49.75 12.688 1 22.88 11 TYR B CA 1
ATOM 1680 C C . TYR B 1 11 ? 33.031 -49.375 14.039 1 22.88 11 TYR B C 1
ATOM 1682 O O . TYR B 1 11 ? 32.469 -50.219 14.727 1 22.88 11 TYR B O 1
ATOM 1690 N N . ASP B 1 12 ? 33.062 -47.969 14.344 1 22.03 12 ASP B N 1
ATOM 1691 C CA . ASP B 1 12 ? 33.219 -47 15.422 1 22.03 12 ASP B CA 1
ATOM 1692 C C . ASP B 1 12 ? 31.953 -46.875 16.266 1 22.03 12 ASP B C 1
ATOM 1694 O O . ASP B 1 12 ? 30.844 -46.906 15.727 1 22.03 12 ASP B O 1
ATOM 1698 N N . PRO B 1 13 ? 32.062 -46.938 17.562 1 21.19 13 PRO B N 1
ATOM 16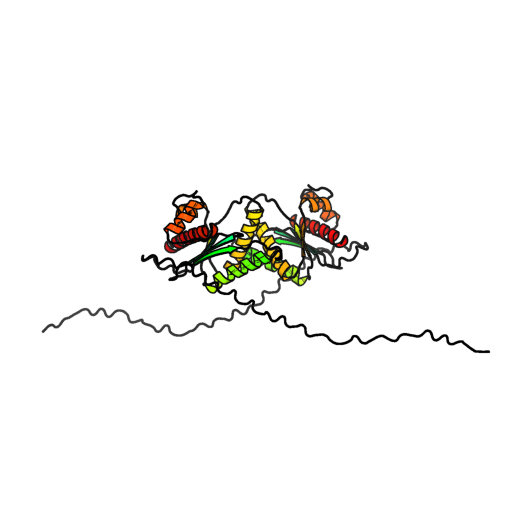99 C CA . PRO B 1 13 ? 31.188 -47.094 18.703 1 21.19 13 PRO B CA 1
ATOM 1700 C C . PRO B 1 13 ? 30.188 -45.938 18.844 1 21.19 13 PRO B C 1
ATOM 1702 O O . PRO B 1 13 ? 29.188 -46.062 19.562 1 21.19 13 PRO B O 1
ATOM 1705 N N . MET B 1 14 ? 30.578 -44.656 18.469 1 20.53 14 MET B N 1
ATOM 1706 C CA . MET B 1 14 ? 30.109 -43.625 19.375 1 20.53 14 MET B CA 1
ATOM 1707 C C . MET B 1 14 ? 28.641 -43.344 19.156 1 20.53 14 MET B C 1
ATOM 1709 O O . MET B 1 14 ? 28.266 -42.562 18.266 1 20.53 14 MET B O 1
ATOM 1713 N N . ALA B 1 15 ? 27.797 -44.188 19.141 1 22.38 15 ALA B N 1
ATOM 1714 C CA . ALA B 1 15 ? 26.344 -44.031 19 1 22.38 15 ALA B CA 1
ATOM 1715 C C . ALA B 1 15 ? 25.766 -43.188 20.141 1 22.38 15 ALA B C 1
ATOM 1717 O O . ALA B 1 15 ? 24.984 -43.688 20.938 1 22.38 15 ALA B O 1
ATOM 1718 N N . GLY B 1 16 ? 26.594 -42.219 20.688 1 19.62 16 GLY B N 1
ATOM 1719 C CA . GLY B 1 16 ? 26.094 -41.719 21.953 1 19.62 16 GLY B CA 1
ATOM 1720 C C . GLY B 1 16 ? 24.703 -41.125 21.844 1 19.62 16 GLY B C 1
ATOM 1721 O O . GLY B 1 16 ? 24.234 -40.812 20.75 1 19.62 16 GLY B O 1
ATOM 1722 N N . THR B 1 17 ? 23.859 -41.281 22.875 1 21.09 17 THR B N 1
ATOM 1723 C CA . THR B 1 17 ? 22.484 -41.094 23.297 1 21.09 17 THR B CA 1
ATOM 1724 C C . THR B 1 17 ? 22.109 -39.625 23.344 1 21.09 17 THR B C 1
ATOM 1726 O O . THR B 1 17 ? 22.516 -38.906 24.25 1 21.09 17 THR B O 1
ATOM 1729 N N . LEU B 1 18 ? 22.438 -38.812 22.328 1 20.11 18 LEU B N 1
ATOM 1730 C CA . LEU B 1 18 ? 22.172 -37.406 22.609 1 20.11 18 LEU B CA 1
ATOM 1731 C C . LEU B 1 18 ? 20.703 -37.188 22.938 1 20.11 18 LEU B C 1
ATOM 1733 O O . LEU B 1 18 ? 19.859 -37.188 22.047 1 20.11 18 LEU B O 1
ATOM 1737 N N . ALA B 1 19 ? 20.281 -37.781 24.031 1 18.88 19 ALA B N 1
ATOM 1738 C CA . ALA B 1 19 ? 18.906 -37.719 24.562 1 18.88 19 ALA B CA 1
ATOM 1739 C C . ALA B 1 19 ? 18.375 -36.281 24.562 1 18.88 19 ALA B C 1
ATOM 1741 O O . ALA B 1 19 ? 17.312 -36.031 23.984 1 18.88 19 ALA B O 1
ATOM 1742 N N . GLY B 1 20 ? 18.031 -35.719 25.812 1 19.94 20 GLY B N 1
ATOM 1743 C CA . GLY B 1 20 ? 16.781 -35.25 26.406 1 19.94 20 GLY B CA 1
ATOM 1744 C C . GLY B 1 20 ? 16.547 -33.781 26.25 1 19.94 20 GLY B C 1
ATOM 1745 O O . GLY B 1 20 ? 15.5 -33.25 26.625 1 19.94 20 GLY B O 1
ATOM 1746 N N . SER B 1 21 ? 17.594 -32.938 26.359 1 21.11 21 SER B N 1
ATOM 1747 C CA . SER B 1 21 ? 17.219 -31.703 27.031 1 21.11 21 SER B CA 1
ATOM 1748 C C . SER B 1 21 ? 16.312 -30.844 26.172 1 21.11 21 SER B C 1
ATOM 1750 O O . SER B 1 21 ? 16.703 -30.422 25.078 1 21.11 21 SER B O 1
ATOM 1752 N N . TYR B 1 22 ? 15.086 -31.234 26.172 1 21.09 22 TYR B N 1
ATOM 1753 C CA . TYR B 1 22 ? 14.008 -30.422 25.609 1 21.09 22 TYR B CA 1
ATOM 1754 C C . TYR B 1 22 ? 14.156 -28.969 26.031 1 21.09 22 TYR B C 1
ATOM 1756 O O . TYR B 1 22 ? 14.141 -28.656 27.219 1 21.09 22 TYR B O 1
ATOM 1764 N N . ALA B 1 23 ? 15.008 -28.234 25.422 1 20.03 23 ALA B N 1
ATOM 1765 C CA . ALA B 1 23 ? 15.195 -26.797 25.656 1 20.03 23 ALA B CA 1
ATOM 1766 C C . ALA B 1 23 ? 13.852 -26.094 25.812 1 20.03 23 ALA B C 1
ATOM 1768 O O . ALA B 1 23 ? 12.93 -26.328 25.031 1 20.03 23 ALA B O 1
ATOM 1769 N N . ARG B 1 24 ? 13.641 -25.516 26.969 1 22.47 24 ARG B N 1
ATOM 1770 C CA . ARG B 1 24 ? 12.625 -24.609 27.469 1 22.47 24 ARG B CA 1
ATOM 1771 C C . ARG B 1 24 ? 12.328 -23.5 26.453 1 22.47 24 ARG B C 1
ATOM 1773 O O . ARG B 1 24 ? 13.242 -22.844 25.969 1 22.47 24 ARG B O 1
ATOM 1780 N N . ALA B 1 25 ? 11.312 -23.672 25.703 1 24.16 25 ALA B N 1
ATOM 1781 C CA . ALA B 1 25 ? 10.727 -22.625 24.875 1 24.16 25 ALA B CA 1
ATOM 1782 C C . ALA B 1 25 ? 10.672 -21.297 25.625 1 24.16 25 ALA B C 1
ATOM 1784 O O . ALA B 1 25 ? 9.938 -21.156 26.609 1 24.16 25 ALA B O 1
ATOM 1785 N N . GLY B 1 26 ? 11.82 -20.688 25.906 1 23.66 26 GLY B N 1
ATOM 1786 C CA . GLY B 1 26 ? 11.703 -19.422 26.594 1 23.66 26 GLY B CA 1
ATOM 1787 C C . GLY B 1 26 ? 10.547 -18.578 26.094 1 23.66 26 GLY B C 1
ATOM 1788 O O . GLY B 1 26 ? 10.281 -18.531 24.891 1 23.66 26 GLY B O 1
ATOM 1789 N N . THR B 1 27 ? 9.555 -18.469 26.875 1 23.52 27 THR B N 1
ATOM 1790 C CA . THR B 1 27 ? 8.445 -17.516 26.812 1 23.52 27 THR B CA 1
ATOM 1791 C C . THR B 1 27 ? 8.945 -16.141 26.391 1 23.52 27 THR B C 1
ATOM 1793 O O . THR B 1 27 ? 9.773 -15.531 27.078 1 23.52 27 THR B O 1
ATOM 1796 N N . PHE B 1 28 ? 9.094 -15.961 25.156 1 22.89 28 PHE B N 1
ATOM 1797 C CA . PHE B 1 28 ? 9.336 -14.586 24.719 1 22.89 28 PHE B CA 1
ATOM 1798 C C . PHE B 1 28 ? 8.445 -13.609 25.469 1 22.89 28 PHE B C 1
ATOM 1800 O O . PHE B 1 28 ? 7.234 -13.57 25.25 1 22.89 28 PHE B O 1
ATOM 1807 N N . GLN B 1 29 ? 8.602 -13.469 26.766 1 24.11 29 GLN B N 1
ATOM 1808 C CA . GLN B 1 29 ? 7.941 -12.352 27.422 1 24.11 29 GLN B CA 1
ATOM 1809 C C . GLN B 1 29 ? 8.008 -11.094 26.562 1 24.11 29 GLN B C 1
ATOM 1811 O O . GLN B 1 29 ? 9.094 -10.688 26.141 1 24.11 29 GLN B O 1
ATOM 1816 N N . ASP B 1 30 ? 6.992 -10.797 25.906 1 25.23 30 ASP B N 1
ATOM 1817 C CA . ASP B 1 30 ? 6.699 -9.523 25.25 1 25.23 30 ASP B CA 1
ATOM 1818 C C . ASP B 1 30 ? 7.234 -8.344 26.062 1 25.23 30 ASP B C 1
ATOM 1820 O O . ASP B 1 30 ? 6.699 -8.023 27.125 1 25.23 30 ASP B O 1
ATOM 1824 N N . GLU B 1 31 ? 8.492 -8.367 26.359 1 27.22 31 GLU B N 1
ATOM 1825 C CA . GLU B 1 31 ? 8.844 -7.129 27.047 1 27.22 31 GLU B CA 1
ATOM 1826 C C . GLU B 1 31 ? 8.211 -5.922 26.359 1 27.22 31 GLU B C 1
ATOM 1828 O O . GLU B 1 31 ? 8.258 -5.805 25.125 1 27.22 31 GLU B O 1
ATOM 1833 N N . PRO B 1 32 ? 7.281 -5.281 26.984 1 28.31 32 PRO B N 1
ATOM 1834 C CA . PRO B 1 32 ? 6.676 -4.062 26.438 1 28.31 32 PRO B CA 1
ATOM 1835 C C . PRO B 1 32 ? 7.711 -3.086 25.891 1 28.31 32 PRO B C 1
ATOM 1837 O O . PRO B 1 32 ? 8.805 -2.961 26.453 1 28.31 32 PRO B O 1
ATOM 1840 N N . PHE B 1 33 ? 7.863 -3.072 24.641 1 29.14 33 PHE B N 1
ATOM 1841 C CA . PHE B 1 33 ? 8.703 -2.006 24.109 1 29.14 33 PHE B CA 1
ATOM 1842 C C . PHE B 1 33 ? 8.578 -0.745 24.953 1 29.14 33 PHE B C 1
ATOM 1844 O O . PHE B 1 33 ? 7.496 -0.43 25.453 1 29.14 33 PHE B O 1
ATOM 1851 N N . PRO B 1 34 ? 9.633 -0.347 25.547 1 28.61 34 PRO B N 1
ATOM 1852 C CA . PRO B 1 34 ? 9.43 0.873 26.328 1 28.61 34 PRO B CA 1
ATOM 1853 C C . PRO B 1 34 ? 8.594 1.918 25.594 1 28.61 34 PRO B C 1
ATOM 1855 O O . PRO B 1 34 ? 8.609 1.965 24.359 1 28.61 34 PRO B O 1
ATOM 1858 N N . PRO B 1 35 ? 7.516 2.412 26.188 1 27.7 35 PRO B N 1
ATOM 1859 C CA . PRO B 1 35 ? 6.766 3.492 25.531 1 27.7 35 PRO B CA 1
ATOM 1860 C C . PRO B 1 35 ? 7.676 4.523 24.875 1 27.7 35 PRO B C 1
ATOM 1862 O O . PRO B 1 35 ? 8.789 4.77 25.344 1 27.7 35 PRO B O 1
ATOM 1865 N N . LEU B 1 36 ? 7.703 4.527 23.578 1 30.03 36 LEU B N 1
ATOM 1866 C CA . LEU B 1 36 ? 8.383 5.664 22.969 1 30.03 36 LEU B CA 1
ATOM 1867 C C . LEU B 1 36 ? 8.227 6.914 23.828 1 30.03 36 LEU B C 1
ATOM 1869 O O . LEU B 1 36 ? 7.109 7.254 24.234 1 30.03 36 LEU B O 1
ATOM 1873 N N . GLY B 1 37 ? 9.219 7.219 24.578 1 29.78 37 GLY B N 1
ATOM 1874 C CA . GLY B 1 37 ? 9.156 8.492 25.266 1 29.78 37 GLY B CA 1
ATOM 1875 C C . GLY B 1 37 ? 8.516 9.594 24.438 1 29.78 37 GLY B C 1
ATOM 1876 O O . GLY B 1 37 ? 8.641 9.602 23.203 1 29.78 37 GLY B O 1
ATOM 1877 N N . VAL B 1 38 ? 7.414 10.094 24.922 1 30.16 38 VAL B N 1
ATOM 1878 C CA . VAL B 1 38 ? 6.844 11.32 24.375 1 30.16 38 VAL B CA 1
ATOM 1879 C C . VAL B 1 38 ? 7.965 12.289 24.016 1 30.16 38 VAL B C 1
ATOM 1881 O O . VAL B 1 38 ? 8.695 12.766 24.891 1 30.16 38 VAL B O 1
ATOM 1884 N N . VAL B 1 39 ? 8.703 12.047 22.953 1 30.86 39 VAL B N 1
ATOM 1885 C CA . VAL B 1 39 ? 9.555 13.18 22.594 1 30.86 39 VAL B CA 1
ATOM 1886 C C . VAL B 1 39 ? 8.781 14.484 22.766 1 30.86 39 VAL B C 1
ATOM 1888 O O . VAL B 1 39 ? 7.789 14.727 22.078 1 30.86 39 VAL B O 1
ATOM 1891 N N . GLU B 1 40 ? 8.805 15.023 23.922 1 29.25 40 GLU B N 1
ATOM 1892 C CA . GLU B 1 40 ? 8.312 16.375 24.203 1 29.25 40 GLU B CA 1
ATOM 1893 C C . GLU B 1 40 ? 8.977 17.391 23.281 1 29.25 40 GLU B C 1
ATOM 1895 O O . GLU B 1 40 ? 10.008 17.969 23.625 1 29.25 40 GLU B O 1
ATOM 1900 N N . HIS B 1 41 ? 9.211 17.094 22.016 1 33.72 41 HIS B N 1
ATOM 1901 C CA . HIS B 1 41 ? 9.609 18.328 21.359 1 33.72 41 HIS B CA 1
ATOM 1902 C C . HIS B 1 41 ? 8.484 19.359 21.391 1 33.72 41 HIS B C 1
ATOM 1904 O O . HIS B 1 41 ? 7.531 19.266 20.609 1 33.72 41 HIS B O 1
ATOM 1910 N N . GLY B 1 42 ? 8.227 19.906 22.516 1 32.5 42 GLY B N 1
ATOM 1911 C CA . GLY B 1 42 ? 7.289 21.016 22.641 1 32.5 42 GLY B CA 1
ATOM 1912 C C . GLY B 1 42 ? 7.594 22.156 21.688 1 32.5 42 GLY B C 1
ATOM 1913 O O . GLY B 1 42 ? 8.539 22.922 21.906 1 32.5 42 GLY B O 1
ATOM 1914 N N . ALA B 1 43 ? 7.422 22.031 20.359 1 37.91 43 ALA B N 1
ATOM 1915 C CA . ALA B 1 43 ? 7.441 23.312 19.656 1 37.91 43 ALA B CA 1
ATOM 1916 C C . ALA B 1 43 ? 6.508 24.328 20.344 1 37.91 43 ALA B C 1
ATOM 1918 O O . ALA B 1 43 ? 5.48 23.938 20.906 1 37.91 43 ALA B O 1
ATOM 1919 N N . PRO B 1 44 ? 7.02 25.516 20.531 1 34.22 44 PRO B N 1
ATOM 1920 C CA . PRO B 1 44 ? 6.176 26.531 21.141 1 34.22 44 PRO B CA 1
ATOM 1921 C C . PRO B 1 44 ? 4.777 26.594 20.531 1 34.22 44 PRO B C 1
ATOM 1923 O O . PRO B 1 44 ? 4.617 26.359 19.328 1 34.22 44 PRO B O 1
ATOM 1926 N N . THR B 1 45 ? 3.756 26.297 21.359 1 39.44 45 THR B N 1
ATOM 1927 C CA . THR B 1 45 ? 2.354 26.484 21.016 1 39.44 45 THR B CA 1
ATOM 1928 C C . THR B 1 45 ? 2.119 27.891 20.469 1 39.44 45 THR B C 1
ATOM 1930 O O . THR B 1 45 ? 2.611 28.859 21.031 1 39.44 45 THR B O 1
ATOM 1933 N N . VAL B 1 46 ? 2.062 28.062 19.188 1 37.53 46 VAL B N 1
ATOM 1934 C CA . VAL B 1 46 ? 1.578 29.328 18.672 1 37.53 46 VAL B CA 1
ATOM 1935 C C . VAL B 1 46 ? 0.346 29.766 19.469 1 37.53 46 VAL B C 1
ATOM 1937 O O . VAL B 1 46 ? -0.497 28.953 19.828 1 37.53 46 VAL B O 1
ATOM 1940 N N . PRO B 1 47 ? 0.37 31 20 1 34.91 47 PRO B N 1
ATOM 1941 C CA . PRO B 1 47 ? -0.778 31.531 20.734 1 34.91 47 PRO B CA 1
ATOM 1942 C C . PRO B 1 47 ? -2.1 31.328 20 1 34.91 47 PRO B C 1
ATOM 1944 O O . PRO B 1 47 ? -2.115 31.25 18.766 1 34.91 47 PRO B O 1
ATOM 1947 N N . ASP B 1 48 ? -3.164 30.984 20.734 1 38.38 48 ASP B N 1
ATOM 1948 C CA . ASP B 1 48 ? -4.566 30.875 20.328 1 38.38 48 ASP B CA 1
ATOM 1949 C C . ASP B 1 48 ? -4.984 32.062 19.469 1 38.38 48 ASP B C 1
ATOM 1951 O O . ASP B 1 48 ? -4.715 33.219 19.828 1 38.38 48 ASP B O 1
ATOM 1955 N N . VAL B 1 49 ? -5.027 31.906 18.219 1 36.22 49 VAL B N 1
ATOM 1956 C CA . VAL B 1 49 ? -5.738 32.969 17.531 1 36.22 49 VAL B CA 1
ATOM 1957 C C . VAL B 1 49 ? -7 33.344 18.297 1 36.22 49 VAL B C 1
ATOM 1959 O O . VAL B 1 49 ? -7.781 32.469 18.688 1 36.22 49 VAL B O 1
ATOM 1962 N N . PRO B 1 50 ? -7.082 34.531 18.875 1 36.03 50 PRO B N 1
ATOM 1963 C CA . PRO B 1 50 ? -8.188 34.938 19.734 1 36.03 50 PRO B CA 1
ATOM 1964 C C . PRO B 1 50 ? -9.555 34.625 19.125 1 36.03 50 PRO B C 1
ATOM 1966 O O . PRO B 1 50 ? -10.586 34.938 19.734 1 36.03 50 PRO B O 1
ATOM 1969 N N . GLY B 1 51 ? -9.789 34.875 17.766 1 37 51 GLY B N 1
ATOM 1970 C CA . GLY B 1 51 ? -11.164 35.156 17.344 1 37 51 GLY B CA 1
ATOM 1971 C C . GLY B 1 51 ? -12.094 33.969 17.578 1 37 51 GLY B C 1
ATOM 1972 O O . GLY B 1 51 ? -11.641 32.844 17.828 1 37 51 GLY B O 1
ATOM 1973 N N . ASP B 1 52 ? -13.422 34.281 17.797 1 38.22 52 ASP B N 1
ATOM 1974 C CA . ASP B 1 52 ? -14.57 33.406 17.859 1 38.22 52 ASP B CA 1
ATOM 1975 C C . ASP B 1 52 ? -14.492 32.344 16.766 1 38.22 52 ASP B C 1
ATOM 1977 O O . ASP B 1 52 ? -15.023 32.531 15.664 1 38.22 52 ASP B O 1
ATOM 1981 N N . VAL B 1 53 ? -13.383 31.875 16.375 1 45.19 53 VAL B N 1
ATOM 1982 C CA . VAL B 1 53 ? -13.469 30.812 15.383 1 45.19 53 VAL B CA 1
ATOM 1983 C C . VAL B 1 53 ? -14.406 29.719 15.883 1 45.19 53 VAL B C 1
ATOM 1985 O O . VAL B 1 53 ? -14.289 29.25 17.016 1 45.19 53 VAL B O 1
ATOM 1988 N N . PRO B 1 54 ? -15.68 29.781 15.391 1 51.62 54 PRO B N 1
ATOM 1989 C CA . PRO B 1 54 ? -16.547 28.688 15.852 1 51.62 54 PRO B CA 1
ATOM 1990 C C . PRO B 1 54 ? -15.773 27.406 16.125 1 51.62 54 PRO B C 1
ATOM 1992 O O . PRO B 1 54 ? -14.844 27.062 15.398 1 51.62 54 PRO B O 1
ATOM 1995 N N . ALA B 1 55 ? -15.805 26.906 17.344 1 63.69 55 ALA B N 1
ATOM 1996 C CA . ALA B 1 55 ? -15.062 25.797 17.938 1 63.69 55 ALA B CA 1
ATOM 1997 C C . ALA B 1 55 ? -15.156 24.547 17.047 1 63.69 55 ALA B C 1
ATOM 1999 O O . ALA B 1 55 ? -16.234 24.234 16.531 1 63.69 55 ALA B O 1
ATOM 2000 N N . LEU B 1 56 ? -14.125 24.219 16.344 1 73.88 56 LEU B N 1
ATOM 2001 C CA . LEU B 1 56 ? -14.07 22.922 15.664 1 73.88 56 LEU B CA 1
ATOM 2002 C C . LEU B 1 56 ? -14.586 21.812 16.562 1 73.88 56 LEU B C 1
ATOM 2004 O O . LEU B 1 56 ? -14.234 21.734 17.734 1 73.88 56 LEU B O 1
ATOM 2008 N N . ASN B 1 57 ? -15.609 21.141 16.203 1 83.44 57 ASN B N 1
ATOM 2009 C CA . ASN B 1 57 ? -16.172 20.062 17 1 83.44 57 ASN B CA 1
ATOM 2010 C C . ASN B 1 57 ? -15.562 18.703 16.625 1 83.44 57 ASN B C 1
ATOM 2012 O O . ASN B 1 57 ? -16.062 17.656 17.031 1 83.44 57 ASN B O 1
ATOM 2016 N N . VAL B 1 58 ? -14.516 18.781 15.789 1 93.94 58 VAL B N 1
ATOM 2017 C CA . VAL B 1 58 ? -13.883 17.547 15.375 1 93.94 58 VAL B CA 1
ATOM 2018 C C . VAL B 1 58 ? -12.359 17.672 15.477 1 93.94 58 VAL B C 1
ATOM 2020 O O . VAL B 1 58 ? -11.82 18.766 15.312 1 93.94 58 VAL B O 1
ATOM 2023 N N . ASN B 1 59 ? -11.633 16.578 15.781 1 98 59 ASN B N 1
ATOM 2024 C CA . ASN B 1 59 ? -10.18 16.5 15.711 1 98 59 ASN B CA 1
ATOM 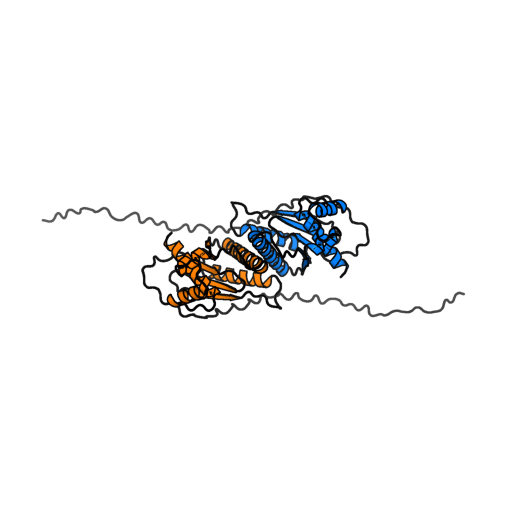2025 C C . ASN B 1 59 ? -9.711 16.125 14.305 1 98 59 ASN B C 1
ATOM 2027 O O . ASN B 1 59 ? -10.148 15.117 13.742 1 98 59 ASN B O 1
ATOM 2031 N N . ILE B 1 60 ? -8.805 16.953 13.727 1 98.62 60 ILE B N 1
ATOM 2032 C CA . ILE B 1 60 ? -8.414 16.812 12.328 1 98.62 60 ILE B CA 1
ATOM 2033 C C . ILE B 1 60 ? -6.918 16.547 12.234 1 98.62 60 ILE B C 1
ATOM 2035 O O . ILE B 1 60 ? -6.113 17.266 12.82 1 98.62 60 ILE B O 1
ATOM 2039 N N . LEU B 1 61 ? -6.547 15.5 11.562 1 98.88 61 LEU B N 1
ATOM 2040 C CA . LEU B 1 61 ? -5.168 15.203 11.195 1 98.88 61 LEU B CA 1
ATOM 2041 C C . LEU B 1 61 ? -4.93 15.445 9.711 1 98.88 61 LEU B C 1
ATOM 2043 O O . LEU B 1 61 ? -5.691 14.961 8.867 1 98.88 61 LEU B O 1
ATOM 2047 N N . ALA B 1 62 ? -3.969 16.219 9.367 1 98.94 62 ALA B N 1
ATOM 2048 C CA . ALA B 1 62 ? -3.547 16.422 7.984 1 98.94 62 ALA B CA 1
ATOM 2049 C C . ALA B 1 62 ? -2.248 15.68 7.691 1 98.94 62 ALA B C 1
ATOM 2051 O O . ALA B 1 62 ? -1.333 15.664 8.516 1 98.94 62 ALA B O 1
ATOM 2052 N N . LEU B 1 63 ? -2.24 15.109 6.527 1 98.94 63 LEU B N 1
ATOM 2053 C CA . LEU B 1 63 ? -1.08 14.312 6.152 1 98.94 63 LEU B CA 1
ATOM 2054 C C . LEU B 1 63 ? -0.545 14.734 4.789 1 98.94 63 LEU B C 1
ATOM 2056 O O . LEU B 1 63 ? -1.306 14.844 3.826 1 98.94 63 LEU B O 1
ATOM 2060 N N . ASP B 1 64 ? 0.696 15.031 4.684 1 98.5 64 ASP B N 1
ATOM 2061 C CA . ASP B 1 64 ? 1.469 15.039 3.443 1 98.5 64 ASP B CA 1
ATOM 2062 C C . ASP B 1 64 ? 2.182 13.703 3.236 1 98.5 64 ASP B C 1
ATOM 2064 O O . ASP B 1 64 ? 3.32 13.531 3.674 1 98.5 64 ASP B O 1
ATOM 2068 N N . LEU B 1 65 ? 1.531 12.852 2.537 1 98.69 65 LEU B N 1
ATOM 2069 C CA . LEU B 1 65 ? 1.926 11.445 2.469 1 98.69 65 LEU B CA 1
ATOM 2070 C C . LEU B 1 65 ? 3.215 11.281 1.671 1 98.69 65 LEU B C 1
ATOM 2072 O O . LEU B 1 65 ? 3.34 11.82 0.568 1 98.69 65 LEU B O 1
ATOM 2076 N N . GLY B 1 66 ? 4.133 10.414 2.189 1 97.25 66 GLY B N 1
ATOM 2077 C CA . GLY B 1 66 ? 5.383 10.062 1.541 1 97.25 66 GLY B CA 1
ATOM 2078 C C . GLY B 1 66 ? 6.395 9.438 2.488 1 97.25 66 GLY B C 1
ATOM 2079 O O . GLY B 1 66 ? 6.109 9.25 3.672 1 97.25 66 GLY B O 1
ATOM 2080 N N . THR B 1 67 ? 7.484 9.133 1.869 1 97.25 67 THR B N 1
ATOM 2081 C CA . THR B 1 67 ? 8.562 8.539 2.658 1 97.25 67 THR B CA 1
ATOM 2082 C C . THR B 1 67 ? 8.969 9.469 3.793 1 97.25 67 THR B C 1
ATOM 2084 O O . THR B 1 67 ? 9.258 9.016 4.902 1 97.25 67 THR B O 1
ATOM 2087 N N . ARG B 1 68 ? 9.023 10.711 3.438 1 97.56 68 ARG B N 1
ATOM 2088 C CA . ARG B 1 68 ? 9.086 11.75 4.461 1 97.56 68 ARG B CA 1
ATOM 2089 C C . ARG B 1 68 ? 7.711 12.359 4.707 1 97.56 68 ARG B C 1
ATOM 2091 O O . ARG B 1 68 ? 7.262 13.219 3.949 1 97.56 68 ARG B O 1
ATOM 2098 N N . LEU B 1 69 ? 7.082 11.938 5.73 1 98.62 69 LEU B N 1
ATOM 2099 C CA . LEU B 1 69 ? 5.695 12.281 6.016 1 98.62 69 LEU B CA 1
ATOM 2100 C C . LEU B 1 69 ? 5.613 13.602 6.777 1 98.62 69 LEU B C 1
ATOM 2102 O O . LEU B 1 69 ? 6.227 13.75 7.836 1 98.62 69 LEU B O 1
ATOM 2106 N N . GLY B 1 70 ? 4.906 14.617 6.27 1 98.75 70 GLY B N 1
ATOM 2107 C CA . GLY B 1 70 ? 4.441 15.742 7.066 1 98.75 70 GLY B CA 1
ATOM 2108 C C . GLY B 1 70 ? 3.102 15.5 7.73 1 98.75 70 GLY B C 1
ATOM 2109 O O . GLY B 1 70 ? 2.215 14.875 7.137 1 98.75 70 GLY B O 1
ATOM 2110 N N . TRP B 1 71 ? 2.973 15.945 8.938 1 98.88 71 TRP B N 1
ATOM 2111 C CA . TRP B 1 71 ? 1.699 15.797 9.633 1 98.88 71 TRP B CA 1
ATOM 2112 C C . TRP B 1 71 ? 1.4 17.016 10.492 1 98.88 71 TRP B C 1
ATOM 2114 O O . TRP B 1 71 ? 2.32 17.688 10.961 1 98.88 71 TRP B O 1
ATOM 2124 N N . ALA B 1 72 ? 0.152 17.328 10.641 1 98.88 72 ALA B N 1
ATOM 2125 C CA . ALA B 1 72 ? -0.35 18.406 11.484 1 98.88 72 ALA B CA 1
ATOM 2126 C C . ALA B 1 72 ? -1.691 18.047 12.109 1 98.88 72 ALA B C 1
ATOM 2128 O O . ALA B 1 72 ? -2.547 17.453 11.453 1 98.88 72 ALA B O 1
ATOM 2129 N N . LEU B 1 73 ? -1.862 18.344 13.375 1 98.69 73 LEU B N 1
ATOM 2130 C CA . LEU B 1 73 ? -3.02 17.906 14.148 1 98.69 73 LEU B CA 1
ATOM 2131 C C . LEU B 1 73 ? -3.68 19.094 14.852 1 98.69 73 LEU B C 1
ATOM 2133 O O . LEU B 1 73 ? -3.004 19.875 15.516 1 98.69 73 LEU B O 1
ATOM 2137 N N . GLN B 1 74 ? -4.922 19.25 14.617 1 97.94 74 GLN B N 1
ATOM 2138 C CA . GLN B 1 74 ? -5.734 20.234 15.328 1 97.94 74 GLN B CA 1
ATOM 2139 C C . GLN B 1 74 ? -6.816 19.547 16.156 1 97.94 74 GLN B C 1
ATOM 2141 O O . GLN B 1 74 ? -7.68 18.859 15.617 1 97.94 74 GLN B O 1
ATOM 2146 N N . MET B 1 75 ? -6.715 19.719 17.406 1 95.19 75 MET B N 1
ATOM 2147 C CA . MET B 1 75 ? -7.73 19.234 18.344 1 95.19 75 MET B CA 1
ATOM 2148 C C . MET B 1 75 ? -8.516 20.391 18.938 1 95.19 75 MET B C 1
ATOM 2150 O O . MET B 1 75 ? -7.98 21.5 19.094 1 95.19 75 MET B O 1
ATOM 2154 N N . ARG B 1 76 ? -9.711 20.094 19.328 1 87.38 76 ARG B N 1
ATOM 2155 C CA . ARG B 1 76 ? -10.547 21.109 19.938 1 87.38 76 ARG B CA 1
ATOM 2156 C C . ARG B 1 76 ? -9.867 21.719 21.156 1 87.38 76 ARG B C 1
ATOM 2158 O O . ARG B 1 76 ? -9.477 21 22.078 1 87.38 76 ARG B O 1
ATOM 2165 N N . GLY B 1 77 ? -9.742 23 21.141 1 86.81 77 GLY B N 1
ATOM 2166 C CA . GLY B 1 77 ? -9.258 23.75 22.281 1 86.81 77 GLY B CA 1
ATOM 2167 C C . GLY B 1 77 ? -7.77 23.562 22.531 1 86.81 77 GLY B C 1
ATOM 2168 O O . GLY B 1 77 ? -7.262 23.922 23.594 1 86.81 77 GLY B O 1
ATOM 2169 N N . ARG B 1 78 ? -7.039 22.891 21.688 1 91.81 78 ARG B N 1
ATOM 2170 C CA . ARG B 1 78 ? -5.605 22.672 21.859 1 91.81 78 ARG B CA 1
ATOM 2171 C C . ARG B 1 78 ? -4.82 23.312 20.719 1 91.81 78 ARG B C 1
ATOM 2173 O O . ARG B 1 78 ? -5.359 23.516 19.625 1 91.81 78 ARG B O 1
ATOM 2180 N N . PRO B 1 79 ? -3.637 23.734 21.062 1 93.88 79 PRO B N 1
ATOM 2181 C CA . PRO B 1 79 ? -2.795 24.234 19.969 1 93.88 79 PRO B CA 1
ATOM 2182 C C . PRO B 1 79 ? -2.518 23.172 18.906 1 93.88 79 PRO B C 1
ATOM 2184 O O . PRO B 1 79 ? -2.562 21.984 19.188 1 93.88 79 PRO B O 1
ATOM 2187 N N . ILE B 1 80 ? -2.221 23.672 17.75 1 97.5 80 ILE B N 1
ATOM 2188 C CA . ILE B 1 80 ? -1.85 22.781 16.656 1 97.5 80 ILE B CA 1
ATOM 2189 C C . ILE B 1 80 ? -0.493 22.141 16.938 1 97.5 80 ILE B C 1
ATOM 2191 O O . ILE B 1 80 ? 0.443 22.828 17.375 1 97.5 80 ILE B O 1
ATOM 2195 N N . THR B 1 81 ? -0.374 20.828 16.781 1 98.06 81 THR B N 1
ATOM 2196 C CA . THR B 1 81 ? 0.895 20.109 16.797 1 98.06 81 THR B CA 1
ATOM 2197 C C . THR B 1 81 ? 1.231 19.594 15.398 1 98.06 81 THR B C 1
ATOM 2199 O O . THR B 1 81 ? 0.337 19.219 14.641 1 98.06 81 THR B O 1
ATOM 2202 N N . HIS B 1 82 ? 2.5 19.688 15.031 1 98.56 82 HIS B N 1
ATOM 2203 C CA . HIS B 1 82 ? 2.898 19.344 13.672 1 98.56 82 HIS B CA 1
ATOM 2204 C C . HIS B 1 82 ? 4.348 18.859 13.625 1 98.56 82 HIS B C 1
ATOM 2206 O O . HIS B 1 82 ? 5.094 19.031 14.594 1 98.56 82 HIS B O 1
ATOM 2212 N N . GLY B 1 83 ? 4.719 18.141 12.586 1 98.44 83 GLY B N 1
ATOM 2213 C CA . GLY B 1 83 ? 6.086 17.656 12.438 1 98.44 83 GLY B CA 1
ATOM 2214 C C . GLY B 1 83 ? 6.285 16.781 11.211 1 98.44 83 GLY B C 1
ATOM 2215 O O . GLY B 1 83 ? 5.488 16.844 10.273 1 98.44 83 GLY B O 1
ATOM 2216 N N . THR B 1 84 ? 7.438 16.156 11.148 1 98.62 84 THR B N 1
ATOM 2217 C CA . THR B 1 84 ? 7.809 15.234 10.078 1 98.62 84 THR B CA 1
ATOM 2218 C C . THR B 1 84 ? 8.266 13.891 10.656 1 98.62 84 THR B C 1
ATOM 2220 O O . THR B 1 84 ? 8.906 13.852 11.711 1 98.62 84 THR B O 1
ATOM 2223 N N . GLU B 1 85 ? 7.828 12.844 10.055 1 98.38 85 GLU B N 1
ATOM 2224 C CA . GLU B 1 85 ? 8.305 11.5 10.352 1 98.38 85 GLU B CA 1
ATOM 2225 C C . GLU B 1 85 ? 8.938 10.844 9.125 1 98.38 85 GLU B C 1
ATOM 2227 O O . GLU B 1 85 ? 8.398 10.938 8.023 1 98.38 85 GLU B O 1
ATOM 2232 N N . SER B 1 86 ? 10.141 10.219 9.297 1 98.12 86 SER B N 1
ATOM 2233 C CA . SER B 1 86 ? 10.828 9.594 8.172 1 98.12 86 SER B CA 1
ATOM 2234 C C . SER B 1 86 ? 10.633 8.086 8.172 1 98.12 86 SER B C 1
ATOM 2236 O O . SER B 1 86 ? 10.836 7.422 9.188 1 98.12 86 SER B O 1
ATOM 2238 N N . PHE B 1 87 ? 10.297 7.586 7.02 1 97.81 87 PHE B N 1
ATOM 2239 C CA . PHE B 1 87 ? 10.141 6.148 6.828 1 97.81 87 PHE B CA 1
ATOM 2240 C C . PHE B 1 87 ? 11.086 5.641 5.75 1 97.81 87 PHE B C 1
ATOM 2242 O O . PHE B 1 87 ? 10.789 4.648 5.074 1 97.81 87 PHE B O 1
ATOM 2249 N N . THR B 1 88 ? 12.133 6.301 5.609 1 96.06 88 THR B N 1
ATOM 2250 C CA . THR B 1 88 ? 13.188 5.852 4.711 1 96.06 88 THR B CA 1
ATOM 2251 C C . THR B 1 88 ? 13.734 4.496 5.148 1 96.06 88 THR B C 1
ATOM 2253 O O . THR B 1 88 ? 14.125 4.324 6.305 1 96.06 88 THR B O 1
ATOM 2256 N N . PRO B 1 89 ? 13.711 3.611 4.191 1 93.94 89 PRO B N 1
ATOM 2257 C CA . PRO B 1 89 ? 14.211 2.289 4.574 1 93.94 89 PRO B CA 1
ATOM 2258 C C . PRO B 1 89 ? 15.664 2.32 5.031 1 93.94 89 PRO B C 1
ATOM 2260 O O . PRO B 1 89 ? 16.469 3.086 4.496 1 93.94 89 PRO B O 1
ATOM 2263 N N . ARG B 1 90 ? 15.914 1.477 5.996 1 94 90 ARG B N 1
ATOM 2264 C CA . ARG B 1 90 ? 17.281 1.248 6.469 1 94 90 ARG B CA 1
ATOM 2265 C C . ARG B 1 90 ? 17.781 -0.13 6.051 1 94 90 ARG B C 1
ATOM 2267 O O . ARG B 1 90 ? 16.984 -1.051 5.848 1 94 90 ARG B O 1
ATOM 2274 N N . LYS B 1 91 ? 19.062 -0.254 5.887 1 92.12 91 LYS B N 1
ATOM 2275 C CA . LYS B 1 91 ? 19.688 -1.509 5.477 1 92.12 91 LYS B CA 1
ATOM 2276 C C . LYS B 1 91 ? 19.266 -2.656 6.391 1 92.12 91 LYS B C 1
ATOM 2278 O O . LYS B 1 91 ? 19.125 -3.793 5.938 1 92.12 91 LYS B O 1
ATOM 2283 N N . SER B 1 92 ? 19.047 -2.354 7.656 1 94.25 92 SER B N 1
ATOM 2284 C CA . SER B 1 92 ? 18.734 -3.373 8.648 1 94.25 92 SER B CA 1
ATOM 2285 C C . SER B 1 92 ? 17.25 -3.732 8.617 1 94.25 92 SER B C 1
ATOM 2287 O O . SER B 1 92 ? 16.812 -4.672 9.289 1 94.25 92 SER B O 1
ATOM 2289 N N . TRP B 1 93 ? 16.484 -3.051 7.789 1 93.81 93 TRP B N 1
ATOM 2290 C CA . TRP B 1 93 ? 15.039 -3.275 7.793 1 93.81 93 TRP B CA 1
ATOM 2291 C C . TRP B 1 93 ? 14.656 -4.363 6.797 1 93.81 93 TRP B C 1
ATOM 2293 O O . TRP B 1 93 ? 15.219 -4.434 5.699 1 93.81 93 TRP B O 1
ATOM 2303 N N . SER B 1 94 ? 13.727 -5.215 7.254 1 94.94 94 SER B N 1
ATOM 2304 C CA . SER B 1 94 ? 13.031 -6.09 6.309 1 94.94 94 SER B CA 1
ATOM 2305 C C . SER B 1 94 ? 12.125 -5.289 5.383 1 94.94 94 SER B C 1
ATOM 2307 O O . SER B 1 94 ? 11.805 -4.133 5.664 1 94.94 94 SER B O 1
ATOM 2309 N N . PRO B 1 95 ? 11.68 -5.852 4.281 1 93.44 95 PRO B N 1
ATOM 2310 C CA . PRO B 1 95 ? 10.883 -5.109 3.301 1 93.44 95 PRO B CA 1
ATOM 2311 C C . PRO B 1 95 ? 9.609 -4.512 3.9 1 93.44 95 PRO B C 1
ATOM 2313 O O . PRO B 1 95 ? 9.211 -3.402 3.535 1 93.44 95 PRO B O 1
ATOM 2316 N N . GLY B 1 96 ? 9.023 -5.188 4.781 1 97.5 96 GLY B N 1
ATOM 2317 C CA . GLY B 1 96 ? 7.754 -4.75 5.336 1 97.5 96 GLY B CA 1
ATOM 2318 C C . GLY B 1 96 ? 7.906 -3.771 6.484 1 97.5 96 GLY B C 1
ATOM 2319 O O . GLY B 1 96 ? 6.926 -3.168 6.926 1 97.5 96 GLY B O 1
ATOM 2320 N N . GLN B 1 97 ? 9.086 -3.549 6.914 1 97.69 97 GLN B N 1
ATOM 2321 C CA . GLN B 1 97 ? 9.297 -2.816 8.156 1 97.69 97 GLN B CA 1
ATOM 2322 C C . GLN B 1 97 ? 8.875 -1.357 8.016 1 97.69 97 GLN B C 1
ATOM 2324 O O . GLN B 1 97 ? 8.305 -0.779 8.945 1 97.69 97 GLN B O 1
ATOM 2329 N N . ARG B 1 98 ? 9.227 -0.716 6.922 1 97.94 98 ARG B N 1
ATOM 2330 C CA . ARG B 1 98 ? 8.82 0.671 6.719 1 97.94 98 ARG B CA 1
ATOM 2331 C C . ARG B 1 98 ? 7.309 0.817 6.809 1 97.94 98 ARG B C 1
ATOM 2333 O O . ARG B 1 98 ? 6.805 1.786 7.379 1 97.94 98 ARG B O 1
ATOM 2340 N N . TRP B 1 99 ? 6.641 -0.102 6.289 1 98.62 99 TRP B N 1
ATOM 2341 C CA . TRP B 1 99 ? 5.18 -0.065 6.277 1 98.62 99 TRP B CA 1
ATOM 2342 C C . TRP B 1 99 ? 4.617 -0.313 7.672 1 98.62 99 TRP B C 1
ATOM 2344 O O . TRP B 1 99 ? 3.648 0.329 8.078 1 98.62 99 TRP B O 1
ATOM 2354 N N . GLN B 1 100 ? 5.223 -1.251 8.312 1 98.19 100 GLN B N 1
ATOM 2355 C CA . GLN B 1 100 ? 4.816 -1.522 9.688 1 98.19 100 GLN B CA 1
ATOM 2356 C C . GLN B 1 100 ? 5.012 -0.294 10.57 1 98.19 100 GLN B C 1
ATOM 2358 O O . GLN B 1 100 ? 4.156 0.023 11.398 1 98.19 100 GLN B O 1
ATOM 2363 N N . ARG B 1 101 ? 6.074 0.37 10.422 1 98.38 101 ARG B N 1
ATOM 2364 C CA . ARG B 1 101 ? 6.371 1.566 11.203 1 98.38 101 ARG B CA 1
ATOM 2365 C C . ARG B 1 101 ? 5.375 2.678 10.906 1 98.38 101 ARG B C 1
ATOM 2367 O O . ARG B 1 101 ? 4.875 3.334 11.82 1 98.38 101 ARG B O 1
ATOM 2374 N N . PHE B 1 102 ? 5.094 2.891 9.672 1 98.81 102 PHE B N 1
ATOM 2375 C CA . PHE B 1 102 ? 4.121 3.912 9.305 1 98.81 102 PHE B CA 1
ATOM 2376 C C . PHE B 1 102 ? 2.752 3.588 9.891 1 98.81 102 PHE B C 1
ATOM 2378 O O . PHE B 1 102 ? 2.102 4.453 10.477 1 98.81 102 PHE B O 1
ATOM 2385 N N . ARG B 1 103 ? 2.32 2.379 9.633 1 98.5 103 ARG B N 1
ATOM 2386 C CA . ARG B 1 103 ? 1.015 1.966 10.141 1 98.5 103 ARG B CA 1
ATOM 2387 C C . ARG B 1 103 ? 0.92 2.174 11.648 1 98.5 103 ARG B C 1
ATOM 2389 O O . ARG B 1 103 ? -0.094 2.662 12.148 1 98.5 103 ARG B O 1
ATOM 2396 N N . THR B 1 104 ? 1.938 1.783 12.359 1 98.31 104 THR B N 1
ATOM 2397 C CA . THR B 1 104 ? 1.978 1.938 13.812 1 98.31 104 THR B CA 1
ATOM 2398 C C . THR B 1 104 ? 1.904 3.412 14.195 1 98.31 104 THR B C 1
ATOM 2400 O O . THR B 1 104 ? 1.113 3.795 15.062 1 98.31 104 THR B O 1
ATOM 2403 N N . PHE B 1 105 ? 2.73 4.195 13.578 1 98.69 105 PHE B N 1
ATOM 2404 C CA . PHE B 1 105 ? 2.727 5.633 13.828 1 98.69 105 PHE B CA 1
ATOM 2405 C C . PHE B 1 105 ? 1.329 6.207 13.648 1 98.69 105 PHE B C 1
ATOM 2407 O O . PHE B 1 105 ? 0.815 6.898 14.531 1 98.69 105 PHE B O 1
ATOM 2414 N N . LEU B 1 106 ? 0.745 5.914 12.523 1 98.81 106 LEU B N 1
ATOM 2415 C CA . LEU B 1 106 ? -0.555 6.488 12.195 1 98.81 106 LEU B CA 1
ATOM 2416 C C . LEU B 1 106 ? -1.625 6.008 13.164 1 98.81 106 LEU B C 1
ATOM 2418 O O . LEU B 1 106 ? -2.457 6.801 13.617 1 98.81 106 LEU B O 1
ATOM 2422 N N . HIS B 1 107 ? -1.606 4.719 13.438 1 98.38 107 HIS B N 1
ATOM 2423 C CA . HIS B 1 107 ? -2.553 4.168 14.398 1 98.38 107 HIS B CA 1
ATOM 2424 C C . HIS B 1 107 ? -2.451 4.883 15.742 1 98.38 107 HIS B C 1
ATOM 2426 O O . HIS B 1 107 ? -3.471 5.25 16.328 1 98.38 107 HIS B O 1
ATOM 2432 N N . GLU B 1 108 ? -1.286 5.082 16.188 1 98.44 108 GLU B N 1
ATOM 2433 C CA . GLU B 1 108 ? -1.065 5.723 17.469 1 98.44 108 GLU B CA 1
ATOM 2434 C C . GLU B 1 108 ? -1.575 7.16 17.469 1 98.44 108 GLU B C 1
ATOM 2436 O O . GLU B 1 108 ? -2.238 7.59 18.422 1 98.44 108 GLU B O 1
ATOM 2441 N N . VAL B 1 109 ? -1.25 7.906 16.438 1 98.56 109 VAL B N 1
ATOM 2442 C CA . VAL B 1 109 ? -1.699 9.289 16.344 1 98.56 109 VAL B CA 1
ATOM 2443 C C . VAL B 1 109 ? -3.225 9.344 16.344 1 98.56 109 VAL B C 1
ATOM 2445 O O . VAL B 1 109 ? -3.826 10.133 17.078 1 98.56 109 VAL B O 1
ATOM 2448 N N . VAL B 1 110 ? -3.848 8.477 15.578 1 98.56 110 VAL B N 1
ATOM 2449 C CA . VAL B 1 110 ? -5.297 8.477 15.406 1 98.56 110 VAL B CA 1
ATOM 2450 C C . VAL B 1 110 ? -5.973 8.055 16.719 1 98.56 110 VAL B C 1
ATOM 2452 O O . VAL B 1 110 ? -6.891 8.727 17.188 1 98.56 110 VAL B O 1
ATOM 2455 N N . ALA B 1 111 ? -5.504 6.973 17.297 1 98.06 111 ALA B N 1
ATOM 2456 C CA . ALA B 1 111 ? -6.117 6.414 18.5 1 98.06 111 ALA B CA 1
ATOM 2457 C C . ALA B 1 111 ? -5.91 7.336 19.688 1 98.06 111 ALA B C 1
ATOM 2459 O O . ALA B 1 111 ? -6.852 7.613 20.438 1 98.06 111 ALA B O 1
ATOM 2460 N N . HIS B 1 112 ? -4.734 7.875 19.891 1 97.62 112 HIS B N 1
ATOM 2461 C CA . HIS B 1 112 ? -4.383 8.664 21.062 1 97.62 112 HIS B CA 1
ATOM 2462 C C . HIS B 1 112 ? -5.078 10.016 21.047 1 97.62 112 HIS B C 1
ATOM 2464 O O . HIS B 1 112 ? -5.336 10.602 22.094 1 97.62 112 HIS B O 1
ATOM 2470 N N . ASN B 1 113 ? -5.371 10.523 19.875 1 97.69 113 ASN B N 1
ATOM 2471 C CA . ASN B 1 113 ? -5.906 11.875 19.781 1 97.69 113 ASN B CA 1
ATOM 2472 C C . ASN B 1 113 ? -7.367 11.875 19.344 1 97.69 113 ASN B C 1
ATOM 2474 O O . ASN B 1 113 ? -7.93 12.922 19.031 1 97.69 113 ASN B O 1
ATOM 2478 N N . ASN B 1 114 ? -7.945 10.688 19.25 1 96.69 114 ASN B N 1
ATOM 2479 C CA . ASN B 1 114 ? -9.336 10.547 18.844 1 96.69 114 ASN B CA 1
ATOM 2480 C C . ASN B 1 114 ? -9.625 11.344 17.578 1 96.69 114 ASN B C 1
ATOM 2482 O O . ASN B 1 114 ? -10.555 12.148 17.547 1 96.69 114 ASN B O 1
ATOM 2486 N N . VAL B 1 115 ? -8.859 11.102 16.578 1 98.5 115 VAL B N 1
ATOM 2487 C CA . VAL B 1 115 ? -8.977 11.797 15.305 1 98.5 115 VAL B CA 1
ATOM 2488 C C . VAL B 1 115 ? -10.297 11.422 14.641 1 98.5 115 VAL B C 1
ATOM 2490 O O . VAL B 1 115 ? -10.68 10.25 14.609 1 98.5 115 VAL B O 1
ATOM 2493 N N . HIS B 1 116 ? -10.984 12.422 14.102 1 98.19 116 HIS B N 1
ATOM 2494 C CA . HIS B 1 116 ? -12.266 12.203 13.438 1 98.19 116 HIS B CA 1
ATOM 2495 C C . HIS B 1 116 ? -12.117 12.312 11.922 1 98.19 116 HIS B C 1
ATOM 2497 O O . HIS B 1 116 ? -12.875 11.68 11.18 1 98.19 116 HIS B O 1
ATOM 2503 N N . VAL B 1 117 ? -11.164 13.125 11.492 1 98.44 117 VAL B N 1
ATOM 2504 C CA . VAL B 1 117 ? -10.992 13.43 10.078 1 98.44 117 VAL B CA 1
ATOM 2505 C C . VAL B 1 117 ? -9.508 13.383 9.719 1 98.44 117 VAL B C 1
ATOM 2507 O O . VAL B 1 117 ? -8.664 13.891 10.461 1 98.44 117 VAL B O 1
ATOM 2510 N N . ILE B 1 118 ? -9.195 12.742 8.64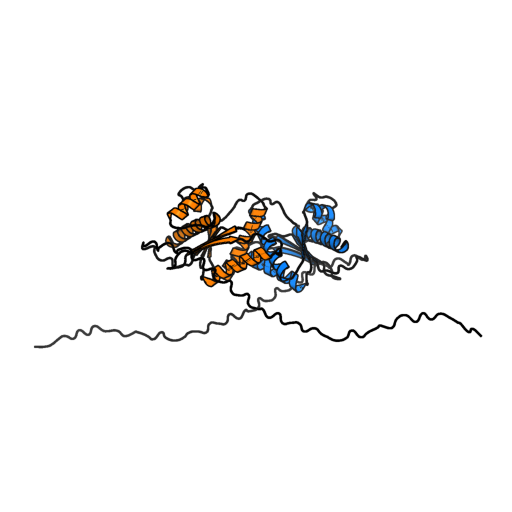8 1 98.88 118 ILE B N 1
ATOM 2511 C CA . ILE B 1 118 ? -7.871 12.828 8.047 1 98.88 118 ILE B CA 1
ATOM 2512 C C . ILE B 1 118 ? -7.969 13.516 6.688 1 98.88 118 ILE B C 1
ATOM 2514 O O . ILE B 1 118 ? -8.688 13.055 5.801 1 98.88 118 ILE B O 1
ATOM 2518 N N . ALA B 1 119 ? -7.312 14.602 6.535 1 98.94 119 ALA B N 1
ATOM 2519 C CA . ALA B 1 119 ? -7.156 15.273 5.246 1 98.94 119 ALA B CA 1
ATOM 2520 C C . ALA B 1 119 ? -5.785 14.984 4.641 1 98.94 119 ALA B C 1
ATOM 2522 O O . ALA B 1 119 ? -4.781 14.93 5.359 1 98.94 119 ALA B O 1
ATOM 2523 N N . TYR B 1 120 ? -5.699 14.789 3.328 1 98.88 120 TYR B N 1
ATOM 2524 C CA . TYR B 1 120 ? -4.426 14.516 2.674 1 98.88 120 TYR B CA 1
ATOM 2525 C C . TYR B 1 120 ? -4.449 14.977 1.222 1 98.88 120 TYR B C 1
ATOM 2527 O O . TYR B 1 120 ? -5.516 15.125 0.628 1 98.88 120 TYR B O 1
ATOM 2535 N N . GLU B 1 121 ? -3.252 15.211 0.709 1 97.44 121 GLU B N 1
ATOM 2536 C CA . GLU B 1 121 ? -3.119 15.609 -0.688 1 97.44 121 GLU B CA 1
ATOM 2537 C C . GLU B 1 121 ? -3.385 14.438 -1.625 1 97.44 121 GLU B C 1
ATOM 2539 O O . GLU B 1 121 ? -2.773 13.375 -1.487 1 97.44 121 GLU B O 1
ATOM 2544 N N . ASP B 1 122 ? -4.301 14.656 -2.547 1 96.94 122 ASP B N 1
ATOM 2545 C CA . ASP B 1 122 ? -4.633 13.648 -3.557 1 96.94 122 ASP B CA 1
ATOM 2546 C C . ASP B 1 122 ? -3.709 13.766 -4.766 1 96.94 122 ASP B C 1
ATOM 2548 O O . ASP B 1 122 ? -4.039 14.445 -5.742 1 96.94 122 ASP B O 1
ATOM 2552 N N . VAL B 1 123 ? -2.619 13.086 -4.695 1 95.12 123 VAL B N 1
ATOM 2553 C CA . VAL B 1 123 ? -1.584 13.203 -5.719 1 95.12 123 VAL B CA 1
ATOM 2554 C C . VAL B 1 123 ? -1.944 12.328 -6.918 1 95.12 123 VAL B C 1
ATOM 2556 O O . VAL B 1 123 ? -2.117 11.117 -6.785 1 95.12 123 VAL B O 1
ATOM 2559 N N . LYS B 1 124 ? -1.946 12.922 -8.086 1 94.31 124 LYS B N 1
ATOM 2560 C CA . LYS B 1 124 ? -2.371 12.211 -9.289 1 94.31 124 LYS B CA 1
ATOM 2561 C C . LYS B 1 124 ? -1.2 12 -10.242 1 94.31 124 LYS B C 1
ATOM 2563 O O . LYS B 1 124 ? -1.319 11.266 -11.227 1 94.31 124 LYS B O 1
ATOM 2568 N N . ARG B 1 125 ? -0.156 12.672 -9.938 1 93.06 125 ARG B N 1
ATOM 2569 C CA . ARG B 1 125 ? 1.014 12.562 -10.805 1 93.06 125 ARG B CA 1
ATOM 2570 C C . ARG B 1 125 ? 2.299 12.5 -9.984 1 93.06 125 ARG B C 1
ATOM 2572 O O . ARG B 1 125 ? 2.42 13.172 -8.961 1 93.06 125 ARG B O 1
ATOM 2579 N N . HIS B 1 126 ? 3.174 11.719 -10.492 1 94.12 126 HIS B N 1
ATOM 2580 C CA . HIS B 1 126 ? 4.469 11.562 -9.836 1 94.12 126 HIS B CA 1
ATOM 2581 C C . HIS B 1 126 ? 5.613 11.695 -10.844 1 94.12 126 HIS B C 1
ATOM 2583 O O . HIS B 1 126 ? 5.418 11.5 -12.039 1 94.12 126 HIS B O 1
ATOM 2589 N N . ALA B 1 127 ? 6.773 12.023 -10.289 1 87.75 127 ALA B N 1
ATOM 2590 C CA . ALA B 1 127 ? 7.961 12.141 -11.133 1 87.75 127 ALA B CA 1
ATOM 2591 C C . ALA B 1 127 ? 8.422 10.773 -11.625 1 87.75 127 ALA B C 1
ATOM 2593 O O . ALA B 1 127 ? 9.031 10.664 -12.695 1 87.75 127 ALA B O 1
ATOM 2594 N N . GLY B 1 128 ? 8.102 9.727 -10.789 1 93.12 128 GLY B N 1
ATOM 2595 C CA . GLY B 1 128 ? 8.531 8.383 -11.148 1 93.12 128 GLY B CA 1
ATOM 2596 C C . GLY B 1 128 ? 7.66 7.297 -10.547 1 93.12 128 GLY B C 1
ATOM 2597 O O . GLY B 1 128 ? 6.848 7.566 -9.656 1 93.12 128 GLY B O 1
ATOM 2598 N N . THR B 1 129 ? 7.918 6.105 -11.086 1 95.62 129 THR B N 1
ATOM 2599 C CA . THR B 1 129 ? 7.105 4.957 -10.711 1 95.62 129 THR B CA 1
ATOM 2600 C C . THR B 1 129 ? 7.305 4.609 -9.234 1 95.62 129 THR B C 1
ATOM 2602 O O . THR B 1 129 ? 6.348 4.266 -8.539 1 95.62 129 THR B O 1
ATOM 2605 N N . ASP B 1 130 ? 8.508 4.734 -8.766 1 95.5 130 ASP B N 1
ATOM 2606 C CA . ASP B 1 130 ? 8.797 4.422 -7.371 1 95.5 130 ASP B CA 1
ATOM 2607 C C . ASP B 1 130 ? 8.023 5.336 -6.426 1 95.5 130 ASP B C 1
ATOM 2609 O O . ASP B 1 130 ? 7.5 4.883 -5.406 1 95.5 130 ASP B O 1
ATOM 2613 N N . ALA B 1 131 ? 8.016 6.586 -6.77 1 96.25 131 ALA B N 1
ATOM 2614 C CA . ALA B 1 131 ? 7.27 7.547 -5.965 1 96.25 131 ALA B CA 1
ATOM 2615 C C . ALA B 1 131 ? 5.777 7.23 -5.973 1 96.25 131 ALA B C 1
ATOM 2617 O O . ALA B 1 131 ? 5.105 7.344 -4.945 1 96.25 131 ALA B O 1
ATOM 2618 N N . ALA B 1 132 ? 5.293 6.84 -7.152 1 97.81 132 ALA B N 1
ATOM 2619 C CA . ALA B 1 132 ? 3.889 6.461 -7.273 1 97.81 132 ALA B CA 1
ATOM 2620 C C . ALA B 1 132 ? 3.576 5.23 -6.434 1 97.81 132 ALA B C 1
ATOM 2622 O O . ALA B 1 132 ? 2.555 5.184 -5.742 1 97.81 132 ALA B O 1
ATOM 2623 N N . HIS B 1 133 ? 4.457 4.242 -6.457 1 98.25 133 HIS B N 1
ATOM 2624 C CA . HIS B 1 133 ? 4.301 3.049 -5.633 1 98.25 133 HIS B CA 1
ATOM 2625 C C . HIS B 1 133 ? 4.234 3.404 -4.152 1 98.25 133 HIS B C 1
ATOM 2627 O O . HIS B 1 133 ? 3.346 2.936 -3.436 1 98.25 133 HIS B O 1
ATOM 2633 N N . ALA B 1 134 ? 5.184 4.219 -3.77 1 97.88 134 ALA B N 1
ATOM 2634 C CA . ALA B 1 134 ? 5.258 4.598 -2.359 1 97.88 134 ALA B CA 1
ATOM 2635 C C . ALA B 1 134 ? 3.994 5.328 -1.921 1 97.88 134 ALA B C 1
ATOM 2637 O O . ALA B 1 134 ? 3.416 5.012 -0.877 1 97.88 134 ALA B O 1
ATOM 2638 N N . TYR B 1 135 ? 3.592 6.266 -2.713 1 98.38 135 TYR B N 1
ATOM 2639 C CA . TYR B 1 135 ? 2.377 7.004 -2.391 1 98.38 135 TYR B CA 1
ATOM 2640 C C . TYR B 1 135 ? 1.187 6.066 -2.254 1 98.38 135 TYR B C 1
ATOM 2642 O O . TYR B 1 135 ? 0.424 6.156 -1.289 1 98.38 135 TYR B O 1
ATOM 2650 N N . GLY B 1 136 ? 1.03 5.191 -3.213 1 98.5 136 GLY B N 1
ATOM 2651 C CA . GLY B 1 136 ? -0.053 4.223 -3.158 1 98.5 136 GLY B CA 1
ATOM 2652 C C . GLY B 1 136 ? -0.037 3.379 -1.896 1 98.5 136 GLY B C 1
ATOM 2653 O O . GLY B 1 136 ? -1.088 3.105 -1.313 1 98.5 136 GLY B O 1
ATOM 2654 N N . ALA B 1 137 ? 1.087 3.008 -1.523 1 98.81 137 ALA B N 1
ATOM 2655 C CA . ALA B 1 137 ? 1.247 2.217 -0.305 1 98.81 137 ALA B CA 1
ATOM 2656 C C . ALA B 1 137 ? 0.845 3.021 0.927 1 98.81 137 ALA B C 1
ATOM 2658 O O . ALA B 1 137 ? 0.051 2.557 1.749 1 98.81 137 ALA B O 1
ATOM 2659 N N . PHE B 1 138 ? 1.394 4.23 1.06 1 98.81 138 PHE B N 1
ATOM 2660 C CA . PHE B 1 138 ? 1.062 5.086 2.193 1 98.81 138 PHE B CA 1
ATOM 2661 C C . PHE B 1 138 ? -0.435 5.363 2.242 1 98.81 138 PHE B C 1
ATOM 2663 O O . PHE B 1 138 ? -1.04 5.348 3.316 1 98.81 138 PHE B O 1
ATOM 2670 N N . LEU B 1 139 ? -1.006 5.578 1.11 1 98.81 139 LEU B N 1
ATOM 2671 C CA . LEU B 1 139 ? -2.436 5.867 1.055 1 98.81 139 LEU B CA 1
ATOM 2672 C C . LEU B 1 139 ? -3.252 4.645 1.465 1 98.81 139 LEU B C 1
ATOM 2674 O O . LEU B 1 139 ? -4.203 4.762 2.24 1 98.81 139 LEU B O 1
ATOM 2678 N N . ALA B 1 140 ? -2.877 3.508 0.972 1 98.81 140 ALA B N 1
ATOM 2679 C CA . ALA B 1 140 ? -3.598 2.283 1.312 1 98.81 140 ALA B CA 1
ATOM 2680 C C . ALA B 1 140 ? -3.57 2.031 2.818 1 98.81 140 ALA B C 1
ATOM 2682 O O . ALA B 1 140 ? -4.59 1.679 3.412 1 98.81 140 ALA B O 1
ATOM 2683 N N . LEU B 1 141 ? -2.451 2.201 3.416 1 98.88 141 LEU B N 1
ATOM 2684 C CA . LEU B 1 141 ? -2.322 1.997 4.855 1 98.88 141 LEU B CA 1
ATOM 2685 C C . LEU B 1 141 ? -3.102 3.057 5.625 1 98.88 141 LEU B C 1
ATOM 2687 O O . LEU B 1 141 ? -3.672 2.768 6.68 1 98.88 141 LEU B O 1
ATOM 2691 N N . THR B 1 142 ? -3.102 4.285 5.125 1 98.94 142 THR B N 1
ATOM 2692 C CA . THR B 1 142 ? -3.93 5.332 5.711 1 98.94 142 THR B CA 1
ATOM 2693 C C . THR B 1 142 ? -5.406 4.941 5.668 1 98.94 142 THR B C 1
ATOM 2695 O O . THR B 1 142 ? -6.117 5.078 6.664 1 98.94 142 THR B O 1
ATOM 2698 N N . GLU B 1 143 ? -5.828 4.41 4.57 1 98.81 143 GLU B N 1
ATOM 2699 C CA . GLU B 1 143 ? -7.215 3.984 4.402 1 98.81 143 GLU B CA 1
ATOM 2700 C C . GLU B 1 143 ? -7.555 2.834 5.348 1 98.81 143 GLU B C 1
ATOM 2702 O O . GLU B 1 143 ? -8.648 2.793 5.91 1 98.81 143 GLU B O 1
ATOM 2707 N N . LEU B 1 144 ? -6.637 1.928 5.469 1 98.56 144 LEU B N 1
ATOM 2708 C CA . LEU B 1 144 ? -6.844 0.812 6.383 1 98.56 144 LEU B CA 1
ATOM 2709 C C . LEU B 1 144 ? -7.027 1.31 7.812 1 98.56 144 LEU B C 1
ATOM 2711 O O . LEU B 1 144 ? -7.965 0.902 8.5 1 98.56 144 LEU B O 1
ATOM 2715 N N . VAL B 1 145 ? -6.156 2.209 8.25 1 98.62 145 VAL B N 1
ATOM 2716 C CA . VAL B 1 145 ? -6.211 2.725 9.617 1 98.62 145 VAL B CA 1
ATOM 2717 C C . VAL B 1 145 ? -7.492 3.537 9.805 1 98.62 145 VAL B C 1
ATOM 2719 O O . VAL B 1 145 ? -8.172 3.4 10.828 1 98.62 145 VAL B O 1
ATOM 2722 N N . ALA B 1 146 ? -7.812 4.34 8.867 1 98.62 146 ALA B N 1
ATOM 2723 C CA . ALA B 1 146 ? -9.023 5.16 8.945 1 98.62 146 ALA B CA 1
ATOM 2724 C C . ALA B 1 146 ? -10.266 4.289 9.102 1 98.62 146 ALA B C 1
ATOM 2726 O O . ALA B 1 146 ? -11.141 4.59 9.914 1 98.62 146 ALA B O 1
ATOM 2727 N N . ASP B 1 147 ? -10.328 3.215 8.336 1 97.62 147 ASP B N 1
ATOM 2728 C CA . ASP B 1 147 ? -11.477 2.311 8.398 1 97.62 147 ASP B CA 1
ATOM 2729 C C . ASP B 1 147 ? -11.602 1.677 9.781 1 97.62 147 ASP B C 1
ATOM 2731 O O . ASP B 1 147 ? -12.703 1.556 10.32 1 97.62 147 ASP B O 1
ATOM 2735 N N . SER B 1 148 ? -10.5 1.321 10.312 1 96.62 148 SER B N 1
ATOM 2736 C CA . SER B 1 148 ? -10.5 0.627 11.594 1 96.62 148 SER B CA 1
ATOM 2737 C C . SER B 1 148 ? -10.945 1.553 12.727 1 96.62 148 SER B C 1
ATOM 2739 O O . SER B 1 148 ? -11.352 1.089 13.789 1 96.62 148 SER B O 1
ATOM 2741 N N . HIS B 1 149 ? -10.875 2.881 12.523 1 97.19 149 HIS B N 1
ATOM 2742 C CA . HIS B 1 149 ? -11.195 3.842 13.578 1 97.19 149 HIS B CA 1
ATOM 2743 C C . HIS B 1 149 ? -12.391 4.711 13.188 1 97.19 149 HIS B C 1
ATOM 2745 O O . HIS B 1 149 ? -12.711 5.676 13.883 1 97.19 149 HIS B O 1
ATOM 2751 N N . ARG B 1 150 ? -13.023 4.395 12.023 1 96.06 150 ARG B N 1
ATOM 2752 C CA . ARG B 1 150 ? -14.172 5.129 11.508 1 96.06 150 ARG B CA 1
ATOM 2753 C C . ARG B 1 150 ? -13.836 6.602 11.305 1 96.06 150 ARG B C 1
ATOM 2755 O O . ARG B 1 150 ? -14.609 7.48 11.695 1 96.06 150 ARG B O 1
ATOM 2762 N N . VAL B 1 151 ? -12.672 6.887 10.875 1 98.44 151 VAL B N 1
ATOM 2763 C CA . VAL B 1 151 ? -12.188 8.227 10.562 1 98.44 151 VAL B CA 1
ATOM 2764 C C . VAL B 1 151 ? -12.602 8.602 9.141 1 98.44 151 VAL B C 1
ATOM 2766 O O . VAL B 1 151 ? -12.453 7.801 8.219 1 98.44 151 VAL B O 1
ATOM 2769 N N . ARG B 1 152 ? -13.156 9.727 8.945 1 98.06 152 ARG B N 1
ATOM 2770 C CA . ARG B 1 152 ? -13.508 10.227 7.617 1 98.06 152 ARG B CA 1
ATOM 2771 C C . ARG B 1 152 ? -12.266 10.688 6.863 1 98.06 152 ARG B C 1
ATOM 2773 O O . ARG B 1 152 ? -11.43 11.414 7.414 1 98.06 152 ARG B O 1
ATOM 2780 N N . LEU B 1 153 ? -12.094 10.344 5.605 1 98.62 153 LEU B N 1
ATOM 2781 C CA . LEU B 1 153 ? -10.984 10.75 4.754 1 98.62 153 LEU B CA 1
ATOM 2782 C C . LEU B 1 153 ? -11.398 11.867 3.803 1 98.62 153 LEU B C 1
ATOM 2784 O O . LEU B 1 153 ? -12.453 11.781 3.16 1 98.62 153 LEU B O 1
ATOM 2788 N N . VAL B 1 154 ? -10.531 12.883 3.703 1 98.44 154 VAL B N 1
ATOM 2789 C CA . VAL B 1 154 ? -10.844 14.039 2.867 1 98.44 154 VAL B CA 1
ATOM 2790 C C . VAL B 1 154 ? -9.664 14.352 1.952 1 98.44 154 VAL B C 1
ATOM 2792 O O . VAL B 1 154 ? -8.75 15.086 2.336 1 98.44 154 VAL B O 1
ATOM 2795 N N . PRO B 1 155 ? -9.719 13.836 0.729 1 98.44 155 PRO B N 1
ATOM 2796 C CA . PRO B 1 155 ? -8.672 14.172 -0.239 1 98.44 155 PRO B CA 1
ATOM 2797 C C . PRO B 1 155 ? -8.812 15.586 -0.795 1 98.44 155 PRO B C 1
ATOM 2799 O O . PRO B 1 155 ? -9.938 16.078 -0.966 1 98.44 155 PRO B O 1
ATOM 2802 N N . VAL B 1 156 ? -7.691 16.234 -1.093 1 98.5 156 VAL B N 1
ATOM 2803 C CA . VAL B 1 156 ? -7.711 17.578 -1.674 1 98.5 156 VAL B CA 1
ATOM 2804 C C . VAL B 1 156 ? -6.594 17.703 -2.707 1 98.5 156 VAL B C 1
ATOM 2806 O O . VAL B 1 156 ? -5.48 17.219 -2.49 1 98.5 156 VAL B O 1
ATOM 2809 N N . GLY B 1 157 ? -6.871 18.344 -3.807 1 97.19 157 GLY B N 1
ATOM 2810 C CA . GLY B 1 157 ? -5.906 18.531 -4.875 1 97.19 157 GLY B CA 1
ATOM 2811 C C . GLY B 1 157 ? -4.801 19.516 -4.52 1 97.19 157 GLY B C 1
ATOM 2812 O O . GLY B 1 157 ? -5.031 20.469 -3.775 1 97.19 157 GLY B O 1
ATOM 2813 N N . VAL B 1 158 ? -3.678 19.344 -5.145 1 93.5 158 VAL B N 1
ATOM 2814 C CA . VAL B 1 158 ? -2.48 20.141 -4.891 1 93.5 158 VAL B CA 1
ATOM 2815 C C . VAL B 1 158 ? -2.766 21.609 -5.188 1 93.5 158 VAL B C 1
ATOM 2817 O O . VAL B 1 158 ? -2.469 22.484 -4.371 1 93.5 158 VAL B O 1
ATOM 2820 N N . GLY B 1 159 ? -3.363 21.875 -6.27 1 95.56 159 GLY B N 1
ATOM 2821 C CA . GLY B 1 159 ? -3.666 23.25 -6.648 1 95.56 159 GLY B CA 1
ATOM 2822 C C . GLY B 1 159 ? -4.613 23.938 -5.684 1 95.56 159 GLY B C 1
ATOM 2823 O O . GLY B 1 159 ? -4.461 25.125 -5.402 1 95.56 159 GLY B O 1
ATOM 2824 N N . THR B 1 160 ? -5.605 23.234 -5.18 1 97.62 160 THR B N 1
ATOM 2825 C CA . THR B 1 160 ? -6.578 23.766 -4.227 1 97.62 160 THR B CA 1
ATOM 2826 C C . THR B 1 160 ? -5.891 24.188 -2.932 1 97.62 160 THR B C 1
ATOM 2828 O O . THR B 1 160 ? -6.172 25.266 -2.396 1 97.62 160 THR B O 1
ATOM 2831 N N . ILE B 1 161 ? -4.957 23.406 -2.471 1 97.75 161 ILE B N 1
ATOM 2832 C CA . ILE B 1 161 ? -4.23 23.688 -1.238 1 97.75 161 ILE B CA 1
ATOM 2833 C C . ILE B 1 161 ? -3.373 24.938 -1.421 1 97.75 161 ILE B C 1
ATOM 2835 O O . ILE B 1 161 ? -3.391 25.828 -0.577 1 97.75 161 ILE B O 1
ATOM 2839 N N . LYS B 1 162 ? -2.631 24.953 -2.518 1 97.25 162 LYS B N 1
ATOM 2840 C CA . LYS B 1 162 ? -1.744 26.078 -2.791 1 97.25 162 LYS B CA 1
ATOM 2841 C C . LYS B 1 162 ? -2.529 27.375 -2.9 1 97.25 162 LYS B C 1
ATOM 2843 O O . LYS B 1 162 ? -2.137 28.391 -2.322 1 97.25 162 LYS B O 1
ATOM 2848 N N . LYS B 1 163 ? -3.635 27.312 -3.592 1 98.12 163 LYS B N 1
ATOM 2849 C CA . LYS B 1 163 ? -4.477 28.5 -3.758 1 98.12 163 LYS B CA 1
ATOM 2850 C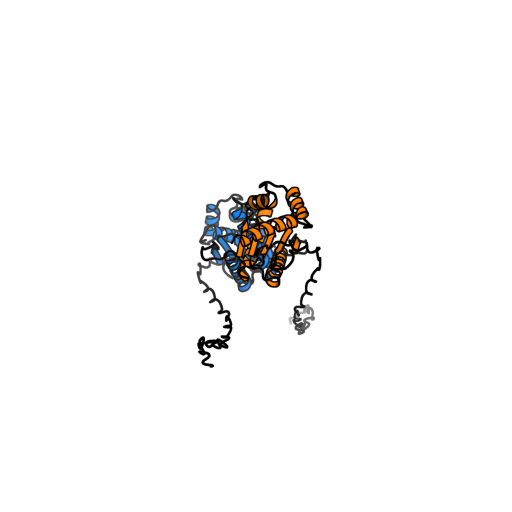 C . LYS B 1 163 ? -5.055 28.953 -2.422 1 98.12 163 LYS B C 1
ATOM 2852 O O . LYS B 1 163 ? -5.043 30.156 -2.109 1 98.12 163 LYS B O 1
ATOM 2857 N N . HIS B 1 164 ? -5.52 28.078 -1.68 1 97.75 164 HIS B N 1
ATOM 2858 C CA . HIS B 1 164 ? -6.09 28.391 -0.374 1 97.75 164 HIS B CA 1
ATOM 2859 C C . HIS B 1 164 ? -5.047 29 0.551 1 97.75 164 HIS B C 1
ATOM 2861 O O . HIS B 1 164 ? -5.34 29.953 1.289 1 97.75 164 HIS B O 1
ATOM 2867 N N . TRP B 1 165 ? -3.807 28.484 0.524 1 98.06 165 TRP B N 1
ATOM 2868 C CA . TRP B 1 165 ? -2.732 28.797 1.464 1 98.06 165 TRP B CA 1
ATOM 2869 C C . TRP B 1 165 ? -2.014 30.078 1.069 1 98.06 165 TRP B C 1
ATOM 2871 O O . TRP B 1 165 ? -1.716 30.922 1.923 1 98.06 165 TRP B O 1
ATOM 2881 N N . THR B 1 166 ? -1.853 30.266 -0.238 1 98 166 THR B N 1
ATOM 2882 C CA . THR B 1 166 ? -0.988 31.359 -0.674 1 98 166 THR B CA 1
ATOM 2883 C C . THR B 1 166 ? -1.758 32.344 -1.554 1 98 166 THR B C 1
ATOM 2885 O O . THR B 1 166 ? -1.276 33.438 -1.833 1 98 166 THR B O 1
ATOM 2888 N N . GLY B 1 167 ? -2.918 31.891 -2.066 1 97.5 167 GLY B N 1
ATOM 2889 C CA . GLY B 1 167 ? -3.645 32.688 -3.045 1 97.5 167 GLY B CA 1
ATOM 2890 C C . GLY B 1 167 ? -3.273 32.344 -4.477 1 97.5 167 GLY B C 1
ATOM 2891 O O . GLY B 1 167 ? -3.9 32.844 -5.418 1 97.5 167 GLY B O 1
ATOM 2892 N N . LYS B 1 168 ? -2.234 31.5 -4.699 1 96.38 168 LYS B N 1
ATOM 2893 C CA . LYS B 1 168 ? -1.765 31.094 -6.02 1 96.38 168 LYS B CA 1
ATOM 2894 C C . LYS B 1 168 ? -1.745 29.578 -6.156 1 96.38 168 LYS B C 1
ATOM 2896 O O . LYS B 1 168 ? -1.093 28.891 -5.375 1 96.38 168 LYS B O 1
ATOM 2901 N N . GLY B 1 169 ? -2.346 29.094 -7.156 1 94.94 169 GLY B N 1
ATOM 2902 C CA . GLY B 1 169 ? -2.482 27.672 -7.359 1 94.94 169 GLY B CA 1
ATOM 2903 C C . GLY B 1 169 ? -1.189 27 -7.789 1 94.94 169 GLY B C 1
ATOM 2904 O O . GLY B 1 169 ? -1.089 25.766 -7.785 1 94.94 169 GLY B O 1
ATOM 2905 N N . ASN B 1 170 ? -0.196 27.781 -8.141 1 94.38 170 ASN B N 1
ATOM 2906 C CA . ASN B 1 170 ? 1.087 27.234 -8.57 1 94.38 170 ASN B CA 1
ATOM 2907 C C . ASN B 1 170 ? 2.223 27.688 -7.66 1 94.38 170 ASN B C 1
ATOM 2909 O O . ASN B 1 170 ? 3.369 27.797 -8.102 1 94.38 170 ASN B O 1
ATOM 2913 N N . ALA B 1 171 ? 1.885 27.984 -6.418 1 96.12 171 ALA B N 1
ATOM 2914 C CA . ALA B 1 171 ? 2.873 28.422 -5.438 1 96.12 171 ALA B CA 1
ATOM 2915 C C . ALA B 1 171 ? 3.996 27.406 -5.289 1 96.12 171 ALA B C 1
ATOM 2917 O O . ALA B 1 171 ? 3.754 26.203 -5.324 1 96.12 171 ALA B O 1
ATOM 2918 N N . ASP B 1 172 ? 5.211 27.906 -5.078 1 96.19 172 ASP B N 1
ATOM 2919 C CA . ASP B 1 172 ? 6.344 27 -4.902 1 96.19 172 ASP B CA 1
ATOM 2920 C C . ASP B 1 172 ? 6.598 26.719 -3.422 1 96.19 172 ASP B C 1
ATOM 2922 O O . ASP B 1 172 ? 5.852 27.188 -2.559 1 96.19 172 ASP B O 1
ATOM 2926 N N . LYS B 1 173 ? 7.617 25.938 -3.148 1 95.06 173 LYS B N 1
ATOM 2927 C CA . LYS B 1 173 ? 7.898 25.484 -1.792 1 95.06 173 LYS B CA 1
ATOM 2928 C C . LYS B 1 173 ? 8.25 26.656 -0.878 1 95.06 173 LYS B C 1
ATOM 2930 O O . LYS B 1 173 ? 7.863 26.672 0.292 1 95.06 173 LYS B O 1
ATOM 2935 N N . ALA B 1 174 ? 8.984 27.547 -1.366 1 96.81 174 ALA B N 1
ATOM 2936 C CA . ALA B 1 174 ? 9.383 28.719 -0.579 1 96.81 174 ALA B CA 1
ATOM 2937 C C . ALA B 1 174 ? 8.164 29.531 -0.157 1 96.81 174 ALA B C 1
ATOM 2939 O O . ALA B 1 174 ? 8.07 29.984 0.987 1 96.81 174 ALA B O 1
ATOM 2940 N N . ALA B 1 175 ? 7.273 29.734 -1.082 1 97.75 175 ALA B N 1
ATOM 2941 C CA . ALA B 1 175 ? 6.047 30.469 -0.792 1 97.75 175 ALA B CA 1
ATOM 2942 C C . ALA B 1 175 ? 5.219 29.75 0.271 1 97.75 175 ALA B C 1
ATOM 2944 O O . ALA B 1 175 ? 4.637 30.391 1.15 1 97.75 175 ALA B O 1
ATOM 2945 N N . MET B 1 176 ? 5.125 28.438 0.198 1 97.81 176 MET B N 1
ATOM 2946 C CA . MET B 1 176 ? 4.387 27.641 1.172 1 97.81 176 MET B CA 1
ATOM 2947 C C . MET B 1 176 ? 4.969 27.812 2.57 1 97.81 176 MET B C 1
ATOM 2949 O O . MET B 1 176 ? 4.227 28.031 3.531 1 97.81 176 MET B O 1
ATOM 2953 N N . GLU B 1 177 ? 6.273 27.75 2.664 1 97.88 177 GLU B N 1
ATOM 2954 C CA . GLU B 1 177 ? 6.965 27.906 3.943 1 97.88 177 GLU B CA 1
ATOM 2955 C C . GLU B 1 177 ? 6.789 29.312 4.508 1 97.88 177 GLU B C 1
ATOM 2957 O O . GLU B 1 177 ? 6.598 29.484 5.711 1 97.88 177 GLU B O 1
ATOM 2962 N N . ALA B 1 178 ? 6.93 30.281 3.682 1 97.88 178 ALA B N 1
ATOM 2963 C CA . ALA B 1 178 ? 6.781 31.656 4.109 1 97.88 178 ALA B CA 1
ATOM 2964 C C . ALA B 1 178 ? 5.41 31.906 4.738 1 97.88 178 ALA B C 1
ATOM 2966 O O . ALA B 1 178 ? 5.289 32.625 5.734 1 97.88 178 ALA B O 1
ATOM 2967 N N . GLN B 1 179 ? 4.402 31.297 4.133 1 98.19 179 GLN B N 1
ATOM 2968 C CA . GLN B 1 179 ? 3.055 31.438 4.672 1 98.19 179 GLN B CA 1
ATOM 2969 C C . GLN B 1 179 ? 2.939 30.797 6.047 1 98.19 179 GLN B C 1
ATOM 2971 O O . GLN B 1 179 ? 2.262 31.328 6.934 1 98.19 179 GLN B O 1
ATOM 2976 N N . ALA B 1 180 ? 3.559 29.656 6.227 1 98.25 180 ALA B N 1
ATOM 2977 C CA . ALA B 1 180 ? 3.553 29 7.535 1 98.25 180 ALA B CA 1
ATOM 2978 C C . ALA B 1 180 ? 4.176 29.906 8.594 1 98.25 180 ALA B C 1
ATOM 2980 O O . ALA B 1 180 ? 3.607 30.094 9.672 1 98.25 180 ALA B O 1
ATOM 2981 N N . ARG B 1 181 ? 5.289 30.516 8.273 1 97.81 181 ARG B N 1
ATOM 2982 C CA . ARG B 1 181 ? 5.988 31.391 9.203 1 97.81 181 ARG B CA 1
ATOM 2983 C C . ARG B 1 181 ? 5.168 32.625 9.5 1 97.81 181 ARG B C 1
ATOM 2985 O O . ARG B 1 181 ? 5.105 33.094 10.641 1 97.81 181 ARG B O 1
ATOM 2992 N N . ALA B 1 182 ? 4.547 33.156 8.5 1 97.88 182 ALA B N 1
ATOM 2993 C CA . ALA B 1 182 ? 3.703 34.344 8.664 1 97.88 182 ALA B CA 1
ATOM 2994 C C . ALA B 1 182 ? 2.537 34.062 9.602 1 97.88 182 ALA B C 1
ATOM 2996 O O . ALA B 1 182 ? 2.045 34.969 10.281 1 97.88 182 ALA B O 1
ATOM 2997 N N . ARG B 1 183 ? 2.1 32.844 9.672 1 96.69 183 ARG B N 1
ATOM 2998 C CA . ARG B 1 183 ? 0.962 32.438 10.5 1 96.69 183 ARG B CA 1
ATOM 2999 C C . ARG B 1 183 ? 1.422 31.969 11.867 1 96.69 183 ARG B C 1
ATOM 3001 O O . ARG B 1 183 ? 0.631 31.422 12.633 1 96.69 183 ARG B O 1
ATOM 3008 N N . GLY B 1 184 ? 2.762 32.094 12.102 1 96.88 184 GLY B N 1
ATOM 3009 C CA . GLY B 1 184 ? 3.291 31.859 13.438 1 96.88 184 GLY B CA 1
ATOM 3010 C C . GLY B 1 184 ? 3.877 30.469 13.609 1 96.88 184 GLY B C 1
ATOM 3011 O O . GLY B 1 184 ? 4.273 30.094 14.711 1 96.88 184 GLY B O 1
ATOM 3012 N N . PHE B 1 185 ? 3.861 29.703 12.531 1 97.81 185 PHE B N 1
ATOM 3013 C CA . PHE B 1 185 ? 4.422 28.359 12.617 1 97.81 185 PHE B CA 1
ATOM 3014 C C . PHE B 1 185 ? 5.906 28.375 12.266 1 97.81 185 PHE B C 1
ATOM 3016 O O . PHE B 1 185 ? 6.398 29.328 11.664 1 97.81 185 PHE B O 1
ATOM 3023 N N . ARG B 1 186 ? 6.68 27.312 12.688 1 97.56 186 ARG B N 1
ATOM 3024 C CA . ARG B 1 186 ? 8.078 27.078 12.344 1 97.56 186 ARG B CA 1
ATOM 3025 C C . ARG B 1 186 ? 8.281 25.641 11.844 1 97.56 186 ARG B C 1
ATOM 3027 O O . ARG B 1 186 ? 8.812 24.797 12.562 1 97.56 186 ARG B O 1
ATOM 3034 N N . PRO B 1 187 ? 7.891 25.422 10.641 1 98.12 187 PRO B N 1
ATOM 3035 C CA . PRO B 1 187 ? 8.008 24.062 10.102 1 98.12 187 PRO B CA 1
ATOM 3036 C C . PRO B 1 187 ? 9.445 23.562 10.062 1 98.12 187 PRO B C 1
ATOM 3038 O O . PRO B 1 187 ? 10.367 24.344 9.781 1 98.12 187 PRO B O 1
ATOM 3041 N N . GLU B 1 188 ? 9.648 22.297 10.328 1 97.88 188 GLU B N 1
ATOM 3042 C CA . GLU B 1 188 ? 10.992 21.734 10.352 1 97.88 188 GLU B CA 1
ATOM 3043 C C . GLU B 1 188 ? 11.391 21.203 8.977 1 97.88 188 GLU B C 1
ATOM 3045 O O . GLU B 1 188 ? 12.531 20.781 8.773 1 97.88 188 GLU B O 1
ATOM 3050 N N . SER B 1 189 ? 10.492 21.125 7.996 1 97.5 189 SER B N 1
ATOM 3051 C CA . SER B 1 189 ? 10.711 20.656 6.633 1 97.5 189 SER B CA 1
ATOM 3052 C C . SER B 1 189 ? 9.633 21.156 5.688 1 97.5 189 SER B C 1
ATOM 3054 O O . SER B 1 189 ? 8.617 21.703 6.129 1 97.5 189 SER B O 1
ATOM 3056 N N . ASP B 1 190 ? 9.875 20.984 4.402 1 97.12 190 ASP B N 1
ATOM 3057 C CA . ASP B 1 190 ? 8.859 21.328 3.418 1 97.12 190 ASP B CA 1
ATOM 3058 C C . ASP B 1 190 ? 7.602 20.484 3.594 1 97.12 190 ASP B C 1
ATOM 3060 O O . ASP B 1 190 ? 6.484 20.969 3.428 1 97.12 190 ASP B O 1
ATOM 3064 N N . ASN B 1 191 ? 7.77 19.234 3.955 1 97.75 191 ASN B N 1
ATOM 3065 C CA . ASN B 1 191 ? 6.645 18.328 4.176 1 97.75 191 ASN B CA 1
ATOM 3066 C C . ASN B 1 191 ? 5.805 18.766 5.371 1 97.75 191 ASN B C 1
ATOM 3068 O O . ASN B 1 191 ? 4.574 18.656 5.348 1 97.75 191 ASN B O 1
ATOM 3072 N N . ASP B 1 192 ? 6.484 19.219 6.348 1 98.5 192 ASP B N 1
ATOM 3073 C CA . ASP B 1 192 ? 5.824 19.797 7.516 1 98.5 192 ASP B CA 1
ATOM 3074 C C . ASP B 1 192 ? 4.977 21 7.133 1 98.5 192 ASP B C 1
ATOM 3076 O O . ASP B 1 192 ? 3.801 21.078 7.492 1 98.5 192 ASP B O 1
ATOM 3080 N N . ALA B 1 193 ? 5.57 21.875 6.383 1 98.5 193 ALA B N 1
ATOM 3081 C CA . ALA B 1 193 ? 4.867 23.062 5.918 1 98.5 193 ALA B CA 1
ATOM 3082 C C . ALA B 1 193 ? 3.645 22.688 5.086 1 98.5 193 ALA B C 1
ATOM 3084 O O . ALA B 1 193 ? 2.572 23.281 5.246 1 98.5 193 ALA B O 1
ATOM 3085 N N . ASP B 1 194 ? 3.795 21.734 4.215 1 98.12 194 ASP B N 1
ATOM 3086 C CA . ASP B 1 194 ? 2.689 21.281 3.369 1 98.12 194 ASP B CA 1
ATOM 3087 C C . ASP B 1 194 ? 1.552 20.719 4.207 1 98.12 194 ASP B C 1
ATOM 3089 O O . ASP B 1 194 ? 0.377 20.953 3.92 1 98.12 194 ASP B O 1
ATOM 3093 N N . ALA B 1 195 ? 1.912 19.969 5.23 1 98.81 195 ALA B N 1
ATOM 3094 C CA . ALA B 1 195 ? 0.892 19.406 6.117 1 98.81 195 ALA B CA 1
ATOM 3095 C C . ALA B 1 195 ? 0.106 20.516 6.812 1 98.81 195 ALA B C 1
ATOM 3097 O O . ALA B 1 195 ? -1.113 20.422 6.973 1 98.81 195 ALA B O 1
ATOM 3098 N N . LEU B 1 196 ? 0.79 21.531 7.242 1 98.75 196 LEU B N 1
ATOM 3099 C CA . LEU B 1 196 ? 0.13 22.672 7.863 1 98.75 196 LEU B CA 1
ATOM 3100 C C . LEU B 1 196 ? -0.863 23.312 6.902 1 98.75 196 LEU B C 1
ATOM 3102 O O . LEU B 1 196 ? -1.971 23.688 7.301 1 98.75 196 LEU B O 1
ATOM 3106 N N . ALA B 1 197 ? -0.469 23.438 5.664 1 98.75 197 ALA B N 1
ATOM 3107 C CA . ALA B 1 197 ? -1.357 24.016 4.66 1 98.75 197 ALA B CA 1
ATOM 3108 C C . ALA B 1 197 ? -2.596 23.156 4.457 1 98.75 197 ALA B C 1
ATOM 3110 O O . ALA B 1 197 ? -3.713 23.656 4.363 1 98.75 197 ALA B O 1
ATOM 3111 N N . ILE B 1 198 ? -2.398 21.859 4.414 1 98.81 198 ILE B N 1
ATOM 3112 C CA . ILE B 1 198 ? -3.51 20.922 4.266 1 98.81 198 ILE B CA 1
ATOM 3113 C C . ILE B 1 198 ? -4.461 21.062 5.453 1 98.81 198 ILE B C 1
ATOM 3115 O O . ILE B 1 198 ? -5.68 21.109 5.281 1 98.81 198 ILE B O 1
ATOM 3119 N N . LEU B 1 199 ? -3.912 21.125 6.629 1 98.75 199 LEU B N 1
ATOM 3120 C CA . LEU B 1 199 ? -4.719 21.25 7.84 1 98.75 199 LEU B CA 1
ATOM 3121 C C . LEU B 1 199 ? -5.559 22.516 7.801 1 98.75 199 LEU B C 1
ATOM 3123 O O . LEU B 1 199 ? -6.754 22.484 8.109 1 98.75 199 LEU B O 1
ATOM 3127 N N . HIS B 1 200 ? -4.887 23.594 7.469 1 98.12 200 HIS B N 1
ATOM 3128 C CA . HIS B 1 200 ? -5.578 24.875 7.41 1 98.12 200 HIS B CA 1
ATOM 3129 C C . HIS B 1 200 ? -6.773 24.812 6.465 1 98.12 200 HIS B C 1
ATOM 3131 O O . HIS B 1 200 ? -7.848 25.328 6.785 1 98.12 200 HIS B O 1
ATOM 3137 N N . TRP B 1 201 ? -6.598 24.203 5.336 1 98.31 201 TRP B N 1
ATOM 3138 C CA . TRP B 1 201 ? -7.688 24.016 4.383 1 98.31 201 TRP B CA 1
ATOM 3139 C C . TRP B 1 201 ? -8.805 23.172 4.988 1 98.31 201 TRP B C 1
ATOM 3141 O O . TRP B 1 201 ? -9.977 23.531 4.906 1 98.31 201 TRP B O 1
ATOM 3151 N N . ALA B 1 202 ? -8.453 22.062 5.586 1 98.25 202 ALA B N 1
ATOM 3152 C CA . ALA B 1 202 ? -9.43 21.141 6.145 1 98.25 202 ALA B CA 1
ATOM 3153 C C . ALA B 1 202 ? -10.25 21.797 7.25 1 98.25 202 ALA B C 1
ATOM 3155 O O . ALA B 1 202 ? -11.461 21.594 7.34 1 98.25 202 ALA B O 1
ATOM 3156 N N . VAL B 1 203 ? -9.617 22.562 8.062 1 97 203 VAL B N 1
ATOM 3157 C CA . VAL B 1 203 ? -10.297 23.281 9.141 1 97 203 VAL B CA 1
ATOM 3158 C C . VAL B 1 203 ? -11.328 24.234 8.547 1 97 203 VAL B C 1
ATOM 3160 O O . VAL B 1 203 ? -12.461 24.312 9.023 1 97 203 VAL B O 1
ATOM 3163 N N . ALA B 1 204 ? -10.883 24.938 7.512 1 95.81 204 ALA B N 1
ATOM 3164 C CA . ALA B 1 204 ? -11.797 25.859 6.855 1 95.81 204 ALA B CA 1
ATOM 3165 C C . ALA B 1 204 ? -13.008 25.141 6.281 1 95.81 204 ALA B C 1
ATOM 3167 O O . ALA B 1 204 ? -14.125 25.641 6.336 1 95.81 204 ALA B O 1
ATOM 3168 N N . GLN B 1 205 ? -12.758 23.969 5.719 1 95.88 205 GLN B N 1
ATOM 3169 C CA . GLN B 1 205 ? -13.859 23.172 5.164 1 95.88 205 GLN B CA 1
ATOM 3170 C C . GLN B 1 205 ? -14.844 22.766 6.254 1 95.88 205 GLN B C 1
ATOM 3172 O O . GLN B 1 205 ? -16.062 22.75 6.035 1 95.88 205 GLN B O 1
ATOM 3177 N N . GLU B 1 206 ? -14.359 22.375 7.426 1 93.44 206 GLU B N 1
ATOM 3178 C CA . GLU B 1 206 ? -15.195 21.922 8.531 1 93.44 206 GLU B CA 1
ATOM 3179 C C . GLU B 1 206 ? -15.992 23.078 9.125 1 93.44 206 GLU B C 1
ATOM 3181 O O . GLU B 1 206 ? -17.125 22.891 9.594 1 93.44 206 GLU B O 1
ATOM 3186 N N . ARG B 1 207 ? -15.406 24.203 9.133 1 89.88 207 ARG B N 1
ATOM 3187 C CA . ARG B 1 207 ? -16.062 25.391 9.688 1 89.88 207 ARG B CA 1
ATOM 3188 C C . ARG B 1 207 ? -17.188 25.859 8.758 1 89.88 207 ARG B C 1
ATOM 3190 O O . ARG B 1 207 ? -18.156 26.469 9.219 1 89.88 207 ARG B O 1
ATOM 3197 N N . LYS B 1 208 ? -17.016 25.656 7.516 1 85.75 208 LYS B N 1
ATOM 3198 C CA . LYS B 1 208 ? -18.047 26 6.551 1 85.75 208 LYS B CA 1
ATOM 3199 C C . LYS B 1 208 ? -19.219 25.016 6.605 1 85.75 208 LYS B C 1
ATOM 3201 O O . LYS B 1 208 ? -20.344 25.359 6.27 1 85.75 208 LYS B O 1
ATOM 3206 N N . ALA B 1 209 ? -19.016 23.797 7.055 1 74.81 209 ALA B N 1
ATOM 3207 C CA . ALA B 1 209 ? -20.047 22.766 7.129 1 74.81 209 ALA B CA 1
ATOM 3208 C C . ALA B 1 209 ? -20.891 22.938 8.391 1 74.81 209 ALA B C 1
ATOM 3210 O O . ALA B 1 209 ? -22.094 22.688 8.367 1 74.81 209 ALA B O 1
#

Nearest PDB structures (foldseek):
  7xhj-assembly1_A  TM=8.321E-01  e=2.755E-11  Deinococcus radiodurans R1 = ATCC 13939 = DSM 20539
  6s16-assembly1_B  TM=8.395E-01  e=5.221E-10  Thermus thermophilus HB8
  4ep4-assembly1_B  TM=8.125E-01  e=2.354E-10  Thermus thermophilus HB8
  6lw3-assembly1_B  TM=8.302E-01  e=8.524E-10  Pseudomonas aeruginosa
  4ld0-assembly1_B  TM=8.279E-01  e=4.194E-09  Thermus thermophilus HB8

Sequence (418 aa):
MNASPNLTDPYDPMAGTLAGSYARAGTFQDEPFPPLGVVEHGAPTVPDVPGDVPALNVNILALDLGTRLGWALQMRGRPITHGTESFTPRKSWSPGQRWQRFRTFLHEVVAHNNVHVIAYEDVKRHAGTDAAHAYGAFLALTELVADSHRVRLVPVGVGTIKKHWTGKGNADKAAMEAQARARGFRPESDNDADALAILHWAVAQERKAMNASPNLTDPYDPMAGTLAGSYARAGTFQDEPFPPLGVVEHGAPTVPDVPGDVPALNVNILALDLGTRLGWALQMRGRPITHGTESFTPRKSWSPGQRWQRFRTFLHEVVAHNNVHVIAYEDVKRHAGTDAAHAYGAFLALTELVADSHRVRLVPVGVGTIKKHWTGKGNADKAAMEAQARARGFRPESDNDADALAILHWAVAQERKA

Secondary structure (DSSP, 8-state):
--------------------------------------------------S------S-EEEEE-SSEEEEEEE-TTS--EEEEEE----TT--TTHHHHHHHHHHHHHHHHTT--EEEEE-----SSHHHHHHHHHHHHHHHHHHHHHTPEEEEE-HHHHHHHHHS-TT--HHHHHHHHHHTT---SSHHHHHHHHHHHHHHHHHHH-/--------------------------------------------------S------S-EEEEE-SSEEEEEEE-TTS--EEEEEE----TT--TTHHHHHHHHHHHHHHHHTT--EEEEE-----SSHHHHHHHHHHHHHHHHHHHHHTPEEEEE-HHHHHHHHHS-TT--HHHHHHHHHHTT---SSHHHHHHHHHHHHHHHHHHH-

Radius of gyration: 30.94 Å; Cα contacts (8 Å, |Δi|>4): 626; chains: 2; bounding box: 99×122×79 Å

Foldseek 3Di:
DDDPPCPCPPDDDDPDCPDDDPPDPPPPPPPPPPPPPPPPPVDDQQDDPPDPLPFQPFKEKEWAADQWIWIWIDDTPGGIDIAIDHLDDDPPDDPCRSLVVLLVVLLCVCVVRVHAEYEYEDDDDDPDDVRVVRRVSRVVSVVVSCVVSVHHYHYDYQQVLCCQQQVGSPDDLVSLQVSCVVSPHDYPDSNNSSRVSRVVVVSVVSSVD/DCPPDDDPPVDDPPPDPPDDDPPDPPPPPPPPPPPPPPPPPVDDQQDDPPDPLPFQPFKEKEWAADQWIWIWIDDTPGGIDIAIDHLDDDPPDDPCRSLVVLLVVLLCVCVVRVHAEYEYEDDDDDPDDVRVVRRVSRVVSVVVSCVVSVHHYHYDYQQVLCCQQQVGSPDDLVSLQVSCVVSPHDYPDSNNSSRVSRVVVVSVVSSVD

pLDDT: mean 78.63, std 30.67, range [16.45, 98.94]

InterPro domains:
  IPR012337 Ribonuclease H-like superfamily [SSF53098] (59-204)
  IPR036397 Ribonuclease H superfamily [G3DSA:3.30.420.10] (59-209)

Organism: NCBI:txid1287738

Solvent-accessible surface area (backbone atoms only — not comparable to full-atom values): 24293 Å² total; per-residue (Å²): 141,74,89,68,79,74,78,74,74,85,79,80,74,86,72,73,76,83,70,72,84,73,73,75,78,73,73,77,66,75,63,71,68,72,72,75,69,77,74,75,72,73,65,81,62,52,77,77,75,80,68,88,60,78,75,57,91,56,20,38,35,10,36,29,80,46,54,60,24,6,30,20,34,41,40,65,98,47,62,67,46,68,40,71,50,78,44,68,82,50,93,89,50,58,86,14,43,43,56,53,51,50,47,50,52,50,45,48,54,37,64,76,59,58,38,41,33,38,32,34,65,50,78,76,75,63,99,41,56,68,58,28,18,48,40,22,25,52,49,46,48,49,28,39,49,26,57,77,64,70,29,46,78,44,74,41,47,63,43,59,42,28,25,74,62,70,71,35,51,80,60,51,70,66,56,50,44,50,47,39,44,74,73,58,44,80,63,88,44,71,38,16,28,49,2,45,37,45,31,54,51,50,50,54,55,58,71,72,102,136,86,77,78,75,80,81,80,76,80,79,84,78,85,71,75,76,86,74,71,84,73,74,74,75,73,73,76,66,75,66,72,68,71,72,75,69,76,76,74,72,72,65,80,63,54,78,76,74,80,66,87,59,78,75,58,91,55,20,38,34,10,36,28,79,46,54,59,22,6,29,19,36,40,42,66,97,46,60,69,47,69,41,70,49,78,45,68,80,49,91,89,50,59,86,14,43,43,56,52,51,48,47,50,52,51,44,48,54,38,65,77,59,59,39,40,33,38,32,33,65,49,79,75,75,63,97,44,56,66,56,28,17,48,39,22,24,52,48,46,49,49,27,40,50,25,56,76,62,70,30,48,78,43,74,40,47,65,42,60,40,30,25,72,62,71,70,35,54,78,60,51,71,66,56,50,43,50,46,39,43,74,73,58,44,80,64,90,43,72,38,16,27,50,2,46,39,46,32,54,51,50,51,53,54,58,71,72,102